Protein 9C4L (pdb70)

Organism: Nostoc sp. (strain PCC 7120 / SAG 25.82 / UTEX 2576) (NCBI:txid103690)

Radius of gyration: 19.8 Å; Cα contacts (8 Å, |Δi|>4): 729; chains: 3; bounding box: 50×50×37 Å

Foldseek 3Di:
DAKEKEAAQVLCVVCVVVLLVQLLVLCCVLQVADSVPRHYHYDHDHPVVDDDDPVEDRNQMEMEAEDEPDDDPVSVVSSVVSSLVSCCVPPVHHSVSYYYYYHHDHQQVDDDPHHGRVPDDGPGDSD/DAKEKEAAQVQCVVCVVVLQVQLLVLCCVLVVDDSVPRHYDYDHDHPVVDDDDPVADRNAMEMEAEEAPDDDPVSVVSSLVSSQVRCCVPPVHHSVRYHYHYHHDHQQPDADPHHGRVPDD/DAKEKEAAQVQCVVCVVVLQVLLLVLCCVLVVADSVDRHYHYHHDHPVGDDDDPPADRNAMEMEAEDEPDADPVSVVSSLVSSQVRCCVPPVHHSVSYHYYYHHDHQQVDDDPHHGRVPDPGPGDRD

Sequence (375 aa):
PQIKVYGLAEKLNPIKAELSNILHTSLIEVLQISPEKRFHRFFPLDKLDFYYPSDRTDNYLIIEIIMFEGRSVETKKQLLRDIFKKVDEKFGISVYDIEITLFEIPKQNWGIRGIPGDELNLSYKVEPQIKVYGLAEKLNPIKAELSNILHTSLIEVLQISPEKRFHRFFPLDKLDFYYPSDRTDNYLIIEIIMFEGRSVETKKQLLRDIFKKVDEKFGISVYDIEITLFEIPKQNWGIRGIPGDELNPQIKVYGLAEKLNPIKAELSNILHTSLIEVLQISPEKRFHRFFPLDKLDFYYPSDRTDNYLIIEIIMFEGRSVETKKQLLRDIFKKVDEKFGISVYDIEITLFEIPKQNWGIRGIPGDELNLSYKVE

B-factor: mean 22.78, std 7.98, range [9.07, 61.66]

Secondary structure (DSSP, 8-state):
-EEEEEEEHHHHHHHHHHHHHHHHHHHHHHH---TT---EEEEEE-GGGEE--TTS-TT-EEEEEEEES---HHHHHHHHHHHHHHHHHHH---GGGEEEEEEEE-GGGEEETTEEGGG---SS---/-EEEEEEEHHHHTTTHHHHHHHHHHHHHHHH---TT---EEEEEE-GGGEE--TTS-TT-EEEEEEEES---HHHHHHHHHHHHHHHHHHH---GGGEEEEEEEE-GGGEEETTEEGGG--/-EEEEEEEHHHHHHHHHHHHHHHHHHHHHHH---TT---EEEEEE-GGGEE--TTS-TT-EEEEEEEES---HHHHHHHHHHHHHHHHHHH---GGGEEEEEEEE-GGGEEETTEEGGG---SS---

Nearest PDB structures (foldseek):
  4lkb-assembly1_B  TM=1.006E+00  e=2.523E-23  Nostoc sp. PCC 7120 = FACHB-418
  7tvk-assembly1_C  TM=9.876E-01  e=1.714E-18  Pseudomonas pavonaceae
  7yxv-assembly1_A  TM=9.740E-01  e=6.222E-16  Acinetobacter baumannii
  1mww-assembly1_B  TM=9.818E-01  e=1.378E-15  Haemophilus influenzae
  5unq-assembly2_B  TM=8.475E-01  e=7.405E-09  Pusillimonas sp. T7-7

Solvent-accessible surface area: 15012 Å² total; per-residue (Å²): 17,6,0,7,0,4,1,15,31,124,77,2,64,106,36,23,60,68,0,0,63,22,0,10,57,0,2,47,91,17,8,129,6,25,78,122,41,56,9,1,2,1,21,41,11,79,147,93,12,10,56,60,6,102,86,30,52,47,51,2,4,3,0,6,0,5,0,12,80,42,14,50,73,115,25,11,22,97,0,0,91,25,0,4,98,40,0,53,118,110,49,63,12,47,43,77,3,1,10,0,4,1,16,53,8,35,78,48,2,6,0,13,92,13,48,0,1,58,77,28,145,51,99,31,156,16,107,29,4,0,8,0,3,1,6,30,130,94,2,63,90,32,17,48,66,0,0,79,38,0,11,59,1,2,48,111,30,17,157,26,47,100,72,49,53,18,2,1,1,20,40,11,79,129,122,15,8,54,37,9,127,74,22,78,63,48,4,4,2,0,5,0,6,0,48,90,72,64,48,62,122,41,10,37,108,0,0,99,24,1,5,110,59,0,54,108,110,44,59,10,49,50,78,6,2,10,0,4,1,18,43,11,37,100,50,1,6,0,25,75,17,64,17,3,64,87,46,203,23,5,0,6,0,3,0,10,30,122,72,1,64,104,36,23,58,85,0,0,73,32,0,10,52,0,3,46,93,26,6,122,5,33,94,109,54,51,21,2,1,1,20,39,12,80,133,113,14,3,54,41,3,116,96,27,66,48,46,3,4,3,0,4,0,6,0,14,83,39,14,48,67,111,18,9,30,79,0,1,158,28,0,6,122,31,0,55,116,99,44,62,10,47,36,124,9,2,12,0,4,0,13,50,9,36,60,50,2,6,0,26,123,15,58,0,0,63,72,37,152,52,116,37,154,8,104

InterPro domains:
  IPR014347 Tautomerase/MIF superfamily [G3DSA:3.30.429.10] (2-129)
  IPR014347 Tautomerase/MIF superfamily [SSF55331] (1-121)
  IPR037479 Tautomerase, MSAD family [PF14552] (38-114)
  IPR037479 Tautomerase, MSAD family [PTHR38460] (4-115)

Structure (mmCIF, N/CA/C/O backbone):
data_9C4L
#
_entry.id   9C4L
#
_cell.length_a   137.894
_cell.length_b   137.894
_cell.length_c   41.076
_cell.angle_alpha   90.000
_cell.angle_beta   90.000
_cell.angle_gamma   120.000
#
_symmetry.space_group_name_H-M   'P 6'
#
loop_
_entity.id
_entity.type
_entity.pdbx_description
1 polymer 'Alr4568 protein'
2 non-polymer '3-bromo-3-oxopropanoic acid'
3 water water
#
loop_
_atom_site.group_PDB
_atom_site.id
_atom_site.type_symbol
_atom_site.label_atom_id
_atom_site.label_alt_id
_atom_site.label_comp_id
_atom_site.label_asym_id
_atom_site.label_entity_id
_atom_site.label_seq_id
_atom_site.pdbx_PDB_ins_code
_atom_site.Cartn_x
_atom_site.Cartn_y
_atom_site.Cartn_z
_atom_site.occupancy
_atom_site.B_iso_or_equiv
_atom_site.auth_seq_id
_atom_site.auth_comp_id
_atom_site.auth_asym_id
_atom_site.auth_atom_id
_atom_site.pdbx_PDB_model_num
ATOM 1 N N . PRO A 1 1 ? 30.36575 -23.14565 8.27716 1.000 25.56675 1 PRO A N 1
ATOM 2 C CA . PRO A 1 1 ? 31.49637 -22.47757 8.93818 1.000 23.83192 1 PRO A CA 1
ATOM 3 C C . PRO A 1 1 ? 31.68816 -22.90803 10.39571 1.000 20.58729 1 PRO A C 1
ATOM 4 O O . PRO A 1 1 ? 30.71315 -23.06670 11.13963 1.000 20.15973 1 PRO A O 1
ATOM 8 N N . GLN A 1 2 ? 32.94864 -23.12341 10.76511 1.000 16.21224 2 GLN A N 1
ATOM 9 C CA . GLN A 1 2 ? 33.35245 -23.43442 12.12893 1.000 18.09457 2 GLN A CA 1
ATOM 10 C C . GLN A 1 2 ? 34.01890 -22.20833 12.72471 1.000 15.35257 2 GLN A C 1
ATOM 11 O O . GLN A 1 2 ? 34.92715 -21.64453 12.11297 1.000 17.67008 2 GLN A O 1
ATOM 17 N N . ILE A 1 3 ? 33.57509 -21.79357 13.90787 1.000 17.10664 3 ILE A N 1
ATOM 18 C CA . ILE A 1 3 ? 34.11275 -20.60700 14.56655 1.000 17.10540 3 ILE A CA 1
ATOM 19 C C . ILE A 1 3 ? 34.91287 -21.02330 15.79618 1.000 17.45235 3 ILE A C 1
ATOM 20 O O . ILE A 1 3 ? 34.43688 -21.82122 16.61820 1.000 17.50683 3 ILE A O 1
ATOM 25 N N . LYS A 1 4 ? 36.12398 -20.47430 15.92326 1.000 13.17705 4 LYS A N 1
ATOM 26 C CA . LYS A 1 4 ? 36.93022 -20.59058 17.13078 1.000 12.08556 4 LYS A CA 1
ATOM 27 C C . LYS A 1 4 ? 37.21954 -19.19330 17.66321 1.000 15.84348 4 LYS A C 1
ATOM 28 O O . LYS A 1 4 ? 37.70842 -18.32926 16.92613 1.000 11.95473 4 LYS A O 1
ATOM 34 N N . VAL A 1 5 ? 36.92333 -18.97164 18.94164 1.000 16.10352 5 VAL A N 1
ATOM 35 C CA . VAL A 1 5 ? 37.03975 -17.65835 19.55884 1.000 13.24681 5 VAL A CA 1
ATOM 36 C C . VAL A 1 5 ? 37.98696 -17.75129 20.74641 1.000 14.92151 5 VAL A C 1
ATOM 37 O O . VAL A 1 5 ? 37.85855 -18.65955 21.57992 1.000 15.79827 5 VAL A O 1
ATOM 41 N N . TYR A 1 6 ? 38.92388 -16.79760 20.82105 1.000 15.84131 6 TYR A N 1
ATOM 42 C CA . TYR A 1 6 ? 39.97714 -16.72787 21.83220 1.000 14.39649 6 TYR A CA 1
ATOM 43 C C . TYR A 1 6 ? 39.91887 -15.37483 22.52275 1.000 15.49507 6 TYR A C 1
ATOM 44 O O . TYR A 1 6 ? 39.82438 -14.33501 21.85793 1.000 15.55060 6 TYR A O 1
ATOM 53 N N . GLY A 1 7 ? 39.99865 -15.38309 23.84682 1.000 16.08657 7 GLY A N 1
ATOM 54 C CA . GLY A 1 7 ? 40.01914 -14.12694 24.57928 1.000 16.54329 7 GLY A CA 1
ATOM 55 C C . GLY A 1 7 ? 40.37727 -14.40881 26.01553 1.000 15.92263 7 GLY A C 1
ATOM 56 O O . GLY A 1 7 ? 40.39131 -15.56140 26.45306 1.000 17.53879 7 GLY A O 1
ATOM 57 N N . LEU A 1 8 ? 40.69857 -13.34312 26.74322 1.000 13.36131 8 LEU A N 1
ATOM 58 C CA . LEU A 1 8 ? 41.05108 -13.51574 28.14514 1.000 17.07185 8 LEU A CA 1
ATOM 59 C C . LEU A 1 8 ? 39.85692 -14.04909 28.93863 1.000 17.26986 8 LEU A C 1
ATOM 60 O O . LEU A 1 8 ? 38.73217 -13.56336 28.79552 1.000 16.93574 8 LEU A O 1
ATOM 65 N N . ALA A 1 9 ? 40.11576 -15.04853 29.79479 1.000 18.23336 9 ALA A N 1
ATOM 66 C CA . ALA A 1 9 ? 39.03359 -15.81541 30.41601 1.000 19.43006 9 ALA A CA 1
ATOM 67 C C . ALA A 1 9 ? 38.07271 -14.92059 31.18567 1.000 17.89149 9 ALA A C 1
ATOM 68 O O . ALA A 1 9 ? 36.85020 -15.05390 31.05809 1.000 20.28232 9 ALA A O 1
ATOM 70 N N . GLU A 1 10 ? 38.60016 -14.01548 32.00979 1.000 20.19437 10 GLU A N 1
ATOM 71 C CA . GLU A 1 10 ? 37.70638 -13.17752 32.79974 1.000 22.90355 10 GLU A CA 1
ATOM 72 C C . GLU A 1 10 ? 36.89982 -12.21079 31.94163 1.000 21.19406 10 GLU A C 1
ATOM 73 O O . GLU A 1 10 ? 35.82644 -11.77103 32.37758 1.000 20.29912 10 GLU A O 1
ATOM 79 N N . LYS A 1 11 ? 37.37695 -11.87919 30.73158 1.000 21.01551 11 LYS A N 1
ATOM 80 C CA . LYS A 1 11 ? 36.59691 -11.05067 29.81727 1.000 18.38602 11 LYS A CA 1
ATOM 81 C C . LYS A 1 11 ? 35.72456 -11.87031 28.86884 1.000 17.79099 11 LYS A C 1
ATOM 82 O O . LYS A 1 11 ? 34.61249 -11.44978 28.53324 1.000 19.77336 11 LYS A O 1
ATOM 88 N N . LEU A 1 12 ? 36.19405 -13.03529 28.42662 1.000 16.29516 12 LEU A N 1
ATOM 89 C CA . LEU A 1 12 ? 35.41976 -13.81814 27.46651 1.000 18.70906 12 LEU A CA 1
ATOM 90 C C . LEU A 1 12 ? 34.28114 -14.57586 28.13692 1.000 15.87072 12 LEU A C 1
ATOM 91 O O . LEU A 1 12 ? 33.19818 -14.70321 27.55761 1.000 18.40907 12 LEU A O 1
ATOM 96 N N . ASN A 1 13 ? 34.48058 -15.04756 29.34979 1.000 13.75557 13 ASN A N 1
ATOM 97 C CA . ASN A 1 13 ? 33.46471 -15.92103 29.92563 1.000 17.55550 13 ASN A CA 1
ATOM 98 C C . ASN A 1 13 ? 32.11008 -15.24010 30.17666 1.000 17.72637 13 ASN A C 1
ATOM 99 O O . ASN A 1 13 ? 31.07678 -15.85316 29.89076 1.000 15.64820 13 ASN A O 1
ATOM 104 N N . PRO A 1 14 ? 32.0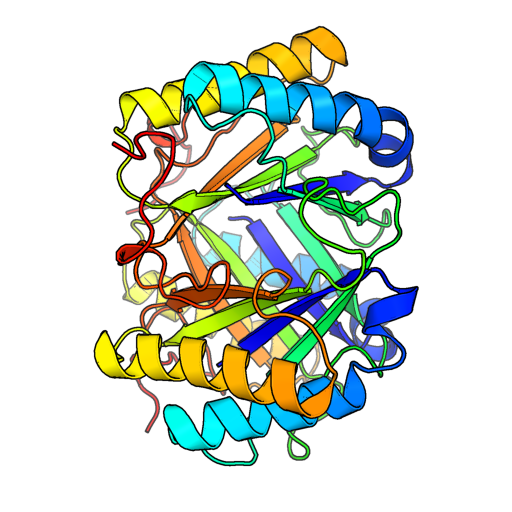4381 -13.98001 30.63917 1.000 21.13495 14 PRO A N 1
ATOM 105 C CA . PRO A 1 14 ? 30.71978 -13.34489 30.81172 1.000 19.74445 14 PRO A CA 1
ATOM 106 C C . PRO A 1 14 ? 29.97639 -13.06201 29.51383 1.000 22.45412 14 PRO A C 1
ATOM 107 O O . PRO A 1 14 ? 28.74930 -12.93228 29.55164 1.000 19.99002 14 PRO A O 1
ATOM 111 N N . ILE A 1 15 ? 30.65260 -12.95083 28.37028 1.000 20.77046 15 ILE A N 1
ATOM 112 C CA . ILE A 1 15 ? 29.98383 -12.55294 27.13378 1.000 19.61332 15 ILE A CA 1
ATOM 113 C C . ILE A 1 15 ? 29.81541 -13.68649 26.13179 1.000 17.19376 15 ILE A C 1
ATOM 114 O O . ILE A 1 15 ? 29.08299 -13.50453 25.14614 1.000 17.81874 15 ILE A O 1
ATOM 119 N N . LYS A 1 16 ? 30.46313 -14.83675 26.33013 1.000 16.70537 16 LYS A N 1
ATOM 120 C CA . LYS A 1 16 ? 30.55862 -15.79831 25.23594 1.000 18.72682 16 LYS A CA 1
ATOM 121 C C . LYS A 1 16 ? 29.19290 -16.32560 24.81574 1.000 16.91885 16 LYS A C 1
ATOM 122 O O . LYS A 1 16 ? 28.96951 -16.57524 23.62238 1.000 16.29658 16 LYS A O 1
ATOM 128 N N . ALA A 1 17 ? 28.25792 -16.47720 25.75855 1.000 17.31340 17 ALA A N 1
ATOM 129 C CA . ALA A 1 17 ? 26.95016 -17.01153 25.38383 1.000 17.33960 17 ALA A CA 1
ATOM 130 C C . ALA A 1 17 ? 26.20903 -16.05018 24.45476 1.000 19.30349 17 ALA A C 1
ATOM 131 O O . ALA A 1 17 ? 25.65055 -16.46353 23.43019 1.000 17.04291 17 ALA A O 1
ATOM 133 N N . GLU A 1 18 ? 26.20381 -14.75548 24.77796 1.000 18.38528 18 GLU A N 1
ATOM 134 C CA . GLU A 1 18 ? 25.55949 -13.81301 23.86977 1.000 17.84689 18 GLU A CA 1
ATOM 135 C C . GLU A 1 18 ? 26.39799 -13.59841 22.61566 1.000 18.57397 18 GLU A C 1
ATOM 136 O O . GLU A 1 18 ? 25.85309 -13.43294 21.51785 1.000 18.16969 18 GLU A O 1
ATOM 142 N N . LEU A 1 19 ? 27.72977 -13.61572 22.75279 1.000 16.62278 19 LEU A N 1
ATOM 143 C CA . LEU A 1 19 ? 28.59701 -13.45717 21.58755 1.000 17.93347 19 LEU A CA 1
ATOM 144 C C . LEU A 1 19 ? 28.32498 -14.54518 20.55340 1.000 16.35587 19 LEU A C 1
ATOM 145 O O . LEU A 1 19 ? 28.19727 -14.26756 19.35406 1.000 15.74572 19 LEU A O 1
ATOM 150 N N . SER A 1 20 ? 28.21539 -15.79575 21.00898 1.000 15.66215 20 SER A N 1
ATOM 151 C CA . SER A 1 20 ? 27.82747 -16.88953 20.12196 1.000 16.94304 20 SER A CA 1
ATOM 152 C C . SER A 1 20 ? 26.55950 -16.55218 19.33788 1.000 16.52127 20 SER A C 1
ATOM 153 O O . SER A 1 20 ? 26.50703 -16.73286 18.11754 1.000 18.76616 20 SER A O 1
ATOM 156 N N . ASN A 1 21 ? 25.52894 -16.03362 20.01847 1.000 20.18858 21 ASN A N 1
ATOM 157 C CA . ASN A 1 21 ? 24.31220 -15.61580 19.31600 1.000 18.40241 21 ASN A CA 1
ATOM 158 C C . ASN A 1 21 ? 24.60713 -14.50708 18.30140 1.000 18.90473 21 ASN A C 1
ATOM 159 O O . ASN A 1 21 ? 24.10396 -14.54333 17.17046 1.000 18.56082 21 ASN A O 1
ATOM 164 N N . ILE A 1 22 ? 25.43505 -13.52262 18.67986 1.000 17.41152 22 ILE A N 1
ATOM 165 C CA . ILE A 1 22 ? 25.76293 -12.42682 17.76244 1.000 18.74736 22 ILE A CA 1
ATOM 166 C C . ILE A 1 22 ? 26.47892 -12.95688 16.52192 1.000 20.34867 22 ILE A C 1
ATOM 167 O O . ILE A 1 22 ? 26.12188 -12.61968 15.38611 1.000 18.91911 22 ILE A O 1
ATOM 172 N N . LEU A 1 23 ? 27.51345 -13.78536 16.71966 1.000 17.67625 23 LEU A N 1
ATOM 173 C CA . LEU A 1 23 ? 28.26008 -14.31990 15.58090 1.000 17.94958 23 LEU A CA 1
ATOM 174 C C . LEU A 1 23 ? 27.37222 -15.15912 14.66521 1.000 19.47973 23 LEU A C 1
ATOM 175 O O . LEU A 1 23 ? 27.45942 -15.05028 13.43410 1.000 16.72352 23 LEU A O 1
ATOM 180 N N . HIS A 1 24 ? 26.52309 -16.02114 15.24017 1.000 17.95643 24 HIS A N 1
ATOM 181 C CA . HIS A 1 24 ? 25.68086 -16.85861 14.39776 1.000 17.49070 24 HIS A CA 1
ATOM 182 C C . HIS A 1 24 ? 24.72967 -16.01667 13.56007 1.000 16.15186 24 HIS A C 1
ATOM 183 O O . HIS A 1 24 ? 24.47062 -16.33123 12.39506 1.000 17.97990 24 HIS A O 1
ATOM 190 N N . THR A 1 25 ? 24.19357 -14.94539 14.13896 1.000 17.51689 25 THR A N 1
ATOM 191 C CA . THR A 1 25 ? 23.30009 -14.07068 13.38506 1.000 23.81498 25 THR A CA 1
ATOM 192 C C . THR A 1 25 ? 24.01626 -13.44807 12.19546 1.000 21.38430 25 THR A C 1
ATOM 193 O O . THR A 1 25 ? 23.45290 -13.36375 11.09592 1.000 21.93027 25 THR A O 1
ATOM 197 N N . SER A 1 26 ? 25.26619 -13.01971 12.39145 1.000 18.11812 26 SER A N 1
ATOM 198 C CA . SER A 1 26 ? 26.02033 -12.40781 11.30337 1.000 19.14095 26 SER A CA 1
ATOM 199 C C . SER A 1 26 ? 26.22057 -13.38779 10.15476 1.000 19.65984 26 SER A C 1
ATOM 200 O O . SER A 1 26 ? 26.02691 -13.03432 8.98622 1.000 23.03598 26 SER A O 1
ATOM 203 N N . LEU A 1 27 ? 26.61842 -14.62824 10.47275 1.000 17.41128 27 LEU A N 1
ATOM 204 C CA . LEU A 1 27 ? 26.85177 -15.63416 9.43689 1.000 22.49587 27 LEU A CA 1
ATOM 205 C C . LEU A 1 27 ? 25.56061 -16.00263 8.71222 1.000 20.65980 27 LEU A C 1
ATOM 206 O O . LEU A 1 27 ? 25.57082 -16.23820 7.49765 1.000 22.21781 27 LEU A O 1
ATOM 211 N N . ILE A 1 28 ? 24.44773 -16.07744 9.44318 1.000 20.35563 28 ILE A N 1
ATOM 212 C CA . ILE A 1 28 ? 23.14769 -16.31090 8.80951 1.000 25.76925 28 ILE A CA 1
ATOM 213 C C . ILE A 1 28 ? 22.82552 -15.19383 7.82777 1.000 22.37864 28 ILE A C 1
ATOM 214 O O . ILE A 1 28 ? 22.47059 -15.44397 6.67183 1.000 23.13401 28 ILE A O 1
ATOM 219 N N . GLU A 1 29 ? 22.98660 -13.94140 8.26031 1.000 23.27131 29 GLU A N 1
ATOM 220 C CA . GLU A 1 29 ? 22.57319 -12.81606 7.42450 1.000 23.27055 29 GLU A CA 1
ATOM 221 C C . GLU A 1 29 ? 23.45649 -12.66295 6.19583 1.000 24.55201 29 GLU A C 1
ATOM 222 O O . GLU A 1 29 ? 22.96789 -12.31954 5.11457 1.000 21.86535 29 GLU A O 1
ATOM 228 N N . VAL A 1 30 ? 24.75939 -12.86655 6.34208 1.000 21.19793 30 VAL A N 1
ATOM 229 C CA . VAL A 1 30 ? 25.67657 -12.53450 5.25795 1.000 22.72780 30 VAL A CA 1
ATOM 230 C C . VAL A 1 30 ? 25.94986 -13.73927 4.37757 1.000 22.37428 30 VAL A C 1
ATOM 231 O O . VAL A 1 30 ? 25.91464 -13.64370 3.14770 1.000 22.01595 30 VAL A O 1
ATOM 235 N N . LEU A 1 31 ? 26.23856 -14.88725 4.99574 1.000 21.71238 31 LEU A N 1
ATOM 236 C CA . LEU A 1 31 ? 26.50005 -16.09727 4.23192 1.000 20.12651 31 LEU A CA 1
ATOM 237 C C . LEU A 1 31 ? 25.23051 -16.82845 3.82119 1.000 23.13151 31 LEU A C 1
ATOM 238 O O . LEU A 1 31 ? 25.29592 -17.70549 2.95229 1.000 24.97841 31 LEU A O 1
ATOM 243 N N . GLN A 1 32 ? 24.08990 -16.50141 4.42665 1.000 25.90795 32 GLN A N 1
ATOM 244 C CA . GLN A 1 32 ? 22.82728 -17.20976 4.17358 1.000 32.71863 32 GLN A CA 1
ATOM 245 C C . GLN A 1 32 ? 22.95901 -18.71022 4.45154 1.000 28.49371 32 GLN A C 1
ATOM 246 O O . GLN A 1 32 ? 22.46621 -19.54685 3.69644 1.000 32.40201 32 GLN A O 1
ATOM 252 N N . ILE A 1 33 ? 23.63637 -19.06024 5.54559 1.000 29.61028 33 ILE A N 1
ATOM 253 C CA . ILE A 1 33 ? 23.69007 -20.45605 5.96637 1.000 27.76846 33 ILE A CA 1
ATOM 254 C C . ILE A 1 33 ? 22.36596 -20.82847 6.62206 1.000 31.32715 33 ILE A C 1
ATOM 255 O O . ILE A 1 33 ? 21.62159 -19.97468 7.11357 1.000 29.69669 33 ILE A O 1
ATOM 260 N N . SER A 1 34 ? 22.07833 -22.12086 6.65297 1.000 32.47660 34 SER A N 1
ATOM 261 C CA . SER A 1 34 ? 20.87212 -22.55721 7.33723 1.000 35.35002 34 SER A CA 1
ATOM 262 C C . SER A 1 34 ? 20.99909 -22.25584 8.82947 1.000 34.58868 34 SER A C 1
ATOM 263 O O . SER A 1 34 ? 22.04717 -22.51562 9.42948 1.000 36.23768 34 SER A O 1
ATOM 266 N N . PRO A 1 35 ? 19.95373 -21.70817 9.45573 1.000 36.23240 35 PRO A N 1
ATOM 267 C CA . PRO A 1 35 ? 20.10411 -21.16113 10.81284 1.000 34.78426 35 PRO A CA 1
ATOM 268 C C . PRO A 1 35 ? 20.29179 -22.20258 11.89527 1.000 38.29333 35 PRO A C 1
ATOM 269 O O . PRO A 1 35 ? 20.47113 -21.82388 13.05917 1.000 37.71703 35 PRO A O 1
ATOM 273 N N . GLU A 1 36 ? 20.25582 -23.49360 11.57274 1.000 36.24325 36 GLU A N 1
ATOM 274 C CA . GLU A 1 36 ? 20.56769 -24.48246 12.59535 1.000 39.07743 36 GLU A CA 1
ATOM 275 C C . GLU A 1 36 ? 22.06808 -24.68980 12.73873 1.000 37.42043 36 GLU A C 1
ATOM 276 O O . GLU A 1 36 ? 22.52719 -25.11148 13.80580 1.000 36.51160 36 GLU A O 1
ATOM 282 N N . LYS A 1 37 ? 22.83561 -24.38990 11.68772 1.000 37.35950 37 LYS A N 1
ATOM 283 C CA . LYS A 1 37 ? 24.25694 -24.71692 11.60592 1.000 32.00572 37 LYS A CA 1
ATOM 284 C C . LYS A 1 37 ? 25.15342 -23.79926 12.42965 1.000 28.43930 37 LYS A C 1
ATOM 285 O O . LYS A 1 37 ? 26.00429 -23.10247 11.86378 1.000 29.20254 37 LYS A O 1
ATOM 291 N N . ARG A 1 38 ? 25.01295 -23.81345 13.75270 1.000 24.10538 38 ARG A N 1
ATOM 292 C CA . ARG A 1 38 ? 25.93225 -23.10243 14.63473 1.000 22.15554 38 ARG A CA 1
ATOM 293 C C . ARG A 1 38 ? 26.98942 -24.08251 15.14971 1.000 22.34856 38 ARG A C 1
ATOM 294 O O . ARG A 1 38 ? 26.65808 -25.03932 15.85916 1.000 20.98269 38 ARG A O 1
ATOM 302 N N . PHE A 1 39 ? 28.25732 -23.84909 14.78395 1.000 20.28778 39 PHE A N 1
ATOM 303 C CA . PHE A 1 39 ? 29.39795 -24.63989 15.26591 1.000 17.17121 39 PHE A CA 1
ATOM 304 C C . PHE A 1 39 ? 30.43064 -23.67673 15.85106 1.000 18.14375 39 PHE A C 1
ATOM 305 O O . PHE A 1 39 ? 31.21624 -23.08191 15.10631 1.000 13.47811 39 PHE A O 1
ATOM 313 N N . HIS A 1 40 ? 30.45317 -23.51870 17.17157 1.000 16.44512 40 HIS A N 1
ATOM 314 C CA . HIS A 1 40 ? 31.35202 -22.56113 17.80328 1.000 16.01370 40 HIS A CA 1
ATOM 315 C C . HIS A 1 40 ? 32.18055 -23.26147 18.87003 1.000 15.52167 40 HIS A C 1
ATOM 316 O O . HIS A 1 40 ? 31.66270 -24.10678 19.60239 1.000 17.87286 40 HIS A O 1
ATOM 323 N N . ARG A 1 41 ? 33.45575 -22.89148 18.97274 1.000 14.32346 41 ARG A N 1
ATOM 324 C CA . ARG A 1 41 ? 34.32291 -23.36441 20.04493 1.000 17.81003 41 ARG A CA 1
ATOM 325 C C . ARG A 1 41 ? 34.97322 -22.16439 20.70366 1.000 14.90863 41 ARG A C 1
ATOM 326 O O . ARG A 1 41 ? 35.53542 -21.31536 20.01449 1.000 16.54944 41 ARG A O 1
ATOM 334 N N . PHE A 1 42 ? 34.92211 -22.10583 22.03000 1.000 15.28267 42 PHE A N 1
ATOM 335 C CA . PHE A 1 42 ? 35.48074 -20.99126 22.78118 1.000 14.04816 42 PHE A CA 1
ATOM 336 C C . PHE A 1 42 ? 36.73931 -21.42364 23.52750 1.000 18.41502 42 PHE A C 1
ATOM 337 O O . PHE A 1 42 ? 36.80116 -22.53600 24.06882 1.000 13.02902 42 PHE A O 1
ATOM 345 N N . PHE A 1 43 ? 37.75353 -20.54004 23.53548 1.000 15.24333 43 PHE A N 1
ATOM 346 C CA . PHE A 1 43 ? 39.03656 -20.79781 24.19098 1.000 14.88366 43 PHE A CA 1
ATOM 347 C C . PHE A 1 43 ? 39.34412 -19.65606 25.14823 1.000 15.19865 43 PHE A C 1
ATOM 348 O O . PHE A 1 43 ? 40.07935 -18.71783 24.81225 1.000 14.54970 43 PHE A O 1
ATOM 356 N N . PRO A 1 44 ? 38.76734 -19.69335 26.34923 1.000 17.30198 44 PRO A N 1
ATOM 357 C CA . PRO A 1 44 ? 39.09102 -18.69130 27.37629 1.000 18.20139 44 PRO A CA 1
ATOM 358 C C . PRO A 1 44 ? 40.50755 -18.91628 27.88601 1.000 20.35807 44 PRO A C 1
ATOM 359 O O . PRO A 1 44 ? 40.83918 -20.00693 28.34902 1.000 19.10633 44 PRO A O 1
ATOM 363 N N . LEU A 1 45 ? 41.34999 -17.89052 27.79228 1.000 16.92243 45 LEU A N 1
ATOM 364 C CA . LEU A 1 45 ? 42.77906 -18.06356 28.02580 1.000 17.07008 45 LEU A CA 1
ATOM 365 C C . LEU A 1 45 ? 43.20147 -17.49566 29.37505 1.000 21.31953 45 LEU A C 1
ATOM 366 O O . LEU A 1 45 ? 42.63699 -16.50577 29.86126 1.000 18.22263 45 LEU A O 1
ATOM 371 N N . ASP A 1 46 ? 44.23101 -18.11627 29.95620 1.000 17.37267 46 ASP A N 1
ATOM 372 C CA . ASP A 1 46 ? 44.85535 -17.55163 31.13814 1.000 19.92718 46 ASP A CA 1
ATOM 373 C C . ASP A 1 46 ? 45.66108 -16.31737 30.76134 1.000 17.90071 46 ASP A C 1
ATOM 374 O O . ASP A 1 46 ? 46.17490 -16.20403 29.64471 1.000 15.67574 46 ASP A O 1
ATOM 379 N N . LYS A 1 47 ? 45.75020 -15.37806 31.71105 1.000 18.66105 47 LYS A N 1
ATOM 380 C CA . LYS A 1 47 ? 46.50019 -14.14511 31.49033 1.000 22.14828 47 LYS A CA 1
ATOM 381 C C . LYS A 1 47 ? 47.91561 -14.42021 30.98712 1.000 23.22215 47 LYS A C 1
ATOM 382 O O . LYS A 1 47 ? 48.41444 -13.71455 30.09952 1.000 22.50200 47 LYS A O 1
ATOM 388 N N . LEU A 1 48 ? 48.57813 -15.45139 31.52717 1.000 22.15022 48 LEU A N 1
ATOM 389 C CA . LEU A 1 48 ? 49.96087 -15.72667 31.13227 1.000 21.10977 48 LEU A CA 1
ATOM 390 C C . LEU A 1 48 ? 50.08021 -16.45291 29.80024 1.000 18.82241 48 LEU A C 1
ATOM 391 O O . LEU A 1 48 ? 51.20753 -16.69768 29.36034 1.000 16.78590 48 LEU A O 1
ATOM 396 N N . ASP A 1 49 ? 48.96483 -16.78751 29.14670 1.000 18.62263 49 ASP A N 1
ATOM 397 C CA . ASP A 1 49 ? 48.97692 -17.48911 27.86781 1.000 16.66517 49 ASP A CA 1
ATOM 398 C C . ASP A 1 49 ? 48.54970 -16.61553 26.69763 1.000 15.87485 49 ASP A C 1
ATOM 399 O O . ASP A 1 49 ? 48.35772 -17.13569 25.58781 1.000 13.85741 49 ASP A O 1
ATOM 404 N N . PHE A 1 50 ? 48.39940 -15.30750 26.90596 1.000 12.93724 50 PHE A N 1
ATOM 405 C CA . PHE A 1 50 ? 47.76090 -14.43470 25.92146 1.000 15.87157 50 PHE A CA 1
ATOM 406 C C . PHE A 1 50 ? 48.54490 -13.12428 25.84774 1.000 17.12382 50 PHE A C 1
ATOM 407 O O . PHE A 1 50 ? 48.52260 -12.33987 26.79708 1.000 19.68442 50 PHE A O 1
ATOM 415 N N . TYR A 1 51 ? 49.27853 -12.90980 24.75295 1.000 17.99676 51 TYR A N 1
ATOM 416 C CA . TYR A 1 51 ? 50.04581 -11.68609 24.52939 1.000 15.77924 51 TYR A CA 1
ATOM 417 C C . TYR A 1 51 ? 49.43329 -10.92625 23.36371 1.000 18.67027 51 TYR A C 1
ATOM 418 O O . TYR A 1 51 ? 49.19014 -11.50593 22.29968 1.000 17.45114 51 TYR A O 1
ATOM 427 N N . TYR A 1 52 ? 49.21207 -9.63051 23.55797 1.000 13.55207 52 TYR A N 1
ATOM 428 C CA . TYR A 1 52 ? 48.73411 -8.75410 22.50446 1.000 17.67101 52 TYR A CA 1
ATOM 429 C C . TYR A 1 52 ? 49.43516 -7.39695 22.65266 1.000 18.46191 52 TYR A C 1
ATOM 430 O O . TYR A 1 52 ? 50.07616 -7.14635 23.68209 1.000 17.29895 52 TYR A O 1
ATOM 439 N N . PRO A 1 53 ? 49.36923 -6.51285 21.65615 1.000 18.91099 53 PRO A N 1
ATOM 440 C CA . PRO A 1 53 ? 50.12305 -5.25552 21.73684 1.000 22.37043 53 PRO A CA 1
ATOM 441 C C . PRO A 1 53 ? 49.58611 -4.33717 22.81991 1.000 19.05456 53 PRO A C 1
ATOM 442 O O . PRO A 1 53 ? 48.42955 -4.42338 23.23846 1.000 18.03407 53 PRO A O 1
ATOM 446 N N . SER A 1 54 ? 50.46297 -3.42915 23.26217 1.000 22.20302 54 SER A N 1
ATOM 447 C CA . SER A 1 54 ? 50.12071 -2.50094 24.33622 1.000 23.00596 54 SER A CA 1
ATOM 448 C C . SER A 1 54 ? 49.06159 -1.48592 23.92518 1.000 22.15855 54 SER A C 1
ATOM 449 O O . SER A 1 54 ? 48.43413 -0.88802 24.80457 1.000 21.58020 54 SER A O 1
ATOM 452 N N . ASP A 1 55 ? 48.82447 -1.28825 22.62864 1.000 18.93502 55 ASP A N 1
ATOM 453 C CA . ASP A 1 55 ? 47.71473 -0.44107 22.22105 1.000 24.34087 55 ASP A CA 1
ATOM 454 C C . ASP A 1 55 ? 46.41734 -1.22629 22.02416 1.000 24.61292 55 ASP A C 1
ATOM 455 O O . ASP A 1 55 ? 45.45909 -0.68671 21.46687 1.000 25.67925 55 ASP A O 1
ATOM 460 N N . ARG A 1 56 ? 46.35852 -2.46906 22.49026 1.000 21.56339 56 ARG A N 1
ATOM 461 C CA . ARG A 1 56 ? 45.10654 -3.20270 22.63905 1.000 20.98162 56 ARG A CA 1
ATOM 462 C C . ARG A 1 56 ? 44.75298 -3.33037 24.11872 1.000 19.21583 56 ARG A C 1
ATOM 463 O O . ARG A 1 56 ? 45.60615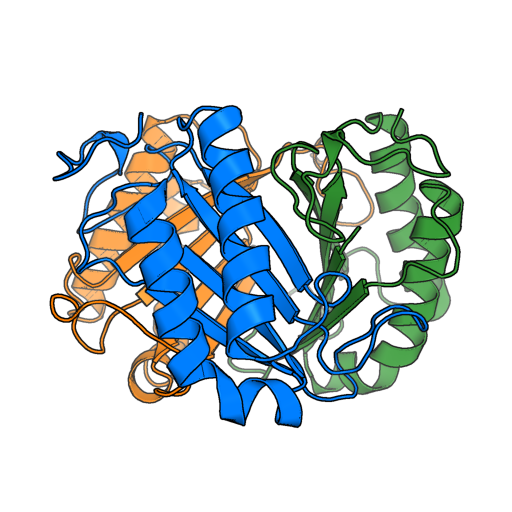 -3.17802 24.99451 1.000 23.32270 56 ARG A O 1
ATOM 471 N N . THR A 1 57 ? 43.48400 -3.61262 24.40518 1.000 16.72532 57 THR A N 1
ATOM 472 C CA . THR A 1 57 ? 43.07272 -3.85238 25.78013 1.000 19.55359 57 THR A CA 1
ATOM 473 C C . THR A 1 57 ? 42.86449 -5.35219 26.00869 1.000 22.67884 57 THR A C 1
ATOM 474 O O . THR A 1 57 ? 42.94536 -6.17215 25.08898 1.000 20.66683 57 THR A O 1
ATOM 478 N N . ASP A 1 58 ? 42.59534 -5.70873 27.26750 1.000 22.32093 58 ASP A N 1
ATOM 479 C CA . ASP A 1 58 ? 42.30994 -7.08824 27.64337 1.000 22.76173 58 ASP A CA 1
ATOM 480 C C . ASP A 1 58 ? 40.92958 -7.55547 27.18517 1.000 22.13777 58 ASP A C 1
ATOM 481 O O . ASP A 1 58 ? 40.54502 -8.68889 27.50105 1.000 24.62867 58 ASP A O 1
ATOM 486 N N . ASN A 1 59 ? 40.18053 -6.71525 26.46269 1.000 19.67263 59 ASN A N 1
ATOM 487 C CA . ASN A 1 59 ? 38.99025 -7.12901 25.72158 1.000 21.40050 59 ASN A CA 1
ATOM 488 C C . ASN A 1 59 ? 39.32755 -7.72241 24.36059 1.000 16.06323 59 ASN A C 1
ATOM 489 O O . ASN A 1 59 ? 38.41410 -8.13237 23.63456 1.000 16.82843 59 ASN A O 1
ATOM 494 N N . TYR A 1 60 ? 40.60865 -7.72208 24.00180 1.000 19.05969 60 TYR A N 1
ATOM 495 C CA . TYR A 1 60 ? 41.08254 -8.24439 22.72928 1.000 19.47989 60 TYR A CA 1
ATOM 496 C C . TYR A 1 60 ? 40.54202 -9.64755 22.47081 1.000 15.13315 60 TYR A C 1
ATOM 497 O O . TYR A 1 60 ? 40.71385 -10.56022 23.28513 1.000 13.65870 60 TYR A O 1
ATOM 506 N N . LEU A 1 61 ? 39.91925 -9.81133 21.30736 1.000 14.26555 61 LEU A N 1
ATOM 507 C CA . LEU A 1 61 ? 39.13738 -10.98881 20.95521 1.000 17.43182 61 LEU A CA 1
ATOM 508 C C . LEU A 1 61 ? 39.55577 -11.46435 19.57328 1.000 16.96506 61 LEU A C 1
ATOM 509 O O . LEU A 1 61 ? 39.55335 -10.67674 18.62221 1.000 15.55610 61 LEU A O 1
ATOM 514 N N . ILE A 1 62 ? 39.92615 -12.73966 19.45458 1.000 17.02627 62 ILE A N 1
ATOM 515 C CA . ILE A 1 62 ? 40.33253 -13.31076 18.17564 1.000 14.18906 62 ILE A CA 1
ATOM 516 C C . ILE A 1 62 ? 39.23329 -14.24882 17.70056 1.000 16.22967 62 ILE A C 1
ATOM 517 O O . ILE A 1 62 ? 38.75555 -15.09712 18.46319 1.000 13.57643 62 ILE A O 1
ATOM 522 N N . ILE A 1 63 ? 38.82902 -14.09348 16.44412 1.000 15.18943 63 ILE A N 1
ATOM 523 C CA . ILE A 1 63 ? 37.77871 -14.90473 15.85336 1.000 13.25398 63 ILE A CA 1
ATOM 524 C C . ILE A 1 63 ? 38.34088 -15.57504 14.61046 1.000 17.29530 63 ILE A C 1
ATOM 525 O O . ILE A 1 63 ? 38.73949 -14.90044 13.65011 1.000 18.99078 63 ILE A O 1
ATOM 530 N N . GLU A 1 64 ? 38.36689 -16.89951 14.63330 1.000 16.07132 64 GLU A N 1
ATOM 531 C CA . GLU A 1 64 ? 38.82359 -17.72265 13.52510 1.000 14.14463 64 GLU A CA 1
ATOM 532 C C . GLU A 1 64 ? 37.60621 -18.40630 12.92808 1.000 15.12132 64 GLU A C 1
ATOM 533 O O . GLU A 1 64 ? 36.82049 -19.02829 13.65583 1.000 13.62982 64 GLU A O 1
ATOM 539 N N . ILE A 1 65 ? 37.42385 -18.26840 11.62174 1.000 12.97778 65 ILE A N 1
ATOM 540 C CA . ILE A 1 65 ? 36.28518 -18.87677 10.94884 1.000 16.26596 65 ILE A CA 1
ATOM 541 C C . ILE A 1 65 ? 36.82530 -19.78629 9.87006 1.000 16.61200 65 ILE A C 1
ATOM 542 O O . ILE A 1 65 ? 37.47097 -19.31051 8.92765 1.000 17.51287 65 ILE A O 1
ATOM 547 N N . ILE A 1 66 ? 36.58388 -21.09350 10.02214 1.000 14.00528 66 ILE A N 1
ATOM 548 C CA . ILE A 1 66 ? 36.94144 -22.08580 9.01822 1.000 15.11141 66 ILE A CA 1
ATOM 549 C C . ILE A 1 66 ? 35.69170 -22.40001 8.20889 1.000 17.74210 66 ILE A C 1
ATOM 550 O O . ILE A 1 66 ? 34.65432 -22.75778 8.78186 1.000 16.80428 66 ILE A O 1
ATOM 555 N N . MET A 1 67 ? 35.78666 -22.26779 6.88357 1.000 16.30573 67 MET A N 1
ATOM 556 C CA . MET A 1 67 ? 34.61766 -22.32200 6.02257 1.000 19.59038 67 MET A CA 1
ATOM 557 C C . MET A 1 67 ? 34.99731 -22.90721 4.66780 1.000 20.05906 67 MET A C 1
ATOM 558 O O . MET A 1 67 ? 36.15661 -22.85572 4.24880 1.000 18.17699 67 MET A O 1
ATOM 563 N N . PHE A 1 68 ? 33.99074 -23.43134 3.96229 1.000 20.41996 68 PHE A N 1
ATOM 564 C CA . PHE A 1 68 ? 34.17816 -23.83432 2.57334 1.000 19.92738 68 PHE A CA 1
ATOM 565 C C . PHE A 1 68 ? 34.68290 -22.67486 1.72927 1.000 19.07071 68 PHE A C 1
ATOM 566 O O . PHE A 1 68 ? 34.17651 -21.54908 1.82238 1.000 20.81347 68 PHE A O 1
ATOM 574 N N . GLU A 1 69 ? 35.64521 -22.95971 0.85608 1.000 19.55234 69 GLU A N 1
ATOM 575 C CA . GLU A 1 69 ? 36.03118 -21.95038 -0.12386 1.000 21.07294 69 GLU A CA 1
ATOM 576 C C . GLU A 1 69 ? 34.89729 -21.76425 -1.13612 1.000 25.50404 69 GLU A C 1
ATOM 577 O O . GLU A 1 69 ? 33.99491 -22.59766 -1.26065 1.000 19.64971 69 GLU A O 1
ATOM 583 N N . GLY A 1 70 ? 34.91327 -20.63223 -1.83035 1.000 23.21727 70 GLY A N 1
ATOM 584 C CA . GLY A 1 70 ? 33.98618 -20.40706 -2.92495 1.000 21.11320 70 GLY A CA 1
ATOM 585 C C . GLY A 1 70 ? 33.11931 -19.17662 -2.79193 1.000 22.66694 70 GLY A C 1
ATOM 586 O O . GLY A 1 70 ? 32.40335 -18.83905 -3.74588 1.000 22.02284 70 GLY A O 1
ATOM 587 N N . ARG A 1 71 ? 33.13919 -18.49191 -1.65967 1.000 20.42013 71 ARG A N 1
ATOM 588 C CA . ARG A 1 71 ? 32.43310 -17.22907 -1.55619 1.000 21.45333 71 ARG A CA 1
ATOM 589 C C . ARG A 1 71 ? 33.21834 -16.11661 -2.23960 1.000 22.36829 71 ARG A C 1
ATOM 590 O O . ARG A 1 71 ? 34.43795 -16.18928 -2.39661 1.000 21.01357 71 ARG A O 1
ATOM 598 N N . SER A 1 72 ? 32.49042 -15.10651 -2.69457 1.000 22.04849 72 SER A N 1
ATOM 599 C CA . SER A 1 72 ? 33.09163 -13.98013 -3.38556 1.000 20.18153 72 SER A CA 1
ATOM 600 C C . SER A 1 72 ? 33.85667 -13.09935 -2.40432 1.000 20.33805 72 SER A C 1
ATOM 601 O O . SER A 1 72 ? 33.56089 -13.06095 -1.20301 1.000 20.34324 72 SER A O 1
ATOM 604 N N . VAL A 1 73 ? 34.83396 -12.35219 -2.94213 1.000 19.67802 73 VAL A N 1
ATOM 605 C CA . VAL A 1 73 ? 35.58766 -11.40662 -2.12165 1.000 16.70095 73 VAL A CA 1
ATOM 606 C C . VAL A 1 73 ? 34.64470 -10.43478 -1.42458 1.000 18.44839 73 VAL A C 1
ATOM 607 O O . VAL A 1 73 ? 34.78883 -10.15022 -0.22637 1.000 20.35541 73 VAL A O 1
ATOM 611 N N . GLU A 1 74 ? 33.64691 -9.92948 -2.14874 1.000 20.71667 74 GLU A N 1
ATOM 612 C CA . GLU A 1 74 ? 32.76189 -8.93340 -1.55300 1.000 21.30125 74 GLU A CA 1
ATOM 613 C C . GLU A 1 74 ? 31.93128 -9.53751 -0.42663 1.000 21.53573 74 GLU A C 1
ATOM 614 O O . GLU A 1 74 ? 31.75869 -8.91151 0.62523 1.000 22.10559 74 GLU A O 1
ATOM 620 N N . THR A 1 75 ? 31.43228 -10.76382 -0.60956 1.000 18.01731 75 THR A N 1
ATOM 621 C CA . THR A 1 75 ? 30.67922 -11.40671 0.46389 1.000 18.27320 75 THR A CA 1
ATOM 622 C C . THR A 1 75 ? 31.55396 -11.63631 1.69641 1.000 16.97155 75 THR A C 1
ATOM 623 O O . THR A 1 75 ? 31.11332 -11.41550 2.83145 1.000 16.33394 75 THR A O 1
ATOM 627 N N . LYS A 1 76 ? 32.80534 -12.06247 1.49792 1.000 16.47775 76 LYS A N 1
ATOM 628 C CA . LYS A 1 76 ? 33.67514 -12.28498 2.64586 1.000 13.75146 76 LYS A CA 1
ATOM 629 C C . LYS A 1 76 ? 33.99159 -10.97566 3.34817 1.000 17.54289 76 LYS A C 1
ATOM 630 O O . LYS A 1 76 ? 33.99241 -10.91426 4.58388 1.000 18.25683 76 LYS A O 1
ATOM 636 N N . LYS A 1 77 ? 34.24978 -9.91209 2.58011 1.000 15.57553 77 LYS A N 1
ATOM 637 C CA . LYS A 1 77 ? 34.48749 -8.60844 3.19285 1.000 19.01229 77 LYS A CA 1
ATOM 638 C C . LYS A 1 77 ? 33.25657 -8.11970 3.94153 1.000 17.07736 77 LYS A C 1
ATOM 639 O O . LYS A 1 77 ? 33.36671 -7.52513 5.01923 1.000 18.25331 77 LYS A O 1
ATOM 645 N N . GLN A 1 78 ? 32.07165 -8.37893 3.39525 1.000 18.81860 78 GLN A N 1
ATOM 646 C CA . GLN A 1 78 ? 30.84545 -7.99706 4.08334 1.000 19.99092 78 GLN A CA 1
ATOM 647 C C . GLN A 1 78 ? 30.67654 -8.77805 5.38335 1.000 18.31814 78 GLN A C 1
ATOM 648 O O . GLN A 1 78 ? 30.17116 -8.24149 6.37838 1.000 16.79421 78 GLN A O 1
ATOM 654 N N . LEU A 1 79 ? 31.12071 -10.03600 5.40724 1.000 18.31133 79 LEU A N 1
ATOM 655 C CA . LEU A 1 79 ? 31.08696 -10.80083 6.64847 1.000 19.46018 79 LEU A CA 1
ATOM 656 C C . LEU A 1 79 ? 31.99726 -10.18359 7.70943 1.000 16.56741 79 LEU A C 1
ATOM 657 O O . LEU A 1 79 ? 31.59716 -10.02064 8.86888 1.000 17.17762 79 LEU A O 1
ATOM 662 N N . LEU A 1 80 ? 33.23159 -9.84501 7.33453 1.000 16.49409 80 LEU A N 1
ATOM 663 C CA . LEU A 1 80 ? 34.13858 -9.19989 8.27868 1.000 18.34004 80 LEU A CA 1
ATOM 664 C C . LEU A 1 80 ? 33.49750 -7.95714 8.88518 1.000 15.45416 80 LEU A C 1
ATOM 665 O O . LEU A 1 80 ? 33.37717 -7.83312 10.10712 1.000 14.16840 80 LEU A O 1
ATOM 670 N N . ARG A 1 81 ? 33.06124 -7.03403 8.02993 1.000 16.18642 81 ARG A N 1
ATOM 671 C CA . ARG A 1 81 ? 32.53545 -5.76268 8.51889 1.000 19.44756 81 ARG A CA 1
ATOM 672 C C . ARG A 1 81 ? 31.31117 -5.96690 9.40204 1.000 18.97936 81 ARG A C 1
ATOM 673 O O . ARG A 1 81 ? 31.15386 -5.28503 10.42237 1.000 18.91991 81 ARG A O 1
ATOM 681 N N . ASP A 1 82 ? 30.45174 -6.92755 9.04791 1.000 18.30118 82 ASP A N 1
ATOM 682 C CA . ASP A 1 82 ? 29.24135 -7.14981 9.83175 1.000 18.15527 82 ASP A CA 1
ATOM 683 C C . ASP A 1 82 ? 29.57074 -7.64467 11.23124 1.000 17.47670 82 ASP A C 1
ATOM 684 O O . ASP A 1 82 ? 28.96388 -7.19694 12.21169 1.000 19.57511 82 ASP A O 1
ATOM 689 N N . ILE A 1 83 ? 30.53417 -8.55910 11.35329 1.000 17.73358 83 ILE A N 1
ATOM 690 C CA . ILE A 1 83 ? 30.89528 -9.05826 12.67682 1.000 14.33519 83 ILE A CA 1
ATOM 691 C C . ILE A 1 83 ? 31.44630 -7.92463 13.53700 1.000 17.03545 83 ILE A C 1
ATOM 692 O O . ILE A 1 83 ? 31.03924 -7.75259 14.69187 1.000 16.62035 83 ILE A O 1
ATOM 697 N N . PHE A 1 84 ? 32.39594 -7.14690 12.99223 1.000 15.92069 84 PHE A N 1
ATOM 698 C CA . PHE A 1 84 ? 32.89987 -5.96472 13.69479 1.000 18.75040 84 PHE A CA 1
ATOM 699 C C . PHE A 1 84 ? 31.77012 -5.07794 14.19726 1.000 16.89404 84 PHE A C 1
ATOM 700 O O . PHE A 1 84 ? 31.75404 -4.67804 15.36593 1.000 18.21017 84 PHE A O 1
ATOM 708 N N . LYS A 1 85 ? 30.82490 -4.74453 13.31616 1.000 16.87524 85 LYS A N 1
ATOM 709 C CA . LYS A 1 85 ? 29.77926 -3.79343 13.68194 1.000 19.63543 85 LYS A CA 1
ATOM 710 C C . LYS A 1 85 ? 28.91785 -4.33787 14.81589 1.000 21.83250 85 LYS A C 1
ATOM 711 O O . LYS A 1 85 ? 28.68562 -3.65497 15.82572 1.000 18.69940 85 LYS A O 1
ATOM 717 N N . LYS A 1 86 ? 28.45512 -5.58359 14.67831 1.000 18.19574 86 LYS A N 1
ATOM 718 C CA . LYS A 1 86 ? 27.50953 -6.11159 15.65187 1.000 20.16403 86 LYS A CA 1
ATOM 719 C C . LYS A 1 86 ? 28.18600 -6.41210 16.98425 1.000 22.22760 86 LYS A C 1
ATOM 720 O O . LYS A 1 86 ? 27.55794 -6.24972 18.03700 1.000 18.17469 86 LYS A O 1
ATOM 726 N N . VAL A 1 87 ? 29.46315 -6.82808 16.97225 1.000 18.18820 87 VAL A N 1
ATOM 727 C CA . VAL A 1 87 ? 30.16762 -7.05203 18.23462 1.000 16.49654 87 VAL A CA 1
ATOM 728 C C . VAL A 1 87 ? 30.42259 -5.72563 18.95141 1.000 20.85388 87 VAL A C 1
ATOM 729 O O . VAL A 1 87 ? 30.17182 -5.59296 20.15741 1.000 19.69219 87 VAL A O 1
ATOM 733 N N . ASP A 1 88 ? 30.94633 -4.73424 18.22407 1.000 17.56058 88 ASP A N 1
ATOM 734 C CA . ASP A 1 88 ? 31.07824 -3.38143 18.76353 1.000 19.81129 88 ASP A CA 1
ATOM 735 C C . ASP A 1 88 ? 29.76452 -2.89701 19.37701 1.000 21.00748 88 ASP A C 1
ATOM 736 O O . ASP A 1 88 ? 29.72458 -2.47285 20.53872 1.000 20.15115 88 ASP A O 1
ATOM 741 N N . GLU A 1 89 ? 28.67034 -2.98034 18.61116 1.000 19.97924 89 GLU A N 1
ATOM 742 C CA . GLU A 1 89 ? 27.39106 -2.43981 19.06858 1.000 24.49322 89 GLU A CA 1
ATOM 743 C C . GLU A 1 89 ? 26.87901 -3.16185 20.31191 1.000 27.13851 89 GLU A C 1
ATOM 744 O O . GLU A 1 89 ? 26.37384 -2.52148 21.24189 1.000 22.54155 89 GLU A O 1
ATOM 750 N N . LYS A 1 90 ? 26.99557 -4.49455 20.35615 1.000 18.69784 90 LYS A N 1
ATOM 751 C CA . LYS A 1 90 ? 26.37200 -5.20864 21.46375 1.000 18.46264 90 LYS A CA 1
ATOM 752 C C . LYS A 1 90 ? 27.20281 -5.12536 22.74046 1.000 22.79725 90 LYS A C 1
ATOM 753 O O . LYS A 1 90 ? 26.64091 -5.03152 23.83371 1.000 23.19104 90 LYS A O 1
ATOM 759 N N . PHE A 1 91 ? 28.53616 -5.16046 22.64482 1.000 22.16757 91 PHE A N 1
ATOM 760 C CA . PHE A 1 91 ? 29.36018 -5.25424 23.84546 1.000 21.51276 91 PHE A CA 1
ATOM 761 C C . PHE A 1 91 ? 30.21641 -4.02765 24.11858 1.000 19.98674 91 PHE A C 1
ATOM 762 O O . PHE A 1 91 ? 30.82051 -3.95461 25.19290 1.000 22.93383 91 PHE A O 1
ATOM 770 N N . GLY A 1 92 ? 30.29552 -3.07188 23.19401 1.000 22.49965 92 GLY A N 1
ATOM 771 C CA . GLY A 1 92 ? 31.14581 -1.92193 23.43003 1.000 21.12769 92 GLY A CA 1
ATOM 772 C C . GLY A 1 92 ? 32.61829 -2.23846 23.40108 1.000 23.02772 92 GLY A C 1
ATOM 773 O O . GLY A 1 92 ? 33.41418 -1.51984 24.00818 1.000 24.21914 92 GLY A O 1
ATOM 774 N N . ILE A 1 93 ? 32.99485 -3.32121 22.73067 1.000 26.25599 93 ILE A N 1
ATOM 775 C CA . ILE A 1 93 ? 34.39237 -3.63614 22.45543 1.000 20.68941 93 ILE A CA 1
ATOM 776 C C . ILE A 1 93 ? 34.79595 -2.85973 21.20961 1.000 21.44057 93 ILE A C 1
ATOM 777 O O . ILE A 1 93 ? 34.16555 -2.99568 20.15503 1.000 20.70560 93 ILE A O 1
ATOM 782 N N . SER A 1 94 ? 35.80845 -2.00130 21.33894 1.000 19.92785 94 SER A N 1
ATOM 783 C CA . SER A 1 94 ? 36.24108 -1.21602 20.19191 1.000 17.85557 94 SER A CA 1
ATOM 784 C C . SER A 1 94 ? 36.71821 -2.13819 19.07930 1.000 17.57990 94 SER A C 1
ATOM 785 O O . SER A 1 94 ? 37.21295 -3.24126 19.33510 1.000 17.14751 94 SER A O 1
ATOM 788 N N . VAL A 1 95 ? 36.54713 -1.70666 17.82355 1.000 15.11023 95 VAL A N 1
ATOM 789 C CA . VAL A 1 95 ? 36.84766 -2.65561 16.75314 1.000 18.03784 95 VAL A CA 1
ATOM 790 C C . VAL A 1 95 ? 38.34433 -2.88565 16.62560 1.000 18.90071 95 VAL A C 1
ATOM 791 O O . VAL A 1 95 ? 38.76257 -3.86541 15.99890 1.000 18.52217 95 VAL A O 1
ATOM 795 N N . TYR A 1 96 ? 39.18099 -2.01936 17.20788 1.000 20.04524 96 TYR A N 1
ATOM 796 C CA . TYR A 1 96 ? 40.59969 -2.34027 17.20412 1.000 18.03430 96 TYR A CA 1
ATOM 797 C C . TYR A 1 96 ? 40.90144 -3.54345 18.08724 1.000 16.67023 96 TYR A C 1
ATOM 798 O O . TYR A 1 96 ? 41.93302 -4.18887 17.89252 1.000 15.36225 96 TYR A O 1
ATOM 807 N N . ASP A 1 97 ? 40.01230 -3.87051 19.02741 1.000 15.32807 97 ASP A N 1
ATOM 808 C CA . ASP A 1 97 ? 40.17030 -5.00006 19.94036 1.000 19.64319 97 ASP A CA 1
ATOM 809 C C . ASP A 1 97 ? 39.59900 -6.30117 19.38175 1.000 16.55452 97 ASP A C 1
ATOM 810 O O . ASP A 1 97 ? 39.47877 -7.28094 20.11784 1.000 15.26820 97 ASP A O 1
ATOM 815 N N . ILE A 1 98 ? 39.23945 -6.32418 18.10677 1.000 16.37222 98 ILE A N 1
ATOM 816 C CA . ILE A 1 98 ? 38.66443 -7.48701 17.45676 1.000 16.21313 98 ILE A CA 1
ATOM 817 C C . ILE A 1 98 ? 39.52800 -7.82484 16.25243 1.000 16.19309 98 ILE A C 1
ATOM 818 O O . ILE A 1 98 ? 39.94378 -6.93461 15.50387 1.000 15.67028 98 ILE A O 1
ATOM 823 N N . GLU A 1 99 ? 39.81366 -9.10846 16.07426 1.000 17.22755 99 GLU A N 1
ATOM 824 C CA . GLU A 1 99 ? 40.57326 -9.55672 14.91753 1.000 19.62621 99 GLU A CA 1
ATOM 825 C C . GLU A 1 99 ? 39.89295 -10.79616 14.35988 1.000 15.01073 99 GLU A C 1
ATOM 826 O O . GLU A 1 99 ? 39.53503 -11.69328 15.12245 1.000 16.44009 99 GLU A O 1
ATOM 832 N N . ILE A 1 100 ? 39.73249 -10.85647 13.03922 1.000 14.76043 100 ILE A N 1
ATOM 833 C CA . ILE A 1 100 ? 39.01355 -11.94443 12.38919 1.000 17.78843 100 ILE A CA 1
ATOM 834 C C . ILE A 1 100 ? 39.88129 -12.53426 11.29231 1.000 17.74816 100 ILE A C 1
ATOM 835 O O . ILE A 1 100 ? 40.49189 -11.79692 10.51194 1.000 18.64428 100 ILE A O 1
ATOM 840 N N . THR A 1 101 ? 39.89035 -13.86436 11.19621 1.000 14.73644 101 THR A N 1
ATOM 841 C CA . THR A 1 101 ? 40.65500 -14.54698 10.16050 1.000 17.94407 101 THR A CA 1
ATOM 842 C C . THR A 1 101 ? 39.82223 -15.67515 9.56829 1.000 18.71094 101 THR A C 1
ATOM 843 O O . THR A 1 101 ? 39.34380 -16.55852 10.29512 1.000 17.90297 101 THR A O 1
ATOM 847 N N . LEU A 1 102 ? 39.64470 -15.63915 8.25123 1.000 17.01965 102 LEU A N 1
ATOM 848 C CA . LEU A 1 102 ? 38.92065 -16.68068 7.53759 1.000 16.83842 102 LEU A CA 1
ATOM 849 C C . LEU A 1 102 ? 39.90863 -17.71571 6.99739 1.000 18.55010 102 LEU A C 1
ATOM 850 O O . LEU A 1 102 ? 40.82163 -17.37948 6.23257 1.000 19.03399 102 LEU A O 1
ATOM 855 N N . PHE A 1 103 ? 39.72028 -18.96778 7.39759 1.000 16.43916 103 PHE A N 1
ATOM 856 C CA . PHE A 1 103 ? 40.45206 -20.11331 6.85067 1.000 15.47284 103 PHE A CA 1
ATOM 857 C C . PHE A 1 103 ? 39.55402 -20.81662 5.83408 1.000 19.34795 103 PHE A C 1
ATOM 858 O O . PHE A 1 103 ? 38.57717 -21.47617 6.21370 1.000 17.85781 103 PHE A O 1
ATOM 866 N N . GLU A 1 104 ? 39.86620 -20.66488 4.54870 1.000 17.46791 104 GLU A N 1
ATOM 867 C CA . GLU A 1 104 ? 39.08232 -21.28221 3.48251 1.000 19.97391 104 GLU A CA 1
ATOM 868 C C . GLU A 1 104 ? 39.61909 -22.67476 3.15841 1.000 21.88467 104 GLU A C 1
ATOM 869 O O . GLU A 1 104 ? 40.82774 -22.85819 2.98535 1.000 20.58913 104 GLU A O 1
ATOM 875 N N . ILE A 1 105 ? 38.70529 -23.64368 3.06670 1.000 18.12341 105 ILE A N 1
ATOM 876 C CA . ILE A 1 105 ? 39.03862 -25.05071 2.88330 1.000 17.38490 105 ILE A CA 1
ATOM 877 C C . ILE A 1 105 ? 38.23127 -25.59442 1.71464 1.000 17.42352 105 ILE A C 1
ATOM 878 O O . ILE A 1 105 ? 36.99916 -25.51637 1.72191 1.000 19.61220 105 ILE A O 1
ATOM 883 N N . PRO A 1 106 ? 38.86364 -26.19265 0.69724 1.000 21.75809 106 PRO A N 1
ATOM 884 C CA . PRO A 1 106 ? 38.09846 -26.81445 -0.38912 1.000 22.25089 106 P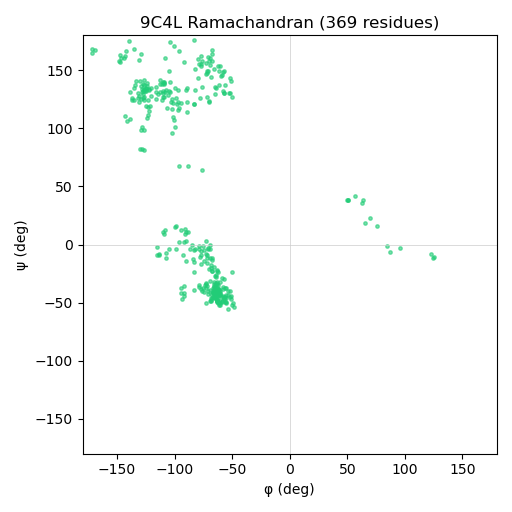RO A CA 1
ATOM 885 C C . PRO A 1 106 ? 37.14426 -27.86860 0.14510 1.000 20.64387 106 PRO A C 1
ATOM 886 O O . PRO A 1 106 ? 37.41058 -28.52352 1.15415 1.000 17.69322 106 PRO A O 1
ATOM 890 N N . LYS A 1 107 ? 36.02382 -28.03096 -0.55930 1.000 19.13593 107 LYS A N 1
ATOM 891 C CA . LYS A 1 107 ? 34.93792 -28.85320 -0.04144 1.000 24.54838 107 LYS A CA 1
ATOM 892 C C . LYS A 1 107 ? 35.36218 -30.31433 0.08206 1.000 23.54185 107 LYS A C 1
ATOM 893 O O . LYS A 1 107 ? 34.98393 -30.99855 1.04072 1.000 19.60017 107 LYS A O 1
ATOM 899 N N . GLN A 1 108 ? 36.15558 -30.80526 -0.87100 1.000 23.06891 108 GLN A N 1
ATOM 900 C CA . GLN A 1 108 ? 36.61728 -32.18797 -0.81958 1.000 23.51545 108 GLN A CA 1
ATOM 901 C C . GLN A 1 108 ? 37.58093 -32.44495 0.32785 1.000 20.76683 108 GLN A C 1
ATOM 902 O O . GLN A 1 108 ? 37.87195 -33.60835 0.61386 1.000 24.22297 108 GLN A O 1
ATOM 908 N N . ASN A 1 109 ? 38.07368 -31.40454 0.99149 1.000 18.99104 109 ASN A N 1
ATOM 909 C CA . ASN A 1 109 ? 38.99287 -31.56597 2.10702 1.000 19.66996 109 ASN A CA 1
ATOM 910 C C . ASN A 1 109 ? 38.26408 -31.67321 3.43873 1.000 20.24069 109 ASN A C 1
ATOM 911 O O . ASN A 1 109 ? 38.89571 -31.61181 4.49514 1.000 16.51684 109 ASN A O 1
ATOM 916 N N . TRP A 1 110 ? 36.94590 -31.83235 3.40805 1.000 17.58429 110 TRP A N 1
ATOM 917 C CA . TRP A 1 110 ? 36.12466 -31.80422 4.60461 1.000 19.93730 110 TRP A CA 1
ATOM 918 C C . TRP A 1 110 ? 35.28449 -33.08275 4.66382 1.000 22.49651 110 TRP A C 1
ATOM 919 O O . TRP A 1 110 ? 34.69656 -33.48370 3.65624 1.000 26.04741 110 TRP A O 1
ATOM 930 N N . GLY A 1 111 ? 35.26209 -33.75401 5.81429 1.000 16.49408 111 GLY A N 1
ATOM 931 C CA . GLY A 1 111 ? 34.33714 -34.84765 6.04705 1.000 19.62217 111 GLY A CA 1
ATOM 932 C C . GLY A 1 111 ? 33.18004 -34.43075 6.93080 1.000 19.24635 111 GLY A C 1
ATOM 933 O O . GLY A 1 111 ? 33.37900 -33.99409 8.06398 1.000 16.01133 111 GLY A O 1
ATOM 934 N N . ILE A 1 112 ? 31.95733 -34.59562 6.42019 1.000 19.13179 112 ILE A N 1
ATOM 935 C CA . ILE A 1 112 ? 30.75097 -34.16482 7.12622 1.000 16.41866 112 ILE A CA 1
ATOM 936 C C . ILE A 1 112 ? 29.67836 -35.24892 7.00718 1.000 19.39313 112 ILE A C 1
ATOM 937 O O . ILE A 1 112 ? 29.34155 -35.68454 5.90076 1.000 21.48234 112 ILE A O 1
ATOM 942 N N . ARG A 1 113 ? 29.14986 -35.69092 8.14380 1.000 19.31777 113 ARG A N 1
ATOM 943 C CA . ARG A 1 113 ? 28.08153 -36.69867 8.17844 1.000 25.16918 113 ARG A CA 1
ATOM 944 C C . ARG A 1 113 ? 28.43822 -37.90751 7.32140 1.000 24.74492 113 ARG A C 1
ATOM 945 O O . ARG A 1 113 ? 27.60078 -38.45608 6.60669 1.000 26.18616 113 ARG A O 1
ATOM 953 N N . GLY A 1 114 ? 29.71845 -38.28784 7.34753 1.000 23.43887 114 GLY A N 1
ATOM 954 C CA . GLY A 1 114 ? 30.16151 -39.52917 6.75156 1.000 19.73335 114 GLY A CA 1
ATOM 955 C C . GLY A 1 114 ? 30.70677 -39.45424 5.33876 1.000 22.45234 114 GLY A C 1
ATOM 956 O O . GLY A 1 114 ? 31.14321 -40.48560 4.81893 1.000 24.51779 114 GLY A O 1
ATOM 957 N N . ILE A 1 115 ? 30.70909 -38.29083 4.69318 1.000 22.78316 115 ILE A N 1
ATOM 958 C CA . ILE A 1 115 ? 31.10858 -38.23702 3.28443 1.000 27.83756 115 ILE A CA 1
ATOM 959 C C . ILE A 1 115 ? 31.87133 -36.94890 2.99480 1.000 26.57889 115 ILE A C 1
ATOM 960 O O . ILE A 1 115 ? 31.76302 -35.95218 3.72503 1.000 21.74736 115 ILE A O 1
ATOM 965 N N . PRO A 1 116 ? 32.63486 -36.93511 1.90230 1.000 25.42252 116 PRO A N 1
ATOM 966 C CA . PRO A 1 116 ? 33.41141 -35.73380 1.57651 1.000 25.23169 116 PRO A CA 1
ATOM 967 C C . PRO A 1 116 ? 32.49955 -34.58398 1.18401 1.000 27.55079 116 PRO A C 1
ATOM 968 O O . PRO A 1 116 ? 31.46090 -34.77840 0.54478 1.000 25.32321 116 PRO A O 1
ATOM 972 N N . GLY A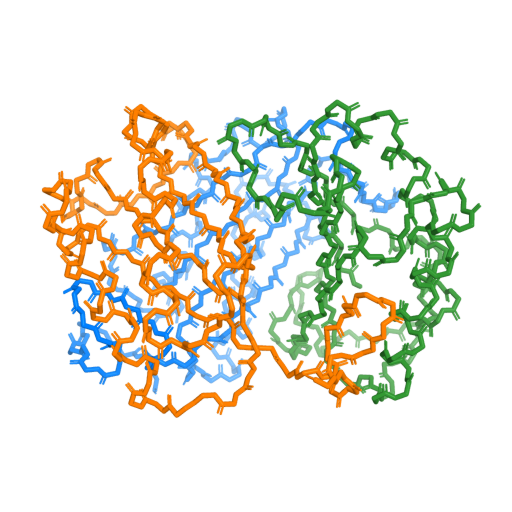 1 117 ? 32.90647 -33.37141 1.57559 1.000 22.47246 117 GLY A N 1
ATOM 973 C CA . GLY A 1 117 ? 32.02644 -32.21629 1.49708 1.000 25.05498 117 GLY A CA 1
ATOM 974 C C . GLY A 1 117 ? 31.65287 -31.80565 0.08632 1.000 27.20181 117 GLY A C 1
ATOM 975 O O . GLY A 1 117 ? 30.66018 -31.09414 -0.10347 1.000 26.24066 117 GLY A O 1
ATOM 976 N N . ASP A 1 118 ? 32.42440 -32.22885 -0.91054 1.000 28.35439 118 ASP A N 1
ATOM 977 C CA . ASP A 1 118 ? 32.05610 -31.94142 -2.28999 1.000 31.80185 118 ASP A CA 1
ATOM 978 C C . ASP A 1 118 ? 30.95266 -32.85819 -2.79616 1.000 31.27086 118 ASP A C 1
ATOM 979 O O . ASP A 1 118 ? 30.40320 -32.60422 -3.87311 1.000 29.69596 118 ASP A O 1
ATOM 984 N N . GLU A 1 119 ? 30.62373 -33.90810 -2.04697 1.000 27.32502 119 GLU A N 1
ATOM 985 C CA . GLU A 1 119 ? 29.52429 -34.80555 -2.37018 1.000 30.22366 119 GLU A CA 1
ATOM 986 C C . GLU A 1 119 ? 28.25640 -34.47819 -1.59519 1.000 29.03412 119 GLU A C 1
ATOM 987 O O . GLU A 1 119 ? 27.22703 -35.11244 -1.82857 1.000 32.91022 119 GLU A O 1
ATOM 993 N N . LEU A 1 120 ? 28.30317 -33.50334 -0.69100 1.000 27.82905 120 LEU A N 1
ATOM 994 C CA . LEU A 1 120 ? 27.11986 -33.09752 0.05277 1.000 33.77891 120 LEU A CA 1
ATOM 995 C C . LEU A 1 120 ? 26.19454 -32.26067 -0.81547 1.000 34.92191 120 LEU A C 1
ATOM 996 O O . LEU A 1 120 ? 26.63727 -31.36398 -1.53679 1.000 34.00150 120 LEU A O 1
ATOM 1001 N N . ASN A 1 121 ? 24.90190 -32.55038 -0.74154 1.000 37.37121 121 ASN A N 1
ATOM 1002 C CA . ASN A 1 121 ? 23.88942 -31.63024 -1.24748 1.000 34.83970 121 ASN A CA 1
ATOM 1003 C C . ASN A 1 121 ? 23.53697 -30.69817 -0.09913 1.000 35.47349 121 ASN A C 1
ATOM 1004 O O . ASN A 1 121 ? 23.00454 -31.13931 0.92195 1.000 39.77472 121 ASN A O 1
ATOM 1009 N N . LEU A 1 122 ? 23.85697 -29.41973 -0.24222 1.000 34.52385 122 LEU A N 1
ATOM 1010 C CA . LEU A 1 122 ? 23.59707 -28.50795 0.85559 1.000 31.81667 122 LEU A CA 1
ATOM 1011 C C . LEU A 1 122 ? 22.22243 -27.88025 0.69855 1.000 36.96990 122 LEU A C 1
ATOM 1012 O O . LEU A 1 122 ? 21.66438 -27.81432 -0.39910 1.000 35.41205 122 LEU A O 1
ATOM 1017 N N . SER A 1 123 ? 21.67850 -27.42353 1.82606 1.000 32.17666 123 SER A N 1
ATOM 1018 C CA . SER A 1 123 ? 20.42025 -26.69584 1.85385 1.000 37.03350 123 SER A CA 1
ATOM 1019 C C . SER A 1 123 ? 20.59708 -25.21043 1.57961 1.000 39.46067 123 SER A C 1
ATOM 1020 O O . SER A 1 123 ? 19.60540 -24.47689 1.59228 1.000 43.43151 123 SER A O 1
ATOM 1023 N N . TYR A 1 124 ? 21.82742 -24.74897 1.35677 1.000 39.26631 124 TYR A N 1
ATOM 1024 C CA . TYR A 1 124 ? 22.10540 -23.35718 1.02737 1.000 31.14673 124 TYR A CA 1
ATOM 1025 C C . TYR A 1 124 ? 23.18071 -23.33594 -0.04877 1.000 31.73495 124 TYR A C 1
ATOM 1026 O O . TYR A 1 124 ? 23.73382 -24.37606 -0.41666 1.000 32.41458 124 TYR A O 1
ATOM 1035 N N . LYS A 1 125 ? 23.49146 -22.14409 -0.55772 1.000 28.82362 125 LYS A N 1
ATOM 1036 C CA . LYS A 1 125 ? 24.48996 -21.99921 -1.61083 1.000 29.22936 125 LYS A CA 1
ATOM 1037 C C . LYS A 1 125 ? 25.79984 -21.48559 -1.02178 1.000 29.26872 125 LYS A C 1
ATOM 1038 O O . LYS A 1 125 ? 25.81784 -20.45135 -0.34904 1.000 30.50123 125 LYS A O 1
ATOM 1044 N N . VAL A 1 126 ? 26.89389 -22.21174 -1.27222 1.000 27.81098 126 VAL A N 1
ATOM 1045 C CA . VAL A 1 126 ? 28.19946 -21.77844 -0.77392 1.000 26.36349 126 VAL A CA 1
ATOM 1046 C C . VAL A 1 126 ? 28.67896 -20.57141 -1.56847 1.000 29.46774 126 VAL A C 1
ATOM 1047 O O . VAL A 1 126 ? 29.14368 -19.58390 -0.99449 1.000 25.00143 126 VAL A O 1
ATOM 1051 N N . GLU A 1 127 ? 28.64397 -20.68824 -2.89857 1.000 27.93769 127 GLU A N 1
ATOM 1052 C CA . GLU A 1 127 ? 28.58327 -19.62174 -3.92136 1.000 36.11067 127 GLU A CA 1
ATOM 1053 C C . GLU A 1 127 ? 29.01040 -20.26017 -5.24566 1.000 35.89553 127 GLU A C 1
ATOM 1054 O O . GLU A 1 127 ? 29.90409 -21.11863 -5.27886 1.000 34.38091 127 GLU A O 1
ATOM 1060 N N . PRO B 1 1 ? 51.56441 -35.99148 9.45065 1.000 32.89560 1 PRO B N 1
ATOM 1061 C CA . PRO B 1 1 ? 50.46645 -35.05951 9.73622 1.000 24.00587 1 PRO B CA 1
ATOM 1062 C C . PRO B 1 1 ? 50.29274 -34.76252 11.22613 1.000 23.54063 1 PRO B C 1
ATOM 1063 O O . PRO B 1 1 ? 50.62553 -35.58734 12.07836 1.000 21.97603 1 PRO B O 1
ATOM 1067 N N . GLN B 1 2 ? 49.78198 -33.57279 11.52989 1.000 20.82634 2 GLN B N 1
ATOM 1068 C CA . GLN B 1 2 ? 49.40732 -33.20657 12.88743 1.000 19.14071 2 GLN B CA 1
ATOM 1069 C C . GLN B 1 2 ? 47.89021 -33.24743 13.02360 1.000 18.48891 2 GLN B C 1
ATOM 1070 O O . GLN B 1 2 ? 47.17902 -32.65577 12.20138 1.000 19.91934 2 GLN B O 1
ATOM 1076 N N . ILE B 1 3 ? 47.39447 -33.88376 14.08719 1.000 15.98929 3 ILE B N 1
ATOM 1077 C CA . ILE B 1 3 ? 45.95462 -33.97313 14.33279 1.000 18.09060 3 ILE B CA 1
ATOM 1078 C C . ILE B 1 3 ? 45.57591 -33.16938 15.57070 1.000 14.67674 3 ILE B C 1
ATOM 1079 O O . ILE B 1 3 ? 46.26134 -33.23657 16.59857 1.000 15.74575 3 ILE B O 1
ATOM 1084 N N . LYS B 1 4 ? 44.46199 -32.44031 15.47904 1.000 13.57994 4 LYS B N 1
ATOM 1085 C CA . LYS B 1 4 ? 43.85628 -31.73714 16.60873 1.000 15.10039 4 LYS B CA 1
ATOM 1086 C C . LYS B 1 4 ? 42.41061 -32.20792 16.76609 1.000 15.58389 4 LYS B C 1
ATOM 1087 O O . LYS B 1 4 ? 41.62131 -32.12105 15.81887 1.000 17.87393 4 LYS B O 1
ATOM 1093 N N . VAL B 1 5 ? 42.05984 -32.70082 17.95505 1.000 12.79409 5 VAL B N 1
ATOM 1094 C CA . VAL B 1 5 ? 40.76119 -33.32494 18.18659 1.000 13.96374 5 VAL B CA 1
ATOM 1095 C C . VAL B 1 5 ? 40.03131 -32.56147 19.27959 1.000 13.53113 5 VAL B C 1
ATOM 1096 O O . VAL B 1 5 ? 40.61690 -32.23569 20.31815 1.000 13.83324 5 VAL B O 1
ATOM 1100 N N . TYR B 1 6 ? 38.74402 -32.29308 19.04028 1.000 12.65980 6 TYR B N 1
ATOM 1101 C CA . TYR B 1 6 ? 37.89697 -31.48610 19.91007 1.000 12.74758 6 TYR B CA 1
ATOM 1102 C C . TYR B 1 6 ? 36.61154 -32.24419 20.20484 1.000 14.04529 6 TYR B C 1
ATOM 1103 O O . TYR B 1 6 ? 36.00536 -32.82521 19.30026 1.000 13.39055 6 TYR B O 1
ATOM 1112 N N . GLY B 1 7 ? 36.19309 -32.22071 21.46395 1.000 12.84855 7 GLY B N 1
ATOM 1113 C CA . GLY B 1 7 ? 34.94587 -32.85279 21.84730 1.000 14.65886 7 GLY B CA 1
ATOM 1114 C C . GLY B 1 7 ? 34.63090 -32.49859 23.27657 1.000 15.16447 7 GLY B C 1
ATOM 1115 O O . GLY B 1 7 ? 35.48703 -31.97898 24.00254 1.000 15.14020 7 GLY B O 1
ATOM 1116 N N . LEU B 1 8 ? 33.37579 -32.74512 23.65916 1.000 15.07238 8 LEU B N 1
ATOM 1117 C CA . LEU B 1 8 ? 32.95122 -32.51309 25.03740 1.000 16.01078 8 LEU B CA 1
ATOM 1118 C C . LEU B 1 8 ? 33.82037 -33.32307 25.99166 1.000 17.31572 8 LEU B C 1
ATOM 1119 O O . LEU B 1 8 ? 33.99895 -34.53146 25.80131 1.000 16.16981 8 LEU B O 1
ATOM 1124 N N . ALA B 1 9 ? 34.35022 -32.66190 27.03168 1.000 17.57834 9 ALA B N 1
ATOM 1125 C CA . ALA B 1 9 ? 35.33221 -33.30574 27.90794 1.000 15.11825 9 ALA B CA 1
ATOM 1126 C C . ALA B 1 9 ? 34.84266 -34.65527 28.42974 1.000 19.76091 9 ALA B C 1
ATOM 1127 O O . ALA B 1 9 ? 35.59774 -35.63256 28.45504 1.000 19.84417 9 ALA B O 1
ATOM 1129 N N . GLU B 1 10 ? 33.58814 -34.72998 28.87548 1.000 19.27576 10 GLU B N 1
ATOM 1130 C CA . GLU B 1 10 ? 33.16387 -35.96636 29.52962 1.000 21.44435 10 GLU B CA 1
ATOM 1131 C C . GLU B 1 10 ? 32.94075 -37.10017 28.54549 1.000 19.51564 10 GLU B C 1
ATOM 1132 O O . GLU B 1 10 ? 32.82766 -38.25110 28.97285 1.000 20.98934 10 GLU B O 1
ATOM 1138 N N . LYS B 1 11 ? 32.85491 -36.80280 27.25411 1.000 15.02194 11 LYS B N 1
ATOM 1139 C CA . LYS B 1 11 ? 32.79541 -37.83752 26.23959 1.000 19.10172 11 LYS B CA 1
ATOM 1140 C C . LYS B 1 11 ? 34.17666 -38.15964 25.67520 1.000 19.39578 11 LYS B C 1
ATOM 1141 O O . LYS B 1 11 ? 34.50865 -39.33115 25.47670 1.000 16.25861 11 LYS B O 1
ATOM 1147 N N . LEU B 1 12 ? 34.99492 -37.13370 25.43297 1.000 19.11163 12 LEU B N 1
ATOM 1148 C CA . LEU B 1 12 ? 36.28517 -37.34094 24.79132 1.000 16.69804 12 LEU B CA 1
ATOM 1149 C C . LEU B 1 12 ? 37.29526 -37.96350 25.75335 1.000 17.89399 12 LEU B C 1
ATOM 1150 O O . LEU B 1 12 ? 38.05875 -38.85361 25.36283 1.000 17.72403 12 LEU B O 1
ATOM 1155 N N . ASN B 1 13 ? 37.31513 -37.51969 27.01289 1.000 15.89471 13 ASN B N 1
ATOM 1156 C CA . ASN B 1 13 ? 38.35944 -37.98591 27.92702 1.000 19.48215 13 ASN B CA 1
ATOM 1157 C C . ASN B 1 13 ? 38.35196 -39.49597 28.15785 1.000 16.75213 13 ASN B C 1
ATOM 1158 O O . ASN B 1 13 ? 39.44590 -40.08282 28.20988 1.000 17.47696 13 ASN B O 1
ATOM 1163 N N . PRO B 1 14 ? 37.21382 -40.18122 28.30014 1.000 21.09802 14 PRO B N 1
ATOM 1164 C CA . PRO B 1 14 ? 37.27812 -41.64474 28.43360 1.000 20.65780 14 PRO B CA 1
ATOM 1165 C C . PRO B 1 14 ? 37.84200 -42.35904 27.21249 1.000 19.45366 14 PRO B C 1
ATOM 1166 O O . PRO B 1 14 ? 38.30540 -43.49180 27.35651 1.000 20.77586 14 PRO B O 1
ATOM 1170 N N . ILE B 1 15 ? 37.80106 -41.76552 26.01978 1.000 15.61769 15 ILE B N 1
ATOM 1171 C CA . ILE B 1 15 ? 38.14749 -42.48565 24.79844 1.000 17.38167 15 ILE B CA 1
ATOM 1172 C C . ILE B 1 15 ? 39.38998 -41.95316 24.10219 1.000 18.38163 15 ILE B C 1
ATOM 1173 O O . ILE B 1 15 ? 39.84755 -42.58776 23.14214 1.000 15.83952 15 ILE B O 1
ATOM 1178 N N . LYS B 1 16 ? 39.94544 -40.80467 24.51302 1.000 17.58000 16 LYS B N 1
ATOM 1179 C CA . LYS B 1 16 ? 40.94828 -40.15670 23.66666 1.000 17.70528 16 LYS B CA 1
ATOM 1180 C C . LYS B 1 16 ? 42.20219 -41.01560 23.47680 1.000 16.95044 16 LYS B C 1
ATOM 1181 O O . LYS B 1 16 ? 42.83020 -40.95089 22.41306 1.000 15.84501 16 LYS B O 1
ATOM 1187 N N . ALA B 1 17 ? 42.58756 -41.82408 24.47672 1.000 16.06665 17 ALA B N 1
ATOM 1188 C CA . ALA B 1 17 ? 43.79918 -42.63259 24.32116 1.000 18.25183 17 ALA B CA 1
ATOM 1189 C C . ALA B 1 17 ? 43.59843 -43.70664 23.26191 1.000 16.87223 17 ALA B C 1
ATOM 1190 O O . ALA B 1 17 ? 44.44096 -43.88726 22.37680 1.000 15.17712 17 ALA B O 1
ATOM 1192 N N . GLU B 1 18 ? 42.47676 -44.42948 23.33328 1.000 16.71643 18 GLU B N 1
ATOM 1193 C CA . GLU B 1 18 ? 42.14970 -45.39748 22.29448 1.000 17.22578 18 GLU B CA 1
ATOM 1194 C C . GLU B 1 18 ? 41.90236 -44.71372 20.96054 1.000 14.39755 18 GLU B C 1
ATOM 1195 O O . GLU B 1 18 ? 42.31313 -45.22615 19.91127 1.000 12.35504 18 GLU B O 1
ATOM 1201 N N . LEU B 1 19 ? 41.23847 -43.54762 20.98051 1.000 13.78235 19 LEU B N 1
ATOM 1202 C CA . LEU B 1 19 ? 41.00280 -42.80365 19.74814 1.000 13.76184 19 LEU B CA 1
ATOM 1203 C C . LEU B 1 19 ? 42.31993 -42.39090 19.09465 1.000 14.95841 19 LEU B C 1
ATOM 1204 O O . LEU B 1 19 ? 42.45178 -42.43483 17.86551 1.000 17.49131 19 LEU B O 1
ATOM 1209 N N . SER B 1 20 ? 43.30858 -41.99084 19.89483 1.000 12.61740 20 SER B N 1
ATOM 1210 C CA . SER B 1 20 ? 44.62728 -41.70731 19.33335 1.000 15.72296 20 SER B CA 1
ATOM 1211 C C . SER B 1 20 ? 45.17443 -42.93220 18.60343 1.000 14.82636 20 SER B C 1
ATOM 1212 O O . SER B 1 20 ? 45.65378 -42.83835 17.46575 1.000 13.31840 20 SER B O 1
ATOM 1215 N N . ASN B 1 21 ? 45.07133 -44.10315 19.22963 1.000 14.87516 21 ASN B N 1
ATOM 1216 C CA . ASN B 1 21 ? 45.56954 -45.31862 18.58953 1.000 17.18694 21 ASN B CA 1
ATOM 1217 C C . ASN B 1 21 ? 44.85358 -45.58312 17.26367 1.000 18.39739 21 ASN B C 1
ATOM 1218 O O . ASN B 1 21 ? 45.49590 -45.91379 16.25890 1.000 17.57970 21 ASN B O 1
ATOM 1223 N N . ILE B 1 22 ? 43.52530 -45.41505 17.23797 1.000 15.91646 22 ILE B N 1
ATOM 1224 C CA . ILE B 1 22 ? 42.74792 -45.67604 16.02771 1.000 15.87996 22 ILE B CA 1
ATOM 1225 C C . ILE B 1 22 ? 43.10080 -44.67838 14.92676 1.000 16.79995 22 ILE B C 1
ATOM 1226 O O . ILE B 1 22 ? 43.24685 -45.04388 13.75495 1.000 14.72094 22 ILE B O 1
ATOM 1231 N N . LEU B 1 23 ? 43.18593 -43.39200 15.27092 1.000 15.70453 23 LEU B N 1
ATOM 1232 C CA . LEU B 1 23 ? 43.48132 -42.38798 14.24901 1.000 15.13293 23 LEU B CA 1
ATOM 1233 C C . LEU B 1 23 ? 44.87465 -42.58981 13.66846 1.000 13.74281 23 LEU B C 1
ATOM 1234 O O . LEU B 1 23 ? 45.08847 -42.40338 12.46471 1.000 13.87340 23 LEU B O 1
ATOM 1239 N N . HIS B 1 24 ? 45.83491 -42.98412 14.50707 1.000 13.31520 24 HIS B N 1
ATOM 1240 C CA . HIS B 1 24 ? 47.18737 -43.22112 14.00503 1.000 16.37638 24 HIS B CA 1
ATOM 1241 C C . HIS B 1 24 ? 47.21941 -44.40212 13.03573 1.000 20.43212 24 HIS B C 1
ATOM 1242 O O . HIS B 1 24 ? 47.90781 -44.34852 12.00512 1.000 17.64659 24 HIS B O 1
ATOM 1249 N N . THR B 1 25 ? 46.47926 -45.47578 13.35171 1.000 16.23245 25 THR B N 1
ATOM 1250 C CA . THR B 1 25 ? 46.35542 -46.60107 12.42640 1.000 19.03472 25 THR B CA 1
ATOM 1251 C C . THR B 1 25 ? 45.82473 -46.14042 11.07435 1.000 21.53995 25 THR B C 1
ATOM 1252 O O . THR B 1 25 ? 46.33246 -46.53747 10.01605 1.000 17.23800 25 THR B O 1
ATOM 1256 N N . SER B 1 26 ? 44.78989 -45.29925 11.10017 1.000 18.38462 26 SER B N 1
ATOM 1257 C CA . SER B 1 26 ? 44.15400 -44.83886 9.86973 1.000 19.17232 26 SER B CA 1
ATOM 1258 C C . SER B 1 26 ? 45.10811 -44.01001 9.01480 1.000 20.55673 26 SER B C 1
ATOM 1259 O O . SER B 1 26 ? 45.18866 -44.20521 7.79509 1.000 19.79502 26 SER B O 1
ATOM 1262 N N . LEU B 1 27 ? 45.83500 -43.06843 9.63476 1.000 16.82052 27 LEU B N 1
ATOM 1263 C CA . LEU B 1 27 ? 46.80367 -42.26734 8.88664 1.000 17.78524 27 LEU B CA 1
ATOM 1264 C C . LEU B 1 27 ? 47.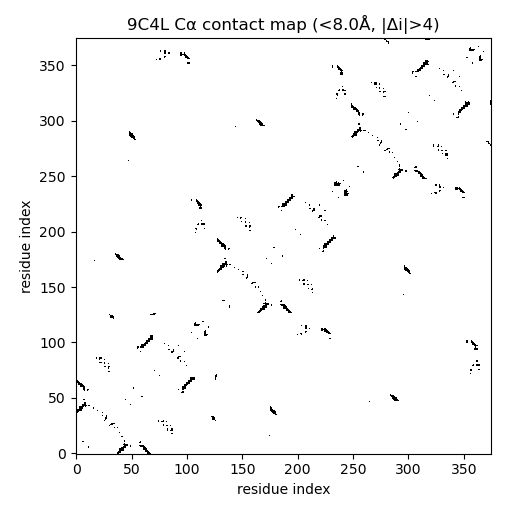92683 -43.13616 8.31855 1.000 18.72179 27 LEU B C 1
ATOM 1265 O O . LEU B 1 27 ? 48.35519 -42.93878 7.17780 1.000 18.51292 27 LEU B O 1
ATOM 1270 N N . ILE B 1 28 ? 48.40863 -44.10484 9.09901 1.000 18.56692 28 ILE B N 1
ATOM 1271 C CA . ILE B 1 28 ? 49.44843 -45.01556 8.61174 1.000 22.87021 28 ILE B CA 1
ATOM 1272 C C . ILE B 1 28 ? 48.94724 -45.78850 7.39947 1.000 24.68911 28 ILE B C 1
ATOM 1273 O O . ILE B 1 28 ? 49.60888 -45.83535 6.35534 1.000 24.40534 28 ILE B O 1
ATOM 1278 N N . GLU B 1 29 ? 47.75896 -46.39531 7.51809 1.000 21.90210 29 GLU B N 1
ATOM 1279 C CA . GLU B 1 29 ? 47.24855 -47.25883 6.45490 1.000 23.30163 29 GLU B CA 1
ATOM 1280 C C . GLU B 1 29 ? 46.92267 -46.47716 5.18696 1.000 25.07287 29 GLU B C 1
ATOM 1281 O O . GLU B 1 29 ? 47.15835 -46.96626 4.07605 1.000 27.00962 29 GLU B O 1
ATOM 1287 N N . VAL B 1 30 ? 46.38925 -45.26689 5.31661 1.000 22.07540 30 VAL B N 1
ATOM 1288 C CA . VAL B 1 30 ? 45.92256 -44.55986 4.12698 1.000 21.73084 30 VAL B CA 1
ATOM 1289 C C . VAL B 1 30 ? 47.00969 -43.67217 3.53579 1.000 24.13672 30 VAL B C 1
ATOM 1290 O O . VAL B 1 30 ? 47.19610 -43.65008 2.31876 1.000 25.82378 30 VAL B O 1
ATOM 1294 N N . LEU B 1 31 ? 47.73640 -42.92147 4.36584 1.000 26.04994 31 LEU B N 1
ATOM 1295 C CA . LEU B 1 31 ? 48.77368 -42.01766 3.87256 1.000 21.86796 31 LEU B CA 1
ATOM 1296 C C . LEU B 1 31 ? 50.14602 -42.67009 3.78040 1.000 27.34245 31 LEU B C 1
ATOM 1297 O O . LEU B 1 31 ? 51.04255 -42.09189 3.15809 1.000 24.24562 31 LEU B O 1
ATOM 1302 N N . GLN B 1 32 ? 50.32815 -43.84073 4.39872 1.000 22.53597 32 GLN B N 1
ATOM 1303 C CA . GLN B 1 32 ? 51.59454 -44.58343 4.37157 1.000 30.03134 32 GLN B CA 1
ATOM 1304 C C . GLN B 1 32 ? 52.73212 -43.81088 5.04170 1.000 28.18706 32 GLN B C 1
ATOM 1305 O O . GLN B 1 32 ? 53.88156 -43.84925 4.59713 1.000 28.80911 32 GLN B O 1
ATOM 1311 N N . ILE B 1 33 ? 52.42222 -43.11623 6.13803 1.000 24.38698 33 ILE B N 1
ATOM 1312 C CA . ILE B 1 33 ? 53.47846 -42.50801 6.94003 1.000 25.93200 33 ILE B CA 1
ATOM 1313 C C . ILE B 1 33 ? 54.15139 -43.58241 7.78879 1.000 26.72562 33 ILE B C 1
ATOM 1314 O O . ILE B 1 33 ? 53.62153 -44.68027 7.98912 1.000 24.59523 33 ILE B O 1
ATOM 1319 N N . SER B 1 34 ? 55.34289 -43.27358 8.28973 1.000 25.04495 34 SER B N 1
ATOM 1320 C CA . SER B 1 34 ? 56.03714 -44.26014 9.10030 1.000 24.71553 34 SER B CA 1
ATOM 1321 C C . SER B 1 34 ? 55.35431 -44.38647 10.46331 1.000 25.42719 34 SER B C 1
ATOM 1322 O O . SER B 1 34 ? 54.80772 -43.40871 10.99166 1.000 23.52610 34 SER B O 1
ATOM 1325 N N . PRO B 1 35 ? 55.35540 -45.58851 11.04993 1.000 23.37113 35 PRO B N 1
ATOM 1326 C CA . PRO B 1 35 ? 54.48999 -45.83547 12.21401 1.000 21.32772 35 PRO B CA 1
ATOM 1327 C C . PRO B 1 35 ? 54.90495 -45.09383 13.47488 1.000 19.71540 35 PRO B C 1
ATOM 1328 O O . PRO B 1 35 ? 54.11569 -45.06102 14.42466 1.000 21.51909 35 PRO B O 1
ATOM 1332 N N . GLU B 1 36 ? 56.09075 -44.49547 13.53357 1.000 19.24408 36 GLU B N 1
ATOM 1333 C CA . GLU B 1 36 ? 56.45638 -43.73369 14.72213 1.000 20.43467 36 GLU B CA 1
ATOM 1334 C C . GLU B 1 36 ? 55.93172 -42.29687 14.71541 1.000 22.62817 36 GLU B C 1
ATOM 1335 O O . GLU B 1 36 ? 55.96325 -41.64608 15.76529 1.000 21.23962 36 GLU B O 1
ATOM 1341 N N . LYS B 1 37 ? 55.44366 -41.79177 13.58230 1.000 18.93313 37 LYS B N 1
ATOM 1342 C CA . LYS B 1 37 ? 55.14297 -40.36456 13.44107 1.000 20.37790 37 LYS B CA 1
ATOM 1343 C C . LYS B 1 37 ? 53.71282 -40.05596 13.89446 1.000 18.14351 37 LYS B C 1
ATOM 1344 O O . LYS B 1 37 ? 52.83865 -39.68644 13.10274 1.000 15.35817 37 LYS B O 1
ATOM 1350 N N . ARG B 1 38 ? 53.48888 -40.20384 15.20585 1.000 13.71588 38 ARG B N 1
ATOM 1351 C CA . ARG B 1 38 ? 52.23731 -39.80144 15.84456 1.000 19.45096 38 ARG B CA 1
ATOM 1352 C C . ARG B 1 38 ? 52.38984 -38.40873 16.45386 1.000 16.12954 38 ARG B C 1
ATOM 1353 O O . ARG B 1 38 ? 53.18690 -38.22160 17.37546 1.000 13.65684 38 ARG B O 1
ATOM 1361 N N . PHE B 1 39 ? 51.61026 -37.44543 15.95670 1.000 15.47944 39 PHE B N 1
ATOM 1362 C CA . PHE B 1 39 ? 51.53931 -36.09646 16.52864 1.000 14.07299 39 PHE B CA 1
ATOM 1363 C C . PHE B 1 39 ? 50.06234 -35.74876 16.73542 1.000 15.25281 39 PHE B C 1
ATOM 1364 O O . PHE B 1 39 ? 49.38140 -35.34231 15.78760 1.000 14.10944 39 PHE B O 1
ATOM 1372 N N . HIS B 1 40 ? 49.56477 -35.90960 17.96295 1.000 13.60206 40 HIS B N 1
ATOM 1373 C CA . HIS B 1 40 ? 48.16372 -35.66382 18.29590 1.000 10.66570 40 HIS B CA 1
ATOM 1374 C C . HIS B 1 40 ? 48.06880 -34.69932 19.46805 1.000 14.96186 40 HIS B C 1
ATOM 1375 O O . HIS B 1 40 ? 48.82505 -34.81091 20.43778 1.000 15.84885 40 HIS B O 1
ATOM 1382 N N . ARG B 1 41 ? 47.13708 -33.75057 19.36543 1.000 15.13276 41 ARG B N 1
ATOM 1383 C CA . ARG B 1 41 ? 46.76541 -32.83940 20.44428 1.000 16.71080 41 ARG B CA 1
ATOM 1384 C C . ARG B 1 41 ? 45.25903 -32.93669 20.67056 1.000 16.13821 41 ARG B C 1
ATOM 1385 O O . ARG B 1 41 ? 44.47412 -32.87880 19.71358 1.000 12.96799 41 ARG B O 1
ATOM 1393 N N . PHE B 1 42 ? 44.85656 -33.07057 21.93170 1.000 16.73740 42 PHE B N 1
ATOM 1394 C CA . PHE B 1 42 ? 43.45065 -33.22587 22.28343 1.000 16.70122 42 PHE B CA 1
ATOM 1395 C C . PHE B 1 42 ? 42.95785 -32.00134 23.05044 1.000 18.30773 42 PHE B C 1
ATOM 1396 O O . PHE B 1 42 ? 43.68607 -31.41787 23.86357 1.000 16.15225 42 PHE B O 1
ATOM 1404 N N . PHE B 1 43 ? 41.72457 -31.59820 22.77315 1.000 17.14424 43 PHE B N 1
ATOM 1405 C CA . PHE B 1 43 ? 41.14530 -30.39577 23.36566 1.000 13.89705 43 PHE B CA 1
ATOM 1406 C C . PHE B 1 43 ? 39.78117 -30.76849 23.93309 1.000 14.29866 43 PHE B C 1
ATOM 1407 O O . PHE B 1 43 ? 38.74572 -30.58597 23.27869 1.000 14.34753 43 PHE B O 1
ATOM 1415 N N . PRO B 1 44 ? 39.74826 -31.33423 25.14092 1.000 15.10539 44 PRO B N 1
ATOM 1416 C CA . PRO B 1 44 ? 38.45907 -31.59837 25.79800 1.000 14.31009 44 PRO B CA 1
ATOM 1417 C C . PRO B 1 44 ? 37.83221 -30.28820 26.24743 1.000 17.46329 44 PRO B C 1
ATOM 1418 O O . PRO B 1 44 ? 38.45960 -29.49228 26.94885 1.000 16.30803 44 PRO B O 1
ATOM 1422 N N . LEU B 1 45 ? 36.58951 -30.07026 25.84403 1.000 14.16081 45 LEU B N 1
ATOM 1423 C CA . LEU B 1 45 ? 35.93968 -28.77655 25.99619 1.000 16.44652 45 LEU B CA 1
ATOM 1424 C C . LEU B 1 45 ? 34.84351 -28.82592 27.05347 1.000 17.92779 45 LEU B C 1
ATOM 1425 O O . LEU B 1 45 ? 34.07730 -29.79096 27.12364 1.000 15.36055 45 LEU B O 1
ATOM 1430 N N . ASP B 1 46 ? 34.76181 -27.77303 27.86747 1.000 18.92573 46 ASP B N 1
ATOM 1431 C CA . ASP B 1 46 ? 33.59720 -27.60363 28.73178 1.000 21.02197 46 ASP B CA 1
ATOM 1432 C C . ASP B 1 46 ? 32.34410 -27.43457 27.89041 1.000 18.87524 46 ASP B C 1
ATOM 1433 O O . ASP B 1 46 ? 32.39352 -26.96953 26.74898 1.000 17.62770 46 ASP B O 1
ATOM 1438 N N . LYS B 1 47 ? 31.20623 -27.81069 28.47355 1.000 18.11337 47 LYS B N 1
ATOM 1439 C CA . LYS B 1 47 ? 29.93739 -27.65921 27.77851 1.000 20.71659 47 LYS B CA 1
ATOM 1440 C C . LYS B 1 47 ? 29.64768 -26.19754 27.43959 1.000 20.63548 47 LYS B C 1
ATOM 1441 O O . LYS B 1 47 ? 29.04126 -25.91305 26.40309 1.000 17.73983 47 LYS B O 1
ATOM 1447 N N . LEU B 1 48 ? 30.09818 -25.25506 28.26844 1.000 19.38120 48 LEU B N 1
ATOM 1448 C CA . LEU B 1 48 ? 29.87087 -23.83797 27.96434 1.000 23.40597 48 LEU B CA 1
ATOM 1449 C C . LEU B 1 48 ? 30.80417 -23.28059 26.88712 1.000 20.14453 48 LEU B C 1
ATOM 1450 O O . LEU B 1 48 ? 30.62849 -22.12583 26.48123 1.000 18.30334 48 LEU B O 1
ATOM 1455 N N . ASP B 1 49 ? 31.78560 -24.05485 26.40894 1.000 16.84665 49 ASP B N 1
ATOM 1456 C CA . ASP B 1 49 ? 32.69344 -23.60263 25.35807 1.000 16.55680 49 ASP B CA 1
ATOM 1457 C C . ASP B 1 49 ? 32.48136 -24.30193 24.02005 1.000 14.44172 49 ASP B C 1
ATOM 1458 O O . ASP B 1 49 ? 33.31463 -24.15389 23.11556 1.000 15.53707 49 ASP B O 1
ATOM 1463 N N . PHE B 1 50 ? 31.39664 -25.05245 23.86276 1.000 16.97272 50 PHE B N 1
ATOM 1464 C CA . PHE B 1 50 ? 31.23469 -25.92296 22.70473 1.000 16.95941 50 PHE B CA 1
ATOM 1465 C C . PHE B 1 50 ? 29.77244 -25.88586 22.26504 1.000 18.20808 50 PHE B C 1
ATOM 1466 O O . PHE B 1 50 ? 28.90915 -26.48201 22.91728 1.000 22.99014 50 PHE B O 1
ATOM 1474 N N . TYR B 1 51 ? 29.49582 -25.20210 21.15774 1.000 17.84942 51 TYR B N 1
ATOM 1475 C CA . TYR B 1 51 ? 28.15628 -25.11565 20.57851 1.000 18.71586 51 TYR B CA 1
ATOM 1476 C C . TYR B 1 51 ? 28.11608 -25.90515 19.27708 1.000 22.91017 51 TYR B C 1
ATOM 1477 O O . TYR B 1 51 ? 28.98241 -25.72291 18.41745 1.000 20.19936 51 TYR B O 1
ATOM 1486 N N . TYR B 1 52 ? 27.11223 -26.76599 19.13131 1.000 18.59819 52 TYR B N 1
ATOM 1487 C CA . TYR B 1 52 ? 26.88709 -27.53423 17.91314 1.000 19.09853 52 TYR B CA 1
ATOM 1488 C C . TYR B 1 52 ? 25.38337 -27.70646 17.76819 1.000 17.55764 52 TYR B C 1
ATOM 1489 O O . TYR B 1 52 ? 24.64560 -27.52026 18.74083 1.000 18.64443 52 TYR B O 1
ATOM 1498 N N . PRO B 1 53 ? 24.89300 -28.02295 16.56931 1.000 17.98927 53 PRO B N 1
ATOM 1499 C CA . PRO B 1 53 ? 23.44065 -28.04475 16.35201 1.000 16.70248 53 PRO B CA 1
ATOM 1500 C C . PRO B 1 53 ? 22.75969 -29.21780 17.04575 1.000 21.15411 53 PRO B C 1
ATOM 1501 O O . PRO B 1 53 ? 23.36971 -30.23471 17.38451 1.000 16.12973 53 PRO B O 1
ATOM 1505 N N . SER B 1 54 ? 21.44780 -29.07917 17.21649 1.000 21.64194 54 SER B N 1
ATOM 1506 C CA . SER B 1 54 ? 20.65799 -30.09133 17.91992 1.000 22.02310 54 SER B CA 1
ATOM 1507 C C . SER B 1 54 ? 20.48825 -31.39324 17.13831 1.000 18.26534 54 SER B C 1
ATOM 1508 O O . SER B 1 54 ? 19.89851 -32.33747 17.68395 1.000 20.02517 54 SER B O 1
ATOM 1511 N N . ASP B 1 55 ? 20.97405 -31.48916 15.89945 1.000 16.89725 55 ASP B N 1
ATOM 1512 C CA . ASP B 1 55 ? 20.98892 -32.77189 15.20372 1.000 21.23227 55 ASP B CA 1
ATOM 1513 C C . ASP B 1 55 ? 22.26995 -33.56465 15.44369 1.000 20.58009 55 ASP B C 1
ATOM 1514 O O . ASP B 1 55 ? 22.43245 -34.63898 14.85664 1.000 23.00513 55 ASP B O 1
ATOM 1519 N N . ARG B 1 56 ? 23.17302 -33.05604 16.28012 1.000 19.07326 56 ARG B N 1
ATOM 1520 C CA . ARG B 1 56 ? 24.37779 -33.75360 16.70787 1.000 17.09249 56 ARG B CA 1
ATOM 1521 C C . ARG B 1 56 ? 24.23516 -34.09723 18.17828 1.000 16.44779 56 ARG B C 1
ATOM 1522 O O . ARG B 1 56 ? 23.77328 -33.26691 18.96929 1.000 15.39953 56 ARG B O 1
ATOM 1530 N N . THR B 1 57 ? 24.64638 -35.31138 18.54475 1.000 16.00398 57 THR B N 1
ATOM 1531 C CA . THR B 1 57 ? 24.60793 -35.72648 19.93942 1.000 17.62406 57 THR B CA 1
ATOM 1532 C C . THR B 1 57 ? 25.84529 -35.21190 20.66662 1.000 18.93806 57 THR B C 1
ATOM 1533 O O . THR B 1 57 ? 26.74257 -34.61242 20.07049 1.000 16.60010 57 THR B O 1
ATOM 1537 N N . ASP B 1 58 ? 25.89927 -35.44524 21.97799 1.000 19.18580 58 ASP B N 1
ATOM 1538 C CA . ASP B 1 58 ? 27.06737 -35.03034 22.74215 1.000 20.76258 58 ASP B CA 1
ATOM 1539 C C . ASP B 1 58 ? 28.31102 -35.84216 22.40455 1.000 20.77458 58 ASP B C 1
ATOM 1540 O O . ASP B 1 58 ? 29.37129 -35.57132 22.98774 1.000 19.56165 58 ASP B O 1
ATOM 1545 N N . ASN B 1 59 ? 28.21123 -36.81734 21.49087 1.000 16.38317 59 ASN B N 1
ATOM 1546 C CA . ASN B 1 59 ? 29.36771 -37.51739 20.94249 1.000 16.39543 59 ASN B CA 1
ATOM 1547 C C . ASN B 1 59 ? 30.08978 -36.71579 19.86191 1.000 15.89174 59 ASN B C 1
ATOM 1548 O O . ASN B 1 59 ? 31.11429 -37.18942 19.36086 1.000 16.70887 59 ASN B O 1
ATOM 1553 N N . TYR B 1 60 ? 29.57681 -35.54017 19.48670 1.000 15.75130 60 TYR B N 1
ATOM 1554 C CA . TYR B 1 60 ? 30.12683 -34.76823 18.37590 1.000 16.64594 60 TYR B CA 1
ATOM 1555 C C . TYR B 1 60 ? 31.63387 -34.57276 18.54403 1.000 17.73636 60 TYR B C 1
ATOM 1556 O O . TYR B 1 60 ? 32.11271 -34.17158 19.60985 1.000 17.44035 60 TYR B O 1
ATOM 1565 N N . LEU B 1 61 ? 32.37407 -34.87755 17.48225 1.000 16.44494 61 LEU B N 1
ATOM 1566 C CA . LEU B 1 61 ? 33.82953 -34.93805 17.48913 1.000 15.05368 61 LEU B CA 1
ATOM 1567 C C . LEU B 1 61 ? 34.33247 -34.14867 16.30493 1.000 13.28628 61 LEU B C 1
ATOM 1568 O O . LEU B 1 61 ? 33.90076 -34.40674 15.17851 1.000 16.97066 61 LEU B O 1
ATOM 1573 N N . ILE B 1 62 ? 35.25223 -33.21637 16.53592 1.000 13.54271 62 ILE B N 1
ATOM 1574 C CA . ILE B 1 62 ? 35.88786 -32.46541 15.45601 1.000 13.54901 62 ILE B CA 1
ATOM 1575 C C . ILE B 1 62 ? 37.33913 -32.91101 15.35805 1.000 15.35402 62 ILE B C 1
ATOM 1576 O O . ILE B 1 62 ? 38.06181 -32.91285 16.35925 1.000 14.90312 62 ILE B O 1
ATOM 1581 N N . ILE B 1 63 ? 37.75753 -33.30330 14.15850 1.000 16.09082 63 ILE B N 1
ATOM 1582 C CA . ILE B 1 63 ? 39.08540 -33.83325 13.91883 1.000 17.79523 63 ILE B CA 1
ATOM 1583 C C . ILE B 1 63 ? 39.72206 -32.97213 12.84077 1.000 16.86290 63 ILE B C 1
ATOM 1584 O O . ILE B 1 63 ? 39.33187 -33.04034 11.66974 1.000 15.25388 63 ILE B O 1
ATOM 1589 N N . GLU B 1 64 ? 40.70159 -32.16599 13.22482 1.000 15.99469 64 GLU B N 1
ATOM 1590 C CA . GLU B 1 64 ? 41.43372 -31.34573 12.26996 1.000 14.55801 64 GLU B CA 1
ATOM 1591 C C . GLU B 1 64 ? 42.74965 -32.04138 11.95828 1.000 15.65362 64 GLU B C 1
ATOM 1592 O O . GLU B 1 64 ? 43.44203 -32.49683 12.87460 1.000 15.46782 64 GLU B O 1
ATOM 1598 N N . ILE B 1 65 ? 43.10873 -32.11364 10.68032 1.000 15.86026 65 ILE B N 1
ATOM 1599 C CA . ILE B 1 65 ? 44.36755 -32.74416 10.27973 1.000 16.94541 65 ILE B CA 1
ATOM 1600 C C . ILE B 1 65 ? 45.16992 -31.75740 9.44884 1.000 17.19951 65 ILE B C 1
ATOM 1601 O O . ILE B 1 65 ? 44.71306 -31.32572 8.38432 1.000 15.73149 65 ILE B O 1
ATOM 1606 N N . ILE B 1 66 ? 46.36391 -31.40037 9.93560 1.000 15.72441 66 ILE B N 1
ATOM 1607 C CA . ILE B 1 66 ? 47.26960 -30.48978 9.24296 1.000 15.42514 66 ILE B CA 1
ATOM 1608 C C . ILE B 1 66 ? 48.35225 -31.33809 8.58126 1.000 16.89878 66 ILE B C 1
ATOM 1609 O O . ILE B 1 66 ? 49.05428 -32.10002 9.25816 1.000 18.57424 66 ILE B O 1
ATOM 1614 N N . MET B 1 67 ? 48.48976 -31.22324 7.26299 1.000 15.03275 67 MET B N 1
ATOM 1615 C CA . MET B 1 67 ? 49.31049 -32.17444 6.52581 1.000 20.20064 67 MET B CA 1
ATOM 1616 C C . MET B 1 67 ? 49.94457 -31.46139 5.34473 1.000 19.39785 67 MET B C 1
ATOM 1617 O O . MET B 1 67 ? 49.49350 -30.38983 4.92560 1.000 18.98717 67 MET B O 1
ATOM 1622 N N . PHE B 1 68 ? 50.97726 -32.09576 4.79065 1.000 19.31812 68 PHE B N 1
ATOM 1623 C CA . PHE B 1 68 ? 51.59671 -31.61203 3.56765 1.000 19.57755 68 PHE B CA 1
ATOM 1624 C C . PHE B 1 68 ? 50.58704 -31.60944 2.42890 1.000 21.57570 68 PHE B C 1
ATOM 1625 O O . PHE B 1 68 ? 49.82276 -32.55942 2.24703 1.000 22.10823 68 PHE B O 1
ATOM 1633 N N . GLU B 1 69 ? 50.61454 -30.54229 1.64449 1.000 17.53404 69 GLU B N 1
ATOM 1634 C CA . GLU B 1 69 ? 49.93917 -30.53532 0.36255 1.000 25.59192 69 GLU B CA 1
ATOM 1635 C C . GLU B 1 69 ? 50.53702 -31.62728 -0.52142 1.000 23.71801 69 GLU B C 1
ATOM 1636 O O . GLU B 1 69 ? 51.67801 -32.04979 -0.33190 1.000 22.47973 69 GLU B O 1
ATOM 1642 N N . GLY B 1 70 ? 49.74685 -32.12487 -1.46576 1.000 24.36975 70 GLY B N 1
ATOM 1643 C CA . GLY B 1 70 ? 50.30623 -33.06768 -2.41493 1.000 26.03013 70 GLY B CA 1
ATOM 1644 C C . GLY B 1 70 ? 49.61694 -34.41171 -2.55564 1.000 29.05511 70 GLY B C 1
ATOM 1645 O O . GLY B 1 70 ? 49.95127 -35.16205 -3.47252 1.000 32.35314 70 GLY B O 1
ATOM 1646 N N . ARG B 1 71 ? 48.67914 -34.75544 -1.67703 1.000 24.36441 71 ARG B N 1
ATOM 1647 C CA . ARG B 1 71 ? 47.97729 -36.02101 -1.84357 1.000 24.25979 71 ARG B CA 1
ATOM 1648 C C . ARG B 1 71 ? 46.84588 -35.85552 -2.85075 1.000 23.53215 71 ARG B C 1
ATOM 1649 O O . ARG B 1 71 ? 46.27905 -34.77361 -3.00114 1.000 24.42321 71 ARG B O 1
ATOM 1657 N N . SER B 1 72 ? 46.52166 -36.94155 -3.55090 1.000 25.76654 72 SER B N 1
ATOM 1658 C CA . SER B 1 72 ? 45.43388 -36.88264 -4.51774 1.000 25.08040 72 SER B CA 1
ATOM 1659 C C . SER B 1 72 ? 44.10919 -36.67999 -3.79909 1.000 19.90932 72 SER B C 1
ATOM 1660 O O . SER B 1 72 ? 43.99089 -36.89280 -2.59458 1.000 24.51113 72 SER B O 1
ATOM 1663 N N . VAL B 1 73 ? 43.09797 -36.28128 -4.56454 1.000 24.64895 73 VAL B N 1
ATOM 1664 C CA . VAL B 1 73 ? 41.74335 -36.19599 -4.02244 1.000 26.25301 73 VAL B CA 1
ATOM 1665 C C . VAL B 1 73 ? 41.24336 -37.56885 -3.58228 1.000 23.99585 73 VAL B C 1
ATOM 1666 O O . VAL B 1 73 ? 40.50929 -37.69234 -2.59100 1.000 22.60578 73 VAL B O 1
ATOM 1670 N N . GLU B 1 74 ? 41.63409 -38.62188 -4.29314 1.000 22.11936 74 GLU B N 1
ATOM 1671 C CA . GLU B 1 74 ? 41.13353 -39.94156 -3.93535 1.000 24.84434 74 GLU B CA 1
ATOM 1672 C C . GLU B 1 74 ? 41.74918 -40.41434 -2.63054 1.000 22.59795 74 GLU B C 1
ATOM 1673 O O . GLU B 1 74 ? 41.05161 -40.96524 -1.77424 1.000 24.16374 74 GLU B O 1
ATOM 1679 N N . THR B 1 75 ? 43.05612 -40.20295 -2.46283 1.000 22.43709 75 THR B N 1
ATOM 1680 C CA . THR B 1 75 ? 43.71480 -40.53064 -1.20485 1.000 19.88920 75 THR B CA 1
ATOM 1681 C C . THR B 1 75 ? 43.07356 -39.79666 -0.03546 1.000 22.65068 75 THR B C 1
ATOM 1682 O O . THR B 1 75 ? 42.84591 -40.38871 1.02405 1.000 22.73387 75 THR B O 1
ATOM 1686 N N . LYS B 1 76 ? 42.78658 -38.50036 -0.20128 1.000 19.92712 76 LYS B N 1
ATOM 1687 C CA . LYS B 1 76 ? 42.23415 -37.73023 0.90871 1.000 20.98884 76 LYS B CA 1
ATOM 1688 C C . LYS B 1 76 ? 40.81950 -38.18711 1.25049 1.000 23.46948 76 LYS B C 1
ATOM 1689 O O . LYS B 1 76 ? 40.47089 -38.31537 2.43178 1.000 22.51285 76 LYS B O 1
ATOM 1695 N N . LYS B 1 77 ? 39.98630 -38.43095 0.23326 1.000 20.84390 77 LYS B N 1
ATOM 1696 C CA . LYS B 1 77 ? 38.64218 -38.93360 0.50521 1.000 19.78163 77 LYS B CA 1
ATOM 1697 C C . LYS B 1 77 ? 38.68026 -40.31641 1.14498 1.000 20.81005 77 LYS B C 1
ATOM 1698 O O . LYS B 1 77 ? 37.82616 -40.63054 1.98317 1.000 19.75824 77 LYS B O 1
ATOM 1704 N N . GLN B 1 78 ? 39.66572 -41.14922 0.78547 1.000 19.87253 78 GLN B N 1
ATOM 1705 C CA . GLN B 1 78 ? 39.80561 -42.44254 1.45118 1.000 22.60876 78 GLN B CA 1
ATOM 1706 C C . GLN B 1 78 ? 40.18257 -42.27799 2.91914 1.000 19.14865 78 GLN B C 1
ATOM 1707 O O . GLN B 1 78 ? 39.74861 -43.06222 3.77086 1.000 19.55846 78 GLN B O 1
ATOM 1713 N N . LEU B 1 79 ? 40.99430 -41.27383 3.23407 1.000 18.01974 79 LEU B N 1
ATOM 1714 C CA . LEU B 1 79 ? 41.34080 -41.00272 4.62710 1.000 18.99916 79 LEU B CA 1
ATOM 1715 C C . LEU B 1 79 ? 40.10956 -40.61496 5.43703 1.000 16.28603 79 LEU B C 1
ATOM 1716 O O . LEU B 1 79 ? 39.87980 -41.14346 6.53082 1.000 17.94878 79 LEU B O 1
ATOM 1721 N N . LEU B 1 80 ? 39.31262 -39.67693 4.92096 1.000 13.92172 80 LEU B N 1
ATOM 1722 C CA . LEU B 1 80 ? 38.06711 -39.31022 5.59868 1.000 20.07694 80 LEU B CA 1
ATOM 1723 C C . LEU B 1 80 ? 37.18583 -40.53420 5.82651 1.000 19.11582 80 LEU B C 1
ATOM 1724 O O . LEU B 1 80 ? 36.73101 -40.79158 6.94957 1.000 21.74574 80 LEU B O 1
ATOM 1729 N N . ARG B 1 81 ? 36.95823 -41.31988 4.76873 1.000 21.10574 81 ARG B N 1
ATOM 1730 C CA . ARG B 1 81 ? 36.08641 -42.48512 4.87732 1.000 20.40765 81 ARG B CA 1
ATOM 1731 C C . ARG B 1 81 ? 36.64972 -43.49743 5.86391 1.000 21.77728 81 ARG B C 1
ATOM 1732 O O . ARG B 1 81 ? 35.90405 -44.09219 6.65185 1.000 18.77655 81 ARG B O 1
ATOM 1740 N N . ASP B 1 82 ? 37.97045 -43.68745 5.86233 1.000 21.99966 82 ASP B N 1
ATOM 1741 C CA . ASP B 1 82 ? 38.55613 -44.65705 6.78530 1.000 19.36356 82 ASP B CA 1
ATOM 1742 C C . ASP B 1 82 ? 38.40680 -44.19312 8.22958 1.000 17.80184 82 ASP B C 1
ATOM 1743 O O . ASP B 1 82 ? 38.10842 -45.00038 9.11974 1.000 15.67988 82 ASP B O 1
ATOM 1748 N N . ILE B 1 83 ? 38.58547 -42.88949 8.47945 1.000 19.12981 83 ILE B N 1
ATOM 1749 C CA . ILE B 1 83 ? 38.40412 -42.37209 9.82970 1.000 15.89029 83 ILE B CA 1
ATOM 1750 C C . ILE B 1 83 ? 36.94547 -42.52218 10.24672 1.000 15.42129 83 ILE B C 1
ATOM 1751 O O . ILE B 1 83 ? 36.64012 -43.00889 11.34453 1.000 13.97631 83 ILE B O 1
ATOM 1756 N N . PHE B 1 84 ? 36.02204 -42.14095 9.35905 1.000 15.11512 84 PHE B N 1
ATOM 1757 C CA . PHE B 1 84 ? 34.59957 -42.30676 9.65348 1.000 17.86074 84 PHE B CA 1
ATOM 1758 C C . PHE B 1 84 ? 34.29498 -43.75870 10.00436 1.000 19.86624 84 PHE B C 1
ATOM 1759 O O . PHE B 1 84 ? 33.65696 -44.05594 11.02745 1.000 16.28960 84 PHE B O 1
ATOM 1767 N N . LYS B 1 85 ? 34.76545 -44.68236 9.16284 1.000 21.47868 85 LYS B N 1
ATOM 1768 C CA . LYS B 1 85 ? 34.48285 -46.09807 9.37233 1.000 19.73232 85 LYS B CA 1
ATOM 1769 C C . LYS B 1 85 ? 35.04974 -46.58492 10.69785 1.000 19.28010 85 LYS B C 1
ATOM 1770 O O . LYS B 1 85 ? 34.32938 -47.17416 11.51542 1.000 18.44734 85 LYS B O 1
ATOM 1776 N N . LYS B 1 86 ? 36.34024 -46.32862 10.93863 1.000 18.17686 86 LYS B N 1
ATOM 1777 C CA . LYS B 1 86 ? 37.01706 -46.94959 12.07525 1.000 18.49964 86 LYS B CA 1
ATOM 1778 C C . LYS B 1 86 ? 36.54694 -46.36433 13.40131 1.000 19.57505 86 LYS B C 1
ATOM 1779 O O . LYS B 1 86 ? 36.48152 -47.08296 14.40651 1.000 16.69595 86 LYS B O 1
ATOM 1785 N N . VAL B 1 87 ? 36.25119 -45.05627 13.44069 1.000 15.46630 87 VAL B N 1
ATOM 1786 C CA . VAL B 1 87 ? 35.78100 -44.44542 14.68536 1.000 16.23040 87 VAL B CA 1
ATOM 1787 C C . VAL B 1 87 ? 34.36505 -44.91911 14.99579 1.000 19.56887 87 VAL B C 1
ATOM 1788 O O . VAL B 1 87 ? 34.01609 -45.18328 16.15484 1.000 20.40291 87 VAL B O 1
ATOM 1792 N N . ASP B 1 88 ? 33.52483 -45.01773 13.96693 1.000 19.10445 88 ASP B N 1
ATOM 1793 C CA . ASP B 1 88 ? 32.19169 -45.58599 14.14481 1.000 21.53920 88 ASP B CA 1
ATOM 1794 C C . ASP B 1 88 ? 32.28283 -47.01437 14.67088 1.000 22.28495 88 ASP B C 1
ATOM 1795 O O . ASP B 1 88 ? 31.64614 -47.37377 15.66993 1.000 22.51931 88 ASP B O 1
ATOM 1800 N N . GLU B 1 89 ? 33.11490 -47.83318 14.03898 1.000 24.63273 89 GLU B N 1
ATOM 1801 C CA . GLU B 1 89 ? 33.19466 -49.22990 14.43897 1.000 22.71542 89 GLU B CA 1
ATOM 1802 C C . GLU B 1 89 ? 33.73094 -49.37812 15.85697 1.000 20.91187 89 GLU B C 1
ATOM 1803 O O . GLU B 1 89 ? 33.17935 -50.14115 16.65908 1.000 22.50944 89 GLU B O 1
ATOM 1809 N N . LYS B 1 90 ? 34.76297 -48.62206 16.20937 1.000 21.13889 90 LYS B N 1
ATOM 1810 C CA . LYS B 1 90 ? 35.40998 -48.85182 17.49677 1.000 21.50513 90 LYS B CA 1
ATOM 1811 C C . LYS B 1 90 ? 34.61434 -48.27677 18.66653 1.000 20.44824 90 LYS B C 1
ATOM 1812 O O . LYS B 1 90 ? 34.57238 -48.88006 19.74445 1.000 21.03715 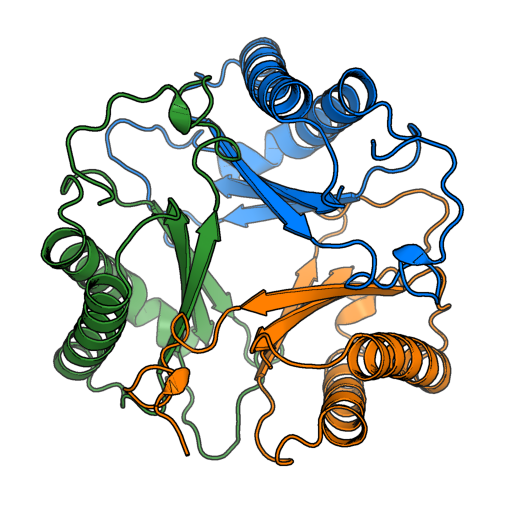90 LYS B O 1
ATOM 1818 N N . PHE B 1 91 ? 34.00082 -47.10186 18.50101 1.000 18.02675 91 PHE B N 1
ATOM 1819 C CA . PHE B 1 91 ? 33.39423 -46.42835 19.63695 1.000 15.47417 91 PHE B CA 1
ATOM 1820 C C . PHE B 1 91 ? 31.87839 -46.33839 19.56103 1.000 18.88546 91 PHE B C 1
ATOM 1821 O O . PHE B 1 91 ? 31.25422 -45.91310 20.54151 1.000 15.56606 91 PHE B O 1
ATOM 1829 N N . GLY B 1 92 ? 31.27164 -46.70797 18.43864 1.000 18.41113 92 GLY B N 1
ATOM 1830 C CA . GLY B 1 92 ? 29.82964 -46.57201 18.32928 1.000 21.73472 92 GLY B CA 1
ATOM 1831 C C . GLY B 1 92 ? 29.37210 -45.15089 18.10405 1.000 22.08149 92 GLY B C 1
ATOM 1832 O O . GLY B 1 92 ? 28.20032 -44.84417 18.30197 1.000 20.18507 92 GLY B O 1
ATOM 1833 N N . ILE B 1 93 ? 30.28679 -44.26754 17.72007 1.000 20.77229 93 ILE B N 1
ATOM 1834 C CA . ILE B 1 93 ? 29.95788 -42.88261 17.41907 1.000 17.05812 93 ILE B CA 1
ATOM 1835 C C . ILE B 1 93 ? 29.44523 -42.82173 15.98713 1.000 18.48625 93 ILE B C 1
ATOM 1836 O O . ILE B 1 93 ? 30.15880 -43.19424 15.05020 1.000 19.74796 93 ILE B O 1
ATOM 1841 N N . SER B 1 94 ? 28.21235 -42.34681 15.81182 1.000 16.57193 94 SER B N 1
ATOM 1842 C CA . SER B 1 94 ? 27.64895 -42.23219 14.47178 1.000 19.35356 94 SER B CA 1
ATOM 1843 C C . SER B 1 94 ? 28.50827 -41.31551 13.61319 1.000 17.81906 94 SER B C 1
ATOM 1844 O O . SER B 1 94 ? 29.03822 -40.31538 14.10292 1.000 15.52864 94 SER B O 1
ATOM 1847 N N . VAL B 1 95 ? 28.60227 -41.63003 12.31315 1.000 16.87230 95 VAL B N 1
ATOM 1848 C CA . VAL B 1 95 ? 29.32245 -40.74607 11.38913 1.000 18.55938 95 VAL B CA 1
ATOM 1849 C C . VAL B 1 95 ? 28.66094 -39.38434 11.31199 1.000 19.68397 95 VAL B C 1
ATOM 1850 O O . VAL B 1 95 ? 29.31827 -38.39724 10.96632 1.000 19.40551 95 VAL B O 1
ATOM 1854 N N . TYR B 1 96 ? 27.36166 -39.30451 11.63110 1.000 19.41161 96 TYR B N 1
ATOM 1855 C CA . TYR B 1 96 ? 26.68899 -38.01401 11.71064 1.000 18.96639 96 TYR B CA 1
ATOM 1856 C C . TYR B 1 96 ? 27.35399 -37.11425 12.73825 1.000 18.04619 96 TYR B C 1
ATOM 1857 O O . TYR B 1 96 ? 27.32589 -35.88692 12.60125 1.000 16.39531 96 TYR B O 1
ATOM 1866 N N . ASP B 1 97 ? 27.96288 -37.71222 13.76397 1.000 17.89610 97 ASP B N 1
ATOM 1867 C CA . ASP B 1 97 ? 28.55690 -36.99291 14.87742 1.000 17.57937 97 ASP B CA 1
ATOM 1868 C C . ASP B 1 97 ? 30.07102 -36.83183 14.74143 1.000 16.74292 97 ASP B C 1
ATOM 1869 O O . ASP B 1 97 ? 30.73380 -36.51640 15.72896 1.000 18.35106 97 ASP B O 1
ATOM 1874 N N . ILE B 1 98 ? 30.63577 -37.04560 13.55427 1.000 17.34906 98 ILE B N 1
ATOM 1875 C CA . ILE B 1 98 ? 32.07442 -36.88743 13.33274 1.000 15.81893 98 ILE B CA 1
ATOM 1876 C C . ILE B 1 98 ? 32.28107 -35.85878 12.23369 1.000 18.06591 98 ILE B C 1
ATOM 1877 O O . ILE B 1 98 ? 31.61799 -35.91734 11.19162 1.000 17.51283 98 ILE B O 1
ATOM 1882 N N . GLU B 1 99 ? 33.20811 -34.92769 12.46023 1.000 14.04506 99 GLU B N 1
ATOM 1883 C CA . GLU B 1 99 ? 33.58187 -33.93635 11.46489 1.000 17.07768 99 GLU B CA 1
ATOM 1884 C C . GLU B 1 99 ? 35.10365 -33.93517 11.30377 1.000 18.37130 99 GLU B C 1
ATOM 1885 O O . GLU B 1 99 ? 35.84003 -33.94854 12.29745 1.000 15.62177 99 GLU B O 1
ATOM 1891 N N . ILE B 1 100 ? 35.56914 -33.93857 10.05431 1.000 17.09444 100 ILE B N 1
ATOM 1892 C CA . ILE B 1 100 ? 36.99224 -34.00216 9.72669 1.000 16.58653 100 ILE B CA 1
ATOM 1893 C C . ILE B 1 100 ? 37.31442 -32.85477 8.77616 1.000 19.14372 100 ILE B C 1
ATOM 1894 O O . ILE B 1 100 ? 36.59614 -32.63773 7.79425 1.000 19.38830 100 ILE B O 1
ATOM 1899 N N . THR B 1 101 ? 38.38943 -32.12372 9.06402 1.000 19.39924 101 THR B N 1
ATOM 1900 C CA . THR B 1 101 ? 38.83198 -31.01746 8.22571 1.000 17.07328 101 THR B CA 1
ATOM 1901 C C . THR B 1 101 ? 40.32195 -31.16532 7.95436 1.000 16.32402 101 THR B C 1
ATOM 1902 O O . THR B 1 101 ? 41.12483 -31.20821 8.89591 1.000 17.12348 101 THR B O 1
ATOM 1906 N N . LEU B 1 102 ? 40.69473 -31.21761 6.67628 1.000 15.21464 102 LEU B N 1
ATOM 1907 C CA . LEU B 1 102 ? 42.09799 -31.33103 6.28516 1.000 17.90124 102 LEU B CA 1
ATOM 1908 C C . LEU B 1 102 ? 42.64029 -29.94539 5.93971 1.000 18.97443 102 LEU B C 1
ATOM 1909 O O . LEU B 1 102 ? 42.10573 -29.26938 5.04601 1.000 18.74407 102 LEU B O 1
ATOM 1914 N N . PHE B 1 103 ? 43.68769 -29.52326 6.66449 1.000 15.54159 103 PHE B N 1
ATOM 1915 C CA . PHE B 1 103 ? 44.45198 -28.29995 6.37654 1.000 18.68829 103 PHE B CA 1
ATOM 1916 C C . PHE B 1 103 ? 45.72662 -28.69681 5.62585 1.000 20.25198 103 PHE B C 1
ATOM 1917 O O . PHE B 1 103 ? 46.70161 -29.14818 6.23572 1.000 18.45834 103 PHE B O 1
ATOM 1925 N N . GLU B 1 104 ? 45.72550 -28.52781 4.30172 1.000 20.73838 104 GLU B N 1
ATOM 1926 C CA . GLU B 1 104 ? 46.92135 -28.78951 3.50315 1.000 22.30424 104 GLU B CA 1
ATOM 1927 C C . GLU B 1 104 ? 47.86677 -27.59137 3.55063 1.000 22.24143 104 GLU B C 1
ATOM 1928 O O . GLU B 1 104 ? 47.44820 -26.44704 3.36706 1.000 23.01775 104 GLU B O 1
ATOM 1934 N N . ILE B 1 105 ? 49.14344 -27.85836 3.78104 1.000 20.95309 105 ILE B N 1
ATOM 1935 C CA . ILE B 1 105 ? 50.13802 -26.79505 3.89799 1.000 20.66997 105 ILE B CA 1
ATOM 1936 C C . ILE B 1 105 ? 51.25283 -27.12368 2.90899 1.000 20.12838 105 ILE B C 1
ATOM 1937 O O . ILE B 1 105 ? 51.77123 -28.24896 2.93712 1.000 17.68394 105 ILE B O 1
ATOM 1942 N N . PRO B 1 106 ? 51.64153 -26.20116 2.02227 1.000 23.61144 106 PRO B N 1
ATOM 1943 C CA . PRO B 1 106 ? 52.79743 -26.45117 1.14719 1.000 24.82555 106 PRO B CA 1
ATOM 1944 C C . PRO B 1 106 ? 54.00783 -26.87957 1.96168 1.000 18.18109 106 PRO B C 1
ATOM 1945 O O . PRO B 1 106 ? 54.21294 -26.41167 3.08198 1.000 20.14175 106 PRO B O 1
ATOM 1949 N N . LYS B 1 107 ? 54.79624 -27.79933 1.39530 1.000 21.74933 107 LYS B N 1
ATOM 1950 C CA . LYS B 1 107 ? 55.95790 -28.35378 2.09574 1.000 22.73623 107 LYS B CA 1
ATOM 1951 C C . LYS B 1 107 ? 56.91388 -27.26902 2.57569 1.000 20.10464 107 LYS B C 1
ATOM 1952 O O . LYS B 1 107 ? 57.51052 -27.38790 3.65541 1.000 17.39745 107 LYS B O 1
ATOM 1958 N N . GLN B 1 108 ? 57.09367 -26.21503 1.77615 1.000 20.92016 108 GLN B N 1
ATOM 1959 C CA . GLN B 1 108 ? 58.06494 -25.18185 2.11662 1.000 23.21496 108 GLN B CA 1
ATOM 1960 C C . GLN B 1 108 ? 57.61258 -24.31670 3.28500 1.000 23.99880 108 GLN B C 1
ATOM 1961 O O . GLN B 1 108 ? 58.43627 -23.57075 3.82684 1.000 20.95464 108 GLN B O 1
ATOM 1967 N N . ASN B 1 109 ? 56.34294 -24.41265 3.69489 1.000 17.60294 109 ASN B N 1
ATOM 1968 C CA . ASN B 1 109 ? 55.81175 -23.67849 4.83353 1.000 17.15208 109 ASN B CA 1
ATOM 1969 C C . ASN B 1 109 ? 55.92556 -24.44119 6.15490 1.000 19.62825 109 ASN B C 1
ATOM 1970 O O . ASN B 1 109 ? 55.34345 -24.00513 7.15536 1.000 19.27010 109 ASN B O 1
ATOM 1975 N N . TRP B 1 110 ? 56.63858 -25.56609 6.18462 1.000 13.91140 110 TRP B N 1
ATOM 1976 C CA . TRP B 1 110 ? 56.81415 -26.37688 7.38262 1.000 17.00586 110 TRP B CA 1
ATOM 1977 C C . TRP B 1 110 ? 58.28722 -26.38829 7.76691 1.000 17.76208 110 TRP B C 1
ATOM 1978 O O . TRP B 1 110 ? 59.14567 -26.60725 6.91136 1.000 19.61994 110 TRP B O 1
ATOM 1989 N N . GLY B 1 111 ? 58.57771 -26.22462 9.05283 1.000 15.65176 111 GLY B N 1
ATOM 1990 C CA . GLY B 1 111 ? 59.91835 -26.45698 9.54829 1.000 15.72394 111 GLY B CA 1
ATOM 1991 C C . GLY B 1 111 ? 59.97160 -27.74199 10.34718 1.000 19.55212 111 GLY B C 1
ATOM 1992 O O . GLY B 1 111 ? 59.28236 -27.87144 11.36902 1.000 17.06111 111 GLY B O 1
ATOM 1993 N N . ILE B 1 112 ? 60.76367 -28.71144 9.88425 1.000 15.90860 112 ILE B N 1
ATOM 1994 C CA . ILE B 1 112 ? 60.86160 -30.01833 10.52722 1.000 18.79444 112 ILE B CA 1
ATOM 1995 C C . ILE B 1 112 ? 62.33504 -30.38643 10.69119 1.000 19.93309 112 ILE B C 1
ATOM 1996 O O . ILE B 1 112 ? 63.10799 -30.31231 9.73029 1.000 18.40065 112 ILE B O 1
ATOM 2001 N N . ARG B 1 113 ? 62.71552 -30.78901 11.90530 1.000 18.69593 113 ARG B N 1
ATOM 2002 C CA . ARG B 1 113 ? 64.08572 -31.20484 12.21040 1.000 24.82684 113 ARG B CA 1
ATOM 2003 C C . ARG B 1 113 ? 65.08988 -30.17343 11.70400 1.000 26.05081 113 ARG B C 1
ATOM 2004 O O . ARG B 1 113 ? 66.15081 -30.50820 11.17383 1.000 20.97349 113 ARG B O 1
ATOM 2012 N N . GLY B 1 114 ? 64.73323 -28.90046 11.84065 1.000 20.18360 114 GLY B N 1
ATOM 2013 C CA . GLY B 1 114 ? 65.63918 -27.82615 11.52020 1.000 20.45971 114 GLY B CA 1
ATOM 2014 C C . GLY B 1 114 ? 65.64073 -27.36203 10.07640 1.000 20.98123 114 GLY B C 1
ATOM 2015 O O . GLY B 1 114 ? 66.29890 -26.36206 9.77936 1.000 19.73483 114 GLY B O 1
ATOM 2016 N N . ILE B 1 115 ? 64.93179 -28.03077 9.16578 1.000 21.95527 115 ILE B N 1
ATOM 2017 C CA . ILE B 1 115 ? 64.98065 -27.60766 7.76467 1.000 22.85435 115 ILE B CA 1
ATOM 2018 C C . ILE B 1 115 ? 63.56710 -27.45819 7.21259 1.000 21.25991 115 ILE B C 1
ATOM 2019 O O . ILE B 1 115 ? 62.58415 -27.92724 7.80899 1.000 19.35508 115 ILE B O 1
ATOM 2024 N N . PRO B 1 116 ? 63.42950 -26.77078 6.08218 1.000 23.85883 116 PRO B N 1
ATOM 2025 C CA . PRO B 1 116 ? 62.10659 -26.61976 5.47603 1.000 19.78865 116 PRO B CA 1
ATOM 2026 C C . PRO B 1 116 ? 61.63155 -27.92087 4.85753 1.000 27.01995 116 PRO B C 1
ATOM 2027 O O . PRO B 1 116 ? 62.42010 -28.71339 4.33437 1.000 21.07856 116 PRO B O 1
ATOM 2031 N N . GLY B 1 117 ? 60.30905 -28.11622 4.90031 1.000 19.23375 117 GLY B N 1
ATOM 2032 C CA . GLY B 1 117 ? 59.75001 -29.42051 4.58412 1.000 23.78289 117 GLY B CA 1
ATOM 2033 C C . GLY B 1 117 ? 59.98761 -29.85382 3.15453 1.000 24.14608 117 GLY B C 1
ATOM 2034 O O . GLY B 1 117 ? 60.06349 -31.04962 2.87532 1.000 25.66894 117 GLY B O 1
ATOM 2035 N N . ASP B 1 118 ? 60.12143 -28.89883 2.23176 1.000 26.23094 118 ASP B N 1
ATOM 2036 C CA . ASP B 1 118 ? 60.39482 -29.26210 0.84839 1.000 22.37261 118 ASP B CA 1
ATOM 2037 C C . ASP B 1 118 ? 61.81777 -29.76225 0.64169 1.000 29.60982 118 ASP B C 1
ATOM 2038 O O . ASP B 1 118 ? 62.12817 -30.24646 -0.44988 1.000 28.97801 118 ASP B O 1
ATOM 2043 N N . GLU B 1 119 ? 62.68385 -29.66573 1.64926 1.000 27.75337 119 GLU B N 1
ATOM 2044 C CA . GLU B 1 119 ? 64.06088 -30.11650 1.52606 1.000 28.25057 119 GLU B CA 1
ATOM 2045 C C . GLU B 1 119 ? 64.33449 -31.43316 2.24680 1.000 31.25029 119 GLU B C 1
ATOM 2046 O O . GLU B 1 119 ? 65.45196 -31.94763 2.15143 1.000 28.78675 119 GLU B O 1
ATOM 2052 N N . LEU B 1 120 ? 63.35880 -31.98740 2.96860 1.000 27.43980 120 LEU B N 1
ATOM 2053 C CA . LEU B 1 120 ? 63.56754 -33.24928 3.66545 1.000 36.58121 120 LEU B CA 1
ATOM 2054 C C . LEU B 1 120 ? 63.73356 -34.38803 2.66362 1.000 39.69417 120 LEU B C 1
ATOM 2055 O O . LEU B 1 120 ? 63.45510 -34.24909 1.46996 1.000 43.40634 120 LEU B O 1
ATOM 2060 N N . ASN B 1 121 ? 64.19235 -35.52993 3.16935 1.000 42.19706 121 ASN B N 1
ATOM 2061 C CA . ASN B 1 121 ? 64.32242 -36.74219 2.35883 1.000 46.13053 121 ASN B CA 1
ATOM 2062 C C . ASN B 1 121 ? 63.43168 -37.86503 2.88102 1.000 45.74478 121 ASN B C 1
ATOM 2063 O O . ASN B 1 121 ? 62.22726 -37.68691 3.04057 1.000 40.90335 121 ASN B O 1
ATOM 2068 N N . PRO C 1 1 ? 51.50039 -11.19165 11.96228 1.000 29.33210 1 PRO C N 1
ATOM 2069 C CA . PRO C 1 1 ? 51.44109 -12.62875 12.24835 1.000 23.67700 1 PRO C CA 1
ATOM 2070 C C . PRO C 1 1 ? 50.89946 -12.95289 13.62971 1.000 21.08727 1 PRO C C 1
ATOM 2071 O O . PRO C 1 1 ? 51.22170 -12.26273 14.59149 1.000 21.28500 1 PRO C O 1
ATOM 2075 N N . GLN C 1 2 ? 50.09459 -14.01051 13.70328 1.000 18.53596 2 GLN C N 1
ATOM 2076 C CA . GLN C 1 2 ? 49.63341 -14.59589 14.95591 1.000 20.42165 2 GLN C CA 1
ATOM 2077 C C . GLN C 1 2 ? 50.41299 -15.87848 15.21956 1.000 16.33283 2 GLN C C 1
ATOM 2078 O O . GLN C 1 2 ? 50.49908 -16.73610 14.33649 1.000 20.50619 2 GLN C O 1
ATOM 2084 N N . ILE C 1 3 ? 50.94841 -16.03454 16.43036 1.000 14.43520 3 ILE C N 1
ATOM 2085 C CA . ILE C 1 3 ? 51.63867 -17.26826 16.80859 1.000 16.61154 3 ILE C CA 1
ATOM 2086 C C . ILE C 1 3 ? 50.79772 -18.04836 17.81647 1.000 16.47903 3 ILE C C 1
ATOM 2087 O O . ILE C 1 3 ? 50.23002 -17.47217 18.75035 1.000 17.12122 3 ILE C O 1
ATOM 2092 N N . LYS C 1 4 ? 50.74184 -19.37095 17.64033 1.000 15.16571 4 LYS C N 1
ATOM 2093 C CA . LYS C 1 4 ? 50.14062 -20.26749 18.62021 1.000 14.14225 4 LYS C CA 1
ATOM 2094 C C . LYS C 1 4 ? 51.15059 -21.35286 18.97027 1.000 14.00842 4 LYS C C 1
ATOM 2095 O O . LYS C 1 4 ? 51.63415 -22.05884 18.08368 1.000 12.24698 4 LYS C O 1
ATOM 2101 N N . VAL C 1 5 ? 51.45931 -21.49415 20.25457 1.000 12.32395 5 VAL C N 1
ATOM 2102 C CA . VAL C 1 5 ? 52.51278 -22.38474 20.71505 1.000 13.15601 5 VAL C CA 1
ATOM 2103 C C . VAL C 1 5 ? 51.88300 -23.47030 21.58013 1.000 17.75445 5 VAL C C 1
ATOM 2104 O O . VAL C 1 5 ? 51.09030 -23.16658 22.48108 1.000 15.66203 5 VAL C O 1
ATOM 2108 N N . TYR C 1 6 ? 52.23134 -24.72833 21.30035 1.000 13.43753 6 TYR C N 1
ATOM 2109 C CA . TYR C 1 6 ? 51.70113 -25.88069 22.01972 1.000 15.51761 6 TYR C CA 1
ATOM 2110 C C . TYR C 1 6 ? 52.85597 -26.67896 22.58544 1.000 13.83431 6 TYR C C 1
ATOM 2111 O O . TYR C 1 6 ? 53.86577 -26.88492 21.90967 1.000 17.29383 6 TYR C O 1
ATOM 2120 N N . GLY C 1 7 ? 52.69455 -27.14977 23.81247 1.000 17.65838 7 GLY C N 1
ATOM 2121 C CA . GLY C 1 7 ? 53.73680 -27.94422 24.43517 1.000 16.12020 7 GLY C CA 1
ATOM 2122 C C . GLY C 1 7 ? 53.23210 -28.51381 25.73683 1.000 16.39147 7 GLY C C 1
ATOM 2123 O O . GLY C 1 7 ? 52.16446 -28.14364 26.23233 1.000 16.52007 7 GLY C O 1
ATOM 2124 N N . LEU C 1 8 ? 54.00881 -29.44229 26.27330 1.000 15.25675 8 LEU C N 1
ATOM 2125 C CA . LEU C 1 8 ? 53.66977 -30.03962 27.55383 1.000 18.29142 8 LEU C CA 1
ATOM 2126 C C . LEU C 1 8 ? 53.72811 -28.97555 28.64231 1.000 19.66158 8 LEU C C 1
ATOM 2127 O O . LEU C 1 8 ? 54.71631 -28.24026 28.75458 1.000 18.40650 8 LEU C O 1
ATOM 2132 N N . ALA C 1 9 ? 52.65798 -28.88799 29.43681 1.000 14.31990 9 ALA C N 1
ATOM 2133 C CA . ALA C 1 9 ? 52.51598 -27.80084 30.40201 1.000 16.47409 9 ALA C CA 1
ATOM 2134 C C . ALA C 1 9 ? 53.73225 -27.68672 31.32493 1.000 20.74644 9 ALA C C 1
ATOM 2135 O O . ALA C 1 9 ? 54.21903 -26.57694 31.57940 1.000 18.14217 9 ALA C O 1
ATOM 2137 N N . GLU C 1 10 ? 54.24790 -28.82449 31.82403 1.000 17.32991 10 GLU C N 1
ATOM 2138 C CA . GLU C 1 10 ? 55.35381 -28.79679 32.78393 1.000 21.50397 10 GLU C CA 1
ATOM 2139 C C . GLU C 1 10 ? 56.63103 -28.23690 32.16471 1.000 20.11344 10 GLU C C 1
ATOM 2140 O O . GLU C 1 10 ? 57.46052 -27.66579 32.87770 1.000 21.56198 10 GLU C O 1
ATOM 2146 N N . LYS C 1 11 ? 56.79621 -28.37146 30.84880 1.000 20.30099 11 LYS C N 1
ATOM 2147 C CA . LYS C 1 11 ? 57.94767 -27.85432 30.11873 1.000 21.06481 11 LYS C CA 1
ATOM 2148 C C . LYS C 1 11 ? 57.69697 -26.47645 29.50974 1.000 20.38180 11 LYS C C 1
ATOM 2149 O O . LYS C 1 11 ? 58.59683 -25.63148 29.49304 1.000 18.01956 11 LYS C O 1
ATOM 2155 N N . LEU C 1 12 ? 56.49164 -26.22356 29.00843 1.000 19.80570 12 LEU C N 1
ATOM 2156 C CA . LEU C 1 12 ? 56.22595 -24.95171 28.35147 1.000 19.39225 12 LEU C CA 1
ATOM 2157 C C . LEU C 1 12 ? 56.04817 -23.81742 29.35422 1.000 19.27425 12 LEU C C 1
ATOM 2158 O O . LEU C 1 12 ? 56.53125 -22.70497 29.12228 1.000 19.00446 12 LEU C O 1
ATOM 2163 N N . ASN C 1 13 ? 55.36912 -24.07756 30.46999 1.000 20.08973 13 ASN C N 1
ATOM 2164 C CA . ASN C 1 13 ? 55.05405 -23.00090 31.40555 1.000 16.16700 13 ASN C CA 1
ATOM 2165 C C . ASN C 1 13 ? 56.30261 -22.32323 31.96466 1.000 19.36474 13 ASN C C 1
ATOM 2166 O O . ASN C 1 13 ? 56.30495 -21.08109 32.05946 1.000 20.14868 13 ASN C O 1
ATOM 2171 N N . PRO C 1 14 ? 57.37209 -23.03259 32.34331 1.000 19.63145 14 PRO C N 1
ATOM 2172 C CA . PRO C 1 14 ? 58.56863 -22.31206 32.80743 1.000 19.23883 14 PRO C CA 1
ATOM 2173 C C . PRO C 1 14 ? 59.24154 -21.44037 31.75332 1.000 19.75135 14 PRO C C 1
ATOM 2174 O O . PRO C 1 14 ? 59.90817 -20.46536 32.12943 1.000 18.83861 14 PRO C O 1
ATOM 2178 N N . ILE C 1 15 ? 59.11297 -21.73900 30.45949 1.000 15.36992 15 ILE C N 1
ATOM 2179 C CA . ILE C 1 15 ? 59.86829 -21.00227 29.44540 1.000 19.26547 15 ILE C CA 1
ATOM 2180 C C . ILE C 1 15 ? 59.02083 -20.05605 28.60668 1.000 16.86819 15 ILE C C 1
ATOM 2181 O O . ILE C 1 15 ? 59.59485 -19.30073 27.80307 1.000 17.46127 15 ILE C O 1
ATOM 2186 N N . LYS C 1 16 ? 57.68761 -20.07049 28.74224 1.000 17.20073 16 LYS C N 1
ATOM 2187 C CA . LYS C 1 16 ? 56.85495 -19.42396 27.72615 1.000 18.55439 16 LYS C CA 1
ATOM 2188 C C . LYS C 1 16 ? 57.05088 -17.91338 27.68861 1.000 15.19760 16 LYS C C 1
ATOM 2189 O O . LYS C 1 16 ? 56.96889 -17.31169 26.60889 1.000 16.08053 16 LYS C O 1
ATOM 2195 N N . ALA C 1 17 ? 57.33306 -17.28125 28.82864 1.000 15.12363 17 ALA C N 1
ATOM 2196 C CA . ALA C 1 17 ? 57.55408 -15.83584 28.81821 1.000 17.03709 17 ALA C CA 1
ATOM 2197 C C . ALA C 1 17 ? 58.77502 -15.47291 27.97756 1.000 19.75581 17 ALA C C 1
ATOM 2198 O O . ALA C 1 17 ? 58.71743 -14.56847 27.13333 1.000 15.72191 17 ALA C O 1
ATOM 2200 N N . GLU C 1 18 ? 59.89063 -16.18845 28.18296 1.000 18.67324 18 GLU C N 1
ATOM 2201 C CA . GLU C 1 18 ? 61.09249 -15.91740 27.40625 1.000 17.40603 18 GLU C CA 1
ATOM 2202 C C . GLU C 1 18 ? 60.94673 -16.40801 25.97146 1.000 15.11564 18 GLU C C 1
ATOM 2203 O O . GLU C 1 18 ? 61.44045 -15.77166 25.03488 1.000 15.05317 18 GLU C O 1
ATOM 2209 N N . LEU C 1 19 ? 60.28489 -17.54153 25.77625 1.000 14.85235 19 LEU C N 1
ATOM 2210 C CA . LEU C 1 19 ? 60.03007 -18.01143 24.41920 1.000 15.57827 19 LEU C CA 1
ATOM 2211 C C . LEU C 1 19 ? 59.24653 -16.97739 23.62043 1.000 14.69839 19 LEU C C 1
ATOM 2212 O O . LEU C 1 19 ? 59.50890 -16.76753 22.43009 1.000 14.87026 19 LEU C O 1
ATOM 2217 N N . SER C 1 20 ? 58.29088 -16.30594 24.26910 1.000 14.28903 20 SER C N 1
ATOM 2218 C CA . SER C 1 20 ? 57.54090 -15.24011 23.60439 1.000 14.48699 20 SER C CA 1
ATOM 2219 C C . SER C 1 20 ? 58.47315 -14.14509 23.10600 1.000 16.05062 20 SER C C 1
ATOM 2220 O O . SER C 1 20 ? 58.38944 -13.72529 21.94354 1.000 17.19574 20 SER C O 1
ATOM 2223 N N . ASN C 1 21 ? 59.36578 -13.66439 23.98056 1.000 16.03519 21 ASN C N 1
ATOM 2224 C CA . ASN C 1 21 ? 60.35579 -12.67125 23.56787 1.000 18.54521 21 ASN C CA 1
ATOM 2225 C C . ASN C 1 21 ? 61.19393 -13.18877 22.41455 1.000 19.23250 21 ASN C C 1
ATOM 2226 O O . ASN C 1 21 ? 61.43510 -12.47083 21.43833 1.000 21.77509 21 ASN C O 1
ATOM 2231 N N . ILE C 1 22 ? 61.65003 -14.44469 22.51205 1.000 17.48076 22 ILE C N 1
ATOM 2232 C CA . ILE C 1 22 ? 62.55286 -14.98869 21.49921 1.000 18.05957 22 ILE C CA 1
ATOM 2233 C C . ILE C 1 22 ? 61.85408 -15.04599 20.14699 1.000 19.66315 22 ILE C C 1
ATOM 2234 O O . ILE C 1 22 ? 62.39052 -14.59615 19.12336 1.000 16.62163 22 ILE C O 1
ATOM 2239 N N . LEU C 1 23 ? 60.64068 -15.61139 20.12687 1.000 14.69016 23 LEU C N 1
ATOM 2240 C CA . LEU C 1 23 ? 59.89353 -15.74156 18.87807 1.000 16.95935 23 LEU C CA 1
ATOM 2241 C C . LEU C 1 23 ? 59.56997 -14.37405 18.28627 1.000 17.08417 23 LEU C C 1
ATOM 2242 O O . LEU C 1 23 ? 59.62200 -14.18558 17.06946 1.000 16.81432 23 LEU C O 1
ATOM 2247 N N . HIS C 1 24 ? 59.21654 -13.41218 19.13207 1.000 15.41166 24 HIS C N 1
ATOM 2248 C CA . HIS C 1 24 ? 58.88864 -12.08797 18.61864 1.000 21.81945 24 HIS C CA 1
ATOM 2249 C C . HIS C 1 24 ? 60.10827 -11.44689 17.97105 1.000 20.88807 24 HIS C C 1
ATOM 2250 O O . HIS C 1 24 ? 60.00746 -10.84675 16.89004 1.000 18.91430 24 HIS C O 1
ATOM 2257 N N . THR C 1 25 ? 61.27248 -11.59448 18.60849 1.000 16.38493 25 THR C N 1
ATOM 2258 C CA . THR C 1 25 ? 62.50972 -11.09332 18.02861 1.000 20.13476 25 THR C CA 1
ATOM 2259 C C . THR C 1 25 ? 62.74447 -11.67225 16.63796 1.000 23.43800 25 THR C C 1
ATOM 2260 O O . THR C 1 25 ? 63.22240 -10.97545 15.73238 1.000 21.96574 25 THR C O 1
ATOM 2264 N N . SER C 1 26 ? 62.39374 -12.94180 16.44331 1.000 18.31782 26 SER C N 1
ATOM 2265 C CA . SER C 1 26 ? 62.60796 -13.56740 15.14758 1.000 19.29281 26 SER C CA 1
ATOM 2266 C C . SER C 1 26 ? 61.72153 -12.93927 14.07553 1.000 20.37038 26 SER C C 1
ATOM 2267 O O . SER C 1 26 ? 62.17315 -12.70154 12.95260 1.000 21.03212 26 SER C O 1
ATOM 2270 N N . LEU C 1 27 ? 60.45515 -12.66484 14.39601 1.000 17.45625 27 LEU C N 1
ATOM 2271 C CA . LEU C 1 27 ? 59.55846 -12.09664 13.39239 1.000 19.34337 27 LEU C CA 1
ATOM 2272 C C . LEU C 1 27 ? 59.90625 -10.63298 13.10013 1.000 22.76086 27 LEU C C 1
ATOM 2273 O O . LEU C 1 27 ? 59.76424 -10.17022 11.95785 1.000 19.10411 27 LEU C O 1
ATOM 2278 N N . ILE C 1 28 ? 60.36413 -9.89957 14.11592 1.000 18.09647 28 ILE C N 1
ATOM 2279 C CA . ILE C 1 28 ? 60.87145 -8.54475 13.89687 1.000 24.03657 28 ILE C CA 1
ATOM 2280 C C . ILE C 1 28 ? 62.06922 -8.57404 12.94552 1.000 22.98719 28 ILE C C 1
ATOM 2281 O O . ILE C 1 28 ? 62.08474 -7.88937 11.91506 1.000 18.82020 28 ILE C O 1
ATOM 2286 N N . GLU C 1 29 ? 63.06473 -9.41540 13.25012 1.000 21.95676 29 GLU C N 1
ATOM 2287 C CA . GLU C 1 29 ? 64.28496 -9.45189 12.44166 1.000 28.38926 29 GLU C CA 1
ATOM 2288 C C . GLU C 1 29 ? 64.01458 -9.93185 11.01442 1.000 26.19680 29 GLU C C 1
ATOM 2289 O O . GLU C 1 29 ? 64.54447 -9.35939 10.05430 1.000 26.60623 29 GLU C O 1
ATOM 2295 N N . VAL C 1 30 ? 63.19113 -10.96474 10.84460 1.000 21.81748 30 VAL C N 1
ATOM 2296 C CA . VAL C 1 30 ? 63.04087 -11.56546 9.51603 1.000 19.68779 30 VAL C CA 1
ATOM 2297 C C . VAL C 1 30 ? 61.89123 -10.93843 8.72857 1.000 22.12304 30 VAL C C 1
ATOM 2298 O O . VAL C 1 30 ? 62.01496 -10.69593 7.52482 1.000 21.83716 30 VAL C O 1
ATOM 2302 N N . LEU C 1 31 ? 60.74980 -10.67907 9.35809 1.000 21.13424 31 LEU C N 1
ATOM 2303 C CA . LEU C 1 31 ? 59.62778 -10.12523 8.61438 1.000 25.12706 31 LEU C CA 1
ATOM 2304 C C . LEU C 1 31 ? 59.57136 -8.60423 8.65301 1.000 24.73022 31 LEU C C 1
ATOM 2305 O O . LEU C 1 31 ? 58.75592 -8.01914 7.93259 1.000 25.38874 31 LEU C O 1
ATOM 2310 N N . GLN C 1 32 ? 60.39818 -7.96353 9.47816 1.000 22.78544 32 GLN C N 1
ATOM 2311 C CA . GLN C 1 32 ? 60.43481 -6.49977 9.59527 1.000 30.70267 32 GLN C CA 1
ATOM 2312 C C . GLN C 1 32 ? 59.10950 -5.92580 10.09738 1.000 29.77140 32 GLN C C 1
ATOM 2313 O O . GLN C 1 32 ? 58.68931 -4.84059 9.68508 1.000 29.87310 32 GLN C O 1
ATOM 2319 N N . ILE C 1 33 ? 58.43538 -6.65119 10.99530 1.000 28.41071 33 ILE C N 1
ATOM 2320 C CA . ILE C 1 33 ? 57.22403 -6.11307 11.61022 1.000 27.90839 33 ILE C CA 1
ATOM 2321 C C . ILE C 1 33 ? 57.59706 -5.14162 12.72486 1.000 27.29549 33 ILE C C 1
ATOM 2322 O O . ILE C 1 33 ? 58.69358 -5.19110 13.29260 1.000 22.70480 33 ILE C O 1
ATOM 2327 N N . SER C 1 34 ? 56.64101 -4.28002 13.06340 1.000 27.45647 34 SER C N 1
ATOM 2328 C CA . SER C 1 34 ? 56.79097 -3.36968 14.18688 1.000 27.75055 34 SER C CA 1
ATOM 2329 C C . SER C 1 34 ? 57.05780 -4.13423 15.47140 1.000 26.07958 34 SER C C 1
ATOM 2330 O O . SER C 1 34 ? 56.30568 -5.05689 15.80156 1.000 25.45954 34 SER C O 1
ATOM 2333 N N . PRO C 1 35 ? 58.05318 -3.73354 16.24694 1.000 28.49874 35 PRO C N 1
ATOM 2334 C CA . PRO C 1 35 ? 58.28445 -4.32323 17.57322 1.000 24.49587 35 PRO C CA 1
ATOM 2335 C C . PRO C 1 35 ? 57.05537 -4.37984 18.46708 1.000 26.74259 35 PRO C C 1
ATOM 2336 O O . PRO C 1 35 ? 57.03145 -5.16944 19.41628 1.000 22.30970 35 PRO C O 1
ATOM 2340 N N . GLU C 1 36 ? 56.05846 -3.51631 18.22272 1.000 25.53556 36 GLU C N 1
ATOM 2341 C CA . GLU C 1 36 ? 54.85991 -3.50828 19.05667 1.000 25.18919 36 GLU C CA 1
ATOM 2342 C C . GLU C 1 36 ? 53.89641 -4.65097 18.74402 1.000 28.39880 36 GLU C C 1
ATOM 2343 O O . GLU C 1 36 ? 53.00184 -4.91966 19.55342 1.000 25.47012 36 GLU C O 1
ATOM 2349 N N . LYS C 1 37 ? 54.02708 -5.30559 17.59081 1.000 22.19595 37 LYS C N 1
ATOM 2350 C CA . LYS C 1 37 ? 52.95612 -6.16636 17.07647 1.000 24.86850 37 LYS C CA 1
ATOM 2351 C C . LYS C 1 37 ? 53.19303 -7.62322 17.45856 1.000 19.60696 37 LYS C C 1
ATOM 2352 O O . LYS C 1 37 ? 53.41322 -8.48988 16.61271 1.000 23.11002 37 LYS C O 1
ATOM 2358 N N . ARG C 1 38 ? 53.08685 -7.88361 18.76159 1.000 21.45191 38 ARG C N 1
ATOM 2359 C CA . ARG C 1 38 ? 53.21433 -9.22878 19.31603 1.000 19.42506 38 ARG C CA 1
ATOM 2360 C C . ARG C 1 38 ? 51.82242 -9.76856 19.62873 1.000 17.22504 38 ARG C C 1
ATOM 2361 O O . ARG C 1 38 ? 51.13213 -9.21541 20.48469 1.000 14.78338 38 ARG C O 1
ATOM 2369 N N . PHE C 1 39 ? 51.42667 -10.84955 18.94095 1.000 14.20427 39 PHE C N 1
ATOM 2370 C CA . PHE C 1 39 ? 50.14705 -11.54138 19.14805 1.000 15.77822 39 PHE C CA 1
ATOM 2371 C C . PHE C 1 39 ? 50.47713 -13.02315 19.33928 1.000 16.10790 39 PHE C C 1
ATOM 2372 O O . PHE C 1 39 ? 50.73389 -13.73081 18.35968 1.000 15.63837 39 PHE C O 1
ATOM 2380 N N . HIS C 1 40 ? 50.48536 -13.49531 20.58346 1.000 11.62983 40 HIS C N 1
ATOM 2381 C CA . HIS C 1 40 ? 50.88376 -14.86174 20.89453 1.000 13.95370 40 HIS C CA 1
ATOM 2382 C C . HIS C 1 40 ? 49.83080 -15.50797 21.77719 1.000 13.70919 40 HIS C C 1
ATOM 2383 O O . HIS C 1 40 ? 49.30108 -14.86213 22.68830 1.000 15.51296 40 HIS C O 1
ATOM 2390 N N . ARG C 1 41 ? 49.55377 -16.78726 21.51821 1.000 13.05758 41 ARG C N 1
ATOM 2391 C CA . ARG C 1 41 ? 48.68776 -17.61534 22.34801 1.000 13.97442 41 ARG C CA 1
ATOM 2392 C C . ARG C 1 41 ? 49.41543 -18.89932 22.72035 1.000 16.17652 41 ARG C C 1
ATOM 2393 O O . ARG C 1 41 ? 49.93771 -19.60471 21.84534 1.000 11.77685 41 ARG C O 1
ATOM 2401 N N . PHE C 1 42 ? 49.42986 -19.21563 24.00811 1.000 12.48055 42 PHE C N 1
ATOM 2402 C CA . PHE C 1 42 ? 50.11568 -20.40066 24.49065 1.000 15.51601 42 PHE C CA 1
ATOM 2403 C C . PHE C 1 42 ? 49.09731 -21.43467 24.95934 1.000 15.97670 42 PHE C C 1
ATOM 2404 O O . PHE C 1 42 ? 48.08166 -21.09376 25.57813 1.000 13.09852 42 PHE C O 1
ATOM 2412 N N . PHE C 1 43 ? 49.37527 -22.69658 24.63915 1.000 13.93475 43 PHE C N 1
ATOM 2413 C CA . PHE C 1 43 ? 48.50952 -23.82514 24.97699 1.000 15.62637 43 PHE C CA 1
ATOM 2414 C C . PHE C 1 43 ? 49.37514 -24.86599 25.67854 1.000 15.68837 43 PHE C C 1
ATOM 2415 O O . PHE C 1 43 ? 49.88054 -25.80018 25.04637 1.000 12.88880 43 PHE C O 1
ATOM 2423 N N . PRO C 1 44 ? 49.60777 -24.70306 26.98131 1.000 14.19047 44 PRO C N 1
ATOM 2424 C CA . PRO C 1 44 ? 50.27002 -25.75953 27.75862 1.000 16.37107 44 PRO C CA 1
ATOM 2425 C C . PRO C 1 44 ? 49.33009 -26.94619 27.91443 1.000 16.19402 44 PRO C C 1
ATOM 2426 O O . PRO C 1 44 ? 48.21024 -26.80743 28.40843 1.000 19.87835 44 PRO C O 1
ATOM 2430 N N . LEU C 1 45 ? 49.78252 -28.11197 27.47082 1.000 16.63228 45 LEU C N 1
ATOM 2431 C CA . LEU C 1 45 ? 48.91273 -29.27316 27.33375 1.000 18.83101 45 LEU C CA 1
ATOM 2432 C C . LEU C 1 45 ? 49.15742 -30.27094 28.45687 1.000 21.03851 45 LEU C C 1
ATOM 2433 O O . LEU C 1 45 ? 50.30101 -30.50372 28.86861 1.000 17.07657 45 LEU C O 1
ATOM 2438 N N . ASP C 1 46 ? 48.06392 -30.84321 28.95578 1.000 18.22764 46 ASP C N 1
ATOM 2439 C CA . ASP C 1 46 ? 48.14552 -31.99747 29.83785 1.000 20.49781 46 ASP C CA 1
ATOM 2440 C C . ASP C 1 46 ? 48.87727 -33.14077 29.14771 1.000 20.68485 46 ASP C C 1
ATOM 2441 O O . ASP C 1 46 ? 48.79719 -33.30972 27.92867 1.000 20.08392 46 ASP C O 1
ATOM 2446 N N . LYS C 1 47 ? 49.57973 -33.94115 29.95148 1.000 17.74633 47 LYS C N 1
ATOM 2447 C CA . LYS C 1 47 ? 50.26947 -35.12328 29.43777 1.000 21.94544 47 LYS C CA 1
ATOM 2448 C C . LYS C 1 47 ? 49.35248 -36.00451 28.59324 1.000 23.46221 47 LYS C C 1
ATOM 2449 O O . LYS C 1 47 ? 49.75076 -36.48003 27.52305 1.000 19.23626 47 LYS C O 1
ATOM 2455 N N . LEU C 1 48 ? 48.12519 -36.24721 29.05954 1.000 17.86725 48 LEU C N 1
ATOM 2456 C CA . LEU C 1 48 ? 47.21933 -37.12078 28.33438 1.000 18.84751 48 LEU C CA 1
ATOM 2457 C C . LEU C 1 48 ? 46.63679 -36.46757 27.09201 1.000 23.24645 48 LEU C C 1
ATOM 2458 O O . LEU C 1 48 ? 45.90059 -37.13656 26.35508 1.000 17.95800 48 LEU C O 1
ATOM 2463 N N . ASP C 1 49 ? 46.90976 -35.18403 26.84880 1.000 15.87805 49 ASP C N 1
ATOM 2464 C CA . ASP C 1 49 ? 46.33305 -34.49673 25.70027 1.000 13.60391 49 ASP C CA 1
ATOM 2465 C C . ASP C 1 49 ? 47.36169 -34.22639 24.61679 1.000 14.68592 49 ASP C C 1
ATOM 2466 O O . ASP C 1 49 ? 47.07589 -33.48214 23.67924 1.000 13.30904 49 ASP C O 1
ATOM 2471 N N . PHE C 1 50 ? 48.54665 -34.83325 24.70579 1.000 16.44091 50 PHE C N 1
ATOM 2472 C CA . PHE C 1 50 ? 49.65851 -34.48089 23.83188 1.000 15.47830 50 PHE C CA 1
ATOM 2473 C C . PHE C 1 50 ? 50.43818 -35.75131 23.49145 1.000 20.86623 50 PHE C C 1
ATOM 2474 O O . PHE C 1 50 ? 51.09810 -36.32690 24.35912 1.000 18.18540 50 PHE C O 1
ATOM 2482 N N . TYR C 1 51 ? 50.36335 -36.19256 22.24149 1.000 16.85260 51 TYR C N 1
ATOM 2483 C CA . TYR C 1 51 ? 51.08557 -37.36764 21.77872 1.000 16.84991 51 TYR C CA 1
ATOM 2484 C C . TYR C 1 51 ? 52.10912 -36.94093 20.74628 1.000 19.05424 51 TYR C C 1
ATOM 2485 O O . TYR C 1 51 ? 51.77205 -36.23062 19.78817 1.000 16.04563 51 TYR C O 1
ATOM 2494 N N . TYR C 1 52 ? 53.34638 -37.37704 20.94672 1.000 15.14685 52 TYR C N 1
ATOM 2495 C CA . TYR C 1 52 ? 54.45277 -37.12514 20.04062 1.000 16.64802 52 TYR C CA 1
ATOM 2496 C C . TYR C 1 52 ? 55.32133 -38.37207 20.02731 1.000 15.57075 52 TYR C C 1
ATOM 2497 O O . TYR C 1 52 ? 55.20155 -39.22446 20.91449 1.000 18.32872 52 TYR C O 1
ATOM 2506 N N . PRO C 1 53 ? 56.18199 -38.53248 19.01933 1.000 15.50239 53 PRO C N 1
ATOM 2507 C CA . PRO C 1 53 ? 56.94059 -39.78496 18.87498 1.000 21.66744 53 PRO C CA 1
ATOM 2508 C C . PRO C 1 53 ? 57.81287 -40.10638 20.07945 1.000 21.60576 53 PRO C C 1
ATOM 2509 O O . PRO C 1 53 ? 58.39569 -39.22316 20.71662 1.000 17.20646 53 PRO C O 1
ATOM 2513 N N . SER C 1 54 ? 57.93531 -41.40865 20.35508 1.000 19.82426 54 SER C N 1
ATOM 2514 C CA . SER C 1 54 ? 58.68587 -41.85758 21.52361 1.000 20.37167 54 SER C CA 1
ATOM 2515 C C . SER C 1 54 ? 60.17951 -41.58298 21.41262 1.000 20.56340 54 SER C C 1
ATOM 2516 O O . SER C 1 54 ? 60.87967 -41.66561 22.42407 1.000 22.29606 54 SER C O 1
ATOM 2519 N N . ASP C 1 55 ? 60.68641 -41.24942 20.22885 1.000 23.29824 55 ASP C N 1
ATOM 2520 C CA . ASP C 1 55 ? 62.08529 -40.85512 20.09886 1.000 24.50609 55 ASP C CA 1
ATOM 2521 C C . ASP C 1 55 ? 62.29710 -39.34794 20.21627 1.000 28.64619 55 ASP C C 1
ATOM 2522 O O . ASP C 1 55 ? 63.43593 -38.89589 20.07477 1.000 24.39526 55 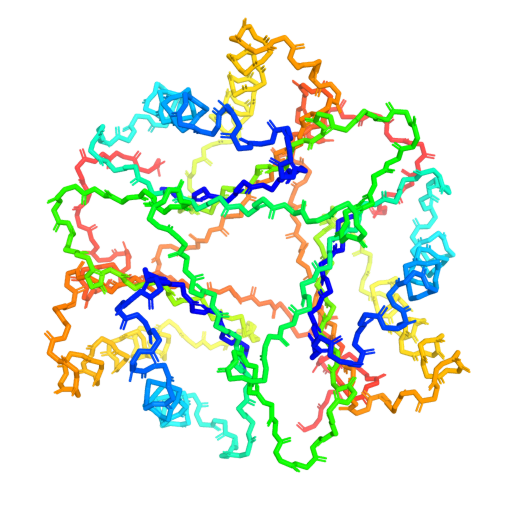ASP C O 1
ATOM 2527 N N . ARG C 1 56 ? 61.24155 -38.56542 20.46316 1.000 24.47880 56 ARG C N 1
ATOM 2528 C CA . ARG C 1 56 ? 61.35456 -37.16719 20.85699 1.000 22.45099 56 ARG C CA 1
ATOM 2529 C C . ARG C 1 56 ? 61.27758 -37.06775 22.37348 1.000 24.04940 56 ARG C C 1
ATOM 2530 O O . ARG C 1 56 ? 60.88520 -38.01376 23.05759 1.000 23.38900 56 ARG C O 1
ATOM 2538 N N . THR C 1 57 ? 61.64020 -35.89799 22.89798 1.000 20.38835 57 THR C N 1
ATOM 2539 C CA . THR C 1 57 ? 61.58775 -35.64171 24.33101 1.000 18.69534 57 THR C CA 1
ATOM 2540 C C . THR C 1 57 ? 60.34263 -34.83151 24.68741 1.000 21.51087 57 THR C C 1
ATOM 2541 O O . THR C 1 57 ? 59.62555 -34.31623 23.82251 1.000 18.83435 57 THR C O 1
ATOM 2545 N N . ASP C 1 58 ? 60.09560 -34.70918 25.99379 1.000 20.13908 58 ASP C N 1
ATOM 2546 C CA . ASP C 1 58 ? 58.96756 -33.89844 26.42183 1.000 24.44846 58 ASP C CA 1
ATOM 2547 C C . ASP C 1 58 ? 59.17506 -32.41312 26.16686 1.000 24.26211 58 ASP C C 1
ATOM 254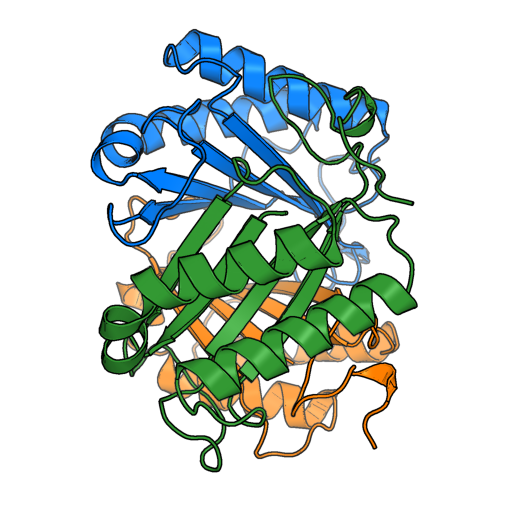8 O O . ASP C 1 58 ? 58.25332 -31.64140 26.45672 1.000 23.46899 58 ASP C O 1
ATOM 2553 N N . ASN C 1 59 ? 60.34830 -31.99414 25.67033 1.000 17.99788 59 ASN C N 1
ATOM 2554 C CA . ASN C 1 59 ? 60.54148 -30.60777 25.25346 1.000 25.19680 59 ASN C CA 1
ATOM 2555 C C . ASN C 1 59 ? 59.86053 -30.29147 23.92708 1.000 23.44165 59 ASN C C 1
ATOM 2556 O O . ASN C 1 59 ? 59.95755 -29.14368 23.45935 1.000 19.42518 59 ASN C O 1
ATOM 2561 N N . TYR C 1 60 ? 59.21223 -31.27583 23.30777 1.000 19.02085 60 TYR C N 1
ATOM 2562 C CA . TYR C 1 60 ? 58.71344 -31.10250 21.95130 1.000 20.70978 60 TYR C CA 1
ATOM 2563 C C . TYR C 1 60 ? 57.76443 -29.90979 21.88128 1.000 18.67521 60 TYR C C 1
ATOM 2564 O O . TYR C 1 60 ? 56.86021 -29.77053 22.71393 1.000 17.13363 60 TYR C O 1
ATOM 2573 N N . LEU C 1 61 ? 58.00331 -29.02927 20.90294 1.000 19.25406 61 LEU C N 1
ATOM 2574 C CA . LEU C 1 61 ? 57.29650 -27.76067 20.76199 1.000 18.75987 61 LEU C CA 1
ATOM 2575 C C . LEU C 1 61 ? 56.68206 -27.68196 19.37550 1.000 18.28214 61 LEU C C 1
ATOM 2576 O O . LEU C 1 61 ? 57.34978 -27.98143 18.38019 1.000 19.67891 61 LEU C O 1
ATOM 2581 N N . ILE C 1 62 ? 55.43002 -27.25348 19.30554 1.000 16.25825 62 ILE C N 1
ATOM 2582 C CA . ILE C 1 62 ? 54.74102 -27.01951 18.04013 1.000 15.52636 62 ILE C CA 1
ATOM 2583 C C . ILE C 1 62 ? 54.43125 -25.53661 17.96285 1.000 16.07550 62 ILE C C 1
ATOM 2584 O O . ILE C 1 62 ? 53.81880 -24.97445 18.88158 1.000 16.73682 62 ILE C O 1
ATOM 2589 N N . ILE C 1 63 ? 54.87140 -24.90023 16.88399 1.000 15.61058 63 ILE C N 1
ATOM 2590 C CA . ILE C 1 63 ? 54.69570 -23.46864 16.68267 1.000 19.12383 63 ILE C CA 1
ATOM 2591 C C . ILE C 1 63 ? 53.92505 -23.28102 15.38344 1.000 16.13728 63 ILE C C 1
ATOM 2592 O O . ILE C 1 63 ? 54.36783 -23.73653 14.32336 1.000 17.92245 63 ILE C O 1
ATOM 2597 N N . GLU C 1 64 ? 52.74663 -22.67357 15.47891 1.000 13.29287 64 GLU C N 1
ATOM 2598 C CA . GLU C 1 64 ? 51.93039 -22.31061 14.32930 1.000 16.92691 64 GLU C CA 1
ATOM 2599 C C . GLU C 1 64 ? 51.98986 -20.79626 14.16502 1.000 14.38289 64 GLU C C 1
ATOM 2600 O O . GLU C 1 64 ? 51.83054 -20.05844 15.13913 1.000 14.48054 64 GLU C O 1
ATOM 2606 N N . ILE C 1 65 ? 52.21529 -20.33781 12.94187 1.000 15.11420 65 ILE C N 1
ATOM 2607 C CA . ILE C 1 65 ? 52.26151 -18.91409 12.63450 1.000 15.19612 65 ILE C CA 1
ATOM 2608 C C . ILE C 1 65 ? 51.22098 -18.64236 11.55001 1.000 15.63453 65 ILE C C 1
ATOM 2609 O O . ILE C 1 65 ? 51.36118 -19.12169 10.41763 1.000 15.92624 65 ILE C O 1
ATOM 2614 N N . ILE C 1 66 ? 50.15834 -17.91610 11.90933 1.000 14.42786 66 ILE C N 1
ATOM 2615 C CA . ILE C 1 66 ? 49.15979 -17.43980 10.95591 1.000 15.17296 66 ILE C CA 1
ATOM 2616 C C . ILE C 1 66 ? 49.64329 -16.08592 10.46391 1.000 14.40035 66 ILE C C 1
ATOM 2617 O O . ILE C 1 66 ? 49.84466 -15.17351 11.26924 1.000 14.60039 66 ILE C O 1
ATOM 2622 N N . MET C 1 67 ? 49.82179 -15.93937 9.15329 1.000 14.83341 67 MET C N 1
ATOM 2623 C CA . MET C 1 67 ? 50.41069 -14.70727 8.64293 1.000 19.66745 67 MET C CA 1
ATOM 2624 C C . MET C 1 67 ? 49.85369 -14.35695 7.27057 1.000 18.39055 67 MET C C 1
ATOM 2625 O O . MET C 1 67 ? 49.34995 -15.21751 6.53827 1.000 17.93485 67 MET C O 1
ATOM 2630 N N . PHE C 1 68 ? 49.95307 -13.06171 6.94090 1.000 21.79194 68 PHE C N 1
ATOM 2631 C CA . PHE C 1 68 ? 49.62401 -12.57168 5.60739 1.000 18.42706 68 PHE C CA 1
ATOM 2632 C C . PHE C 1 68 ? 50.37640 -13.36749 4.55773 1.000 18.65786 68 PHE C C 1
ATOM 2633 O O . PHE C 1 68 ? 51.59251 -13.55887 4.65303 1.000 21.96740 68 PHE C O 1
ATOM 2641 N N . GLU C 1 69 ? 49.64203 -13.82561 3.55696 1.000 19.64440 69 GLU C N 1
ATOM 2642 C CA . GLU C 1 69 ? 50.24243 -14.46402 2.40326 1.000 24.46676 69 GLU C CA 1
ATOM 2643 C C . GLU C 1 69 ? 51.01679 -13.42748 1.58368 1.000 28.10539 69 GLU C C 1
ATOM 2644 O O . GLU C 1 69 ? 50.75773 -12.22352 1.66417 1.000 24.25000 69 GLU C O 1
ATOM 2650 N N . GLY C 1 70 ? 52.01637 -13.89025 0.83347 1.000 26.59958 70 GLY C N 1
ATOM 2651 C CA . GLY C 1 70 ? 52.72839 -12.97513 -0.03946 1.000 26.34908 70 GLY C CA 1
ATOM 2652 C C . GLY C 1 70 ? 54.23382 -12.90218 0.13934 1.000 29.84573 70 GLY C C 1
ATOM 2653 O O . GLY C 1 70 ? 54.92233 -12.29839 -0.69241 1.000 27.09603 70 GLY C O 1
ATOM 2654 N N . ARG C 1 71 ? 54.76625 -13.48985 1.20899 1.000 24.43479 71 ARG C N 1
ATOM 2655 C CA . ARG C 1 71 ? 56.20401 -13.41145 1.41521 1.000 24.38734 71 ARG C CA 1
ATOM 2656 C C . ARG C 1 71 ? 56.91909 -14.41298 0.51694 1.000 24.02890 71 ARG C C 1
ATOM 2657 O O . ARG C 1 71 ? 56.34757 -15.40951 0.07347 1.000 20.53833 71 ARG C O 1
ATOM 2665 N N . SER C 1 72 ? 58.17756 -14.11649 0.21888 1.000 22.65787 72 SER C N 1
ATOM 2666 C CA . SER C 1 72 ? 58.93253 -14.97763 -0.67548 1.000 24.03320 72 SER C CA 1
ATOM 2667 C C . SER C 1 72 ? 59.24584 -16.30402 0.01193 1.000 22.28596 72 SER C C 1
ATOM 2668 O O . SER C 1 72 ? 59.24794 -16.41175 1.24128 1.000 22.23080 72 SER C O 1
ATOM 2671 N N . VAL C 1 73 ? 59.51229 -17.32294 -0.80711 1.000 22.41620 73 VAL C N 1
ATOM 2672 C CA . VAL C 1 73 ? 59.93420 -18.61499 -0.27482 1.000 22.32348 73 VAL C CA 1
ATOM 2673 C C . VAL C 1 73 ? 61.18932 -18.46166 0.56799 1.000 23.51599 73 VAL C C 1
ATOM 2674 O O . VAL C 1 73 ? 61.33678 -19.12193 1.60331 1.000 22.57902 73 VAL C O 1
ATOM 2678 N N . GLU C 1 74 ? 62.10178 -17.56822 0.15366 1.000 24.80535 74 GLU C N 1
ATOM 2679 C CA . GLU C 1 74 ? 63.36402 -17.37845 0.86682 1.000 26.61531 74 GLU C CA 1
ATOM 2680 C C . GLU C 1 74 ? 63.14355 -16.74942 2.23673 1.000 25.80857 74 GLU C C 1
ATOM 2681 O O . GLU C 1 74 ? 63.72565 -17.19160 3.23551 1.000 23.42724 74 GLU C O 1
ATOM 2687 N N . THR C 1 75 ? 62.32584 -15.69730 2.29529 1.000 21.35511 75 THR C N 1
ATOM 2688 C CA . THR C 1 75 ? 62.00724 -15.06529 3.57030 1.000 22.86743 75 THR C CA 1
ATOM 2689 C C . THR C 1 75 ? 61.32629 -16.04817 4.51954 1.000 18.85806 75 THR C C 1
ATOM 2690 O O . THR C 1 75 ? 61.64237 -16.09092 5.71464 1.000 21.44616 75 THR C O 1
ATOM 2694 N N . LYS C 1 76 ? 60.39797 -16.85523 4.00730 1.000 19.63127 76 LYS C N 1
ATOM 2695 C CA . LYS C 1 76 ? 59.72986 -17.83130 4.86383 1.000 19.17313 76 LYS C CA 1
ATOM 2696 C C . LYS C 1 76 ? 60.71374 -18.87689 5.38781 1.000 22.38096 76 LYS C C 1
ATOM 2697 O O . LYS C 1 76 ? 60.68091 -19.23449 6.57575 1.000 19.22312 76 LYS C O 1
ATOM 2703 N N . LYS C 1 77 ? 61.59463 -19.38478 4.51102 1.000 17.51297 77 LYS C N 1
ATOM 2704 C CA . LYS C 1 77 ? 62.60374 -20.34046 4.94414 1.000 19.47197 77 LYS C CA 1
ATOM 2705 C C . LYS C 1 77 ? 63.56770 -19.70240 5.93156 1.000 17.88863 77 LYS C C 1
ATOM 2706 O O . LYS C 1 77 ? 64.03570 -20.37091 6.86166 1.000 16.19102 77 LYS C O 1
ATOM 2712 N N . GLN C 1 78 ? 63.87501 -18.41649 5.74632 1.000 19.18902 78 GLN C N 1
ATOM 2713 C CA . GLN C 1 78 ? 64.73921 -17.71782 6.69590 1.000 21.90584 78 GLN C CA 1
ATOM 2714 C C . GLN C 1 78 ? 64.07339 -17.61255 8.05870 1.000 18.50904 78 GLN C C 1
ATOM 2715 O O . GLN C 1 78 ? 64.73760 -17.72793 9.10066 1.000 16.34174 78 GLN C O 1
ATOM 2721 N N . LEU C 1 79 ? 62.76087 -17.38985 8.06336 1.000 15.23633 79 LEU C N 1
ATOM 2722 C CA . LEU C 1 79 ? 62.01947 -17.33061 9.31384 1.000 19.87185 79 LEU C CA 1
ATOM 2723 C C . LEU C 1 79 ? 62.08728 -18.65887 10.05843 1.000 16.51850 79 LEU C C 1
ATOM 2724 O O . LEU C 1 79 ? 62.39461 -18.69166 11.25664 1.000 15.06998 79 LEU C O 1
ATOM 2729 N N . LEU C 1 80 ? 61.78220 -19.76477 9.36487 1.000 13.42893 80 LEU C N 1
ATOM 2730 C CA . LEU C 1 80 ? 61.87857 -21.08573 9.98167 1.000 17.23608 80 LEU C CA 1
ATOM 2731 C C . LEU C 1 80 ? 63.27074 -21.31614 10.55229 1.000 14.84893 80 LEU C C 1
ATOM 2732 O O . LEU C 1 80 ? 63.42843 -21.79212 11.68042 1.000 16.34030 80 LEU C O 1
ATOM 2737 N N . ARG C 1 81 ? 64.29278 -20.97826 9.77370 1.000 14.62123 81 ARG C N 1
ATOM 2738 C CA . ARG C 1 81 ? 65.66983 -21.18933 10.19261 1.000 15.80127 81 ARG C CA 1
ATOM 2739 C C . ARG C 1 81 ? 66.01107 -20.35345 11.41892 1.000 18.37948 81 ARG C C 1
ATOM 2740 O O . ARG C 1 81 ? 66.67094 -20.83271 12.35170 1.000 14.56412 81 ARG C O 1
ATOM 2748 N N . ASP C 1 82 ? 65.57134 -19.08967 11.42610 1.000 15.64478 82 ASP C N 1
ATOM 2749 C CA . ASP C 1 82 ? 65.87371 -18.19515 12.53548 1.000 16.74581 82 ASP C CA 1
ATOM 2750 C C . ASP C 1 82 ? 65.19728 -18.65271 13.82266 1.000 17.60290 82 ASP C C 1
ATOM 2751 O O . ASP C 1 82 ? 65.77514 -18.52512 14.90713 1.000 18.20349 82 ASP C O 1
ATOM 2756 N N . ILE C 1 83 ? 63.97668 -19.19412 13.73075 1.000 17.99931 83 ILE C N 1
ATOM 2757 C CA . ILE C 1 83 ? 63.30326 -19.68754 14.92908 1.000 15.01973 83 ILE C CA 1
ATOM 2758 C C . ILE C 1 83 ? 64.01624 -20.92209 15.46361 1.000 14.25517 83 ILE C C 1
ATOM 2759 O O . ILE C 1 83 ? 64.30793 -21.01569 16.66061 1.000 16.37236 83 ILE C O 1
ATOM 2764 N N . PHE C 1 84 ? 64.29886 -21.89162 14.58713 1.000 11.84250 84 PHE C N 1
ATOM 2765 C CA . PHE C 1 84 ? 65.11348 -23.04050 14.98367 1.000 18.78796 84 PHE C CA 1
ATOM 2766 C C . PHE C 1 84 ? 66.39081 -22.59865 15.70840 1.000 15.96039 84 PHE C C 1
ATOM 2767 O O . PHE C 1 84 ? 66.66965 -23.03194 16.83490 1.000 13.87988 84 PHE C O 1
ATOM 2775 N N . LYS C 1 85 ? 67.16318 -21.70637 15.08302 1.000 13.50786 85 LYS C N 1
ATOM 2776 C CA . LYS C 1 85 ? 68.44822 -21.31541 15.66197 1.000 14.24213 85 LYS C CA 1
ATOM 2777 C C . LYS C 1 85 ? 68.27872 -20.64218 17.02191 1.000 16.95590 85 LYS C C 1
ATOM 2778 O O . LYS C 1 85 ? 69.01214 -20.95310 17.96629 1.000 14.59791 85 LYS C O 1
ATOM 2784 N N . LYS C 1 86 ? 67.30239 -19.73309 17.15735 1.000 16.93918 86 LYS C N 1
ATOM 2785 C CA . LYS C 1 86 ? 67.19703 -18.96719 18.40186 1.000 15.13227 86 LYS C CA 1
ATOM 2786 C C . LYS C 1 86 ? 66.61736 -19.79371 19.54826 1.000 17.62760 86 LYS C C 1
ATOM 2787 O O . LYS C 1 86 ? 67.02969 -19.63119 20.70448 1.000 15.26751 86 LYS C O 1
ATOM 2793 N N . VAL C 1 87 ? 65.64244 -20.66292 19.27238 1.000 16.44424 87 VAL C N 1
ATOM 2794 C CA . VAL C 1 87 ? 65.09734 -21.49455 20.34732 1.000 18.31064 87 VAL C CA 1
ATOM 2795 C C . VAL C 1 87 ? 66.14673 -22.49564 20.82719 1.000 19.34283 87 VAL C C 1
ATOM 2796 O O . VAL C 1 87 ? 66.34103 -22.70306 22.03512 1.000 14.62866 87 VAL C O 1
ATOM 2800 N N . ASP C 1 88 ? 66.82447 -23.14743 19.88239 1.000 17.89761 88 ASP C N 1
ATOM 2801 C CA . ASP C 1 88 ? 67.90711 -24.05707 20.24698 1.000 18.27070 88 ASP C CA 1
ATOM 2802 C C . ASP C 1 88 ? 68.96181 -23.33064 21.07682 1.000 19.71224 88 ASP C C 1
ATOM 2803 O O . ASP C 1 88 ? 69.34425 -23.77824 22.16182 1.000 18.22534 88 ASP C O 1
ATOM 2808 N N . GLU C 1 89 ? 69.41016 -22.17184 20.60524 1.000 18.01404 89 GLU C N 1
ATOM 2809 C CA . GLU C 1 89 ? 70.47056 -21.49049 21.32197 1.000 19.90244 89 GLU C CA 1
ATOM 2810 C C . GLU C 1 89 ? 69.99558 -20.94782 22.66920 1.000 20.98303 89 GLU C C 1
ATOM 2811 O O . GLU C 1 89 ? 70.77449 -20.92539 23.62569 1.000 16.27650 89 GLU C O 1
ATOM 2817 N N . LYS C 1 90 ? 68.71880 -20.56272 22.79859 1.000 18.17662 90 LYS C N 1
ATOM 2818 C CA . LYS C 1 90 ? 68.29541 -19.97242 24.06586 1.000 17.74665 90 LYS C CA 1
ATOM 2819 C C . LYS C 1 90 ? 67.94999 -21.02696 25.10912 1.000 16.42257 90 LYS C C 1
ATOM 2820 O O . LYS C 1 90 ? 68.25301 -20.84931 26.29110 1.000 19.18441 90 LYS C O 1
ATOM 2826 N N . PHE C 1 91 ? 67.29868 -22.12057 24.71522 1.000 20.33768 91 PHE C N 1
ATOM 2827 C CA . PHE C 1 91 ? 66.82596 -23.10000 25.68288 1.000 16.74742 91 PHE C CA 1
ATOM 2828 C C . PHE C 1 91 ? 67.50158 -24.45092 25.54883 1.000 21.10818 91 PHE C C 1
ATOM 2829 O O . PHE C 1 91 ? 67.19883 -25.35680 26.33961 1.000 18.71655 91 PHE C O 1
ATOM 2837 N N . GLY C 1 92 ? 68.38572 -24.61977 24.56744 1.000 17.05246 92 GLY C N 1
ATOM 2838 C CA . GLY C 1 92 ? 68.96861 -25.92478 24.32656 1.000 23.10554 92 GLY C CA 1
ATOM 2839 C C . GLY C 1 92 ? 67.97989 -26.97179 23.86069 1.000 25.04642 92 GLY C C 1
ATOM 2840 O O . GLY C 1 92 ? 68.25892 -28.16504 23.97428 1.000 25.86219 92 GLY C O 1
ATOM 2841 N N . ILE C 1 93 ? 66.81680 -26.56660 23.36235 1.000 23.64676 93 ILE C N 1
ATOM 2842 C CA . ILE C 1 93 ? 65.87354 -27.52525 22.79355 1.000 21.11558 93 ILE C CA 1
ATOM 2843 C C . ILE C 1 93 ? 66.35559 -27.90828 21.40154 1.000 20.26885 93 ILE C C 1
ATOM 2844 O O . ILE C 1 93 ? 66.60653 -27.04012 20.56181 1.000 21.62538 93 ILE C O 1
ATOM 2849 N N . SER C 1 94 ? 66.50703 -29.20605 21.15565 1.000 23.59487 94 SER C N 1
ATOM 2850 C CA . SER C 1 94 ? 67.05018 -29.65380 19.88045 1.000 22.58036 94 SER C CA 1
ATOM 2851 C C . SER C 1 94 ? 66.09301 -29.31518 18.73990 1.000 23.58638 94 SER C C 1
ATOM 2852 O O . SER C 1 94 ? 64.87324 -29.25559 18.92551 1.000 22.02742 94 SER C O 1
ATOM 2855 N N . VAL C 1 95 ? 66.65043 -29.09492 17.54146 1.000 20.81327 95 VAL C N 1
ATOM 2856 C CA . VAL C 1 95 ? 65.78290 -28.79038 16.40024 1.000 21.11708 95 VAL C CA 1
ATOM 2857 C C . VAL C 1 95 ? 64.85674 -29.95470 16.08756 1.000 21.88561 95 VAL C C 1
ATOM 2858 O O . VAL C 1 95 ? 63.81392 -29.75565 15.45884 1.000 18.36368 95 VAL C O 1
ATOM 2862 N N . TYR C 1 96 ? 65.22215 -31.17394 16.51291 1.000 18.89014 96 TYR C N 1
ATOM 2863 C CA . TYR C 1 96 ? 64.38423 -32.35120 16.33586 1.000 21.72952 96 TYR C CA 1
ATOM 2864 C C . TYR C 1 96 ? 63.14406 -32.31447 17.21934 1.000 21.04474 96 TYR C C 1
ATOM 2865 O O . TYR C 1 96 ? 62.17375 -33.02419 16.93116 1.000 20.57535 96 TYR C O 1
ATOM 2874 N N . ASP C 1 97 ? 63.16786 -31.51655 18.29024 1.000 19.08839 97 ASP C N 1
ATOM 2875 C CA . ASP C 1 97 ? 62.04745 -31.33831 19.20420 1.000 17.39378 97 ASP C CA 1
ATOM 2876 C C . ASP C 1 97 ? 61.25318 -30.06082 18.91906 1.000 20.80566 97 ASP C C 1
ATOM 2877 O O . ASP C 1 97 ? 60.48601 -29.61777 19.77413 1.000 21.15551 97 ASP C O 1
ATOM 2882 N N . ILE C 1 98 ? 61.44878 -29.44610 17.75387 1.000 19.39062 98 ILE C N 1
ATOM 2883 C CA . ILE C 1 98 ? 60.76120 -28.22371 17.35609 1.000 16.42969 98 ILE C CA 1
ATOM 2884 C C . ILE C 1 98 ? 60.11323 -28.47235 16.00465 1.000 18.60263 98 ILE C C 1
ATOM 2885 O O . ILE C 1 98 ? 60.75237 -29.01831 15.10007 1.000 16.93130 98 ILE C O 1
ATOM 2890 N N . GLU C 1 99 ? 58.84923 -28.07240 15.86605 1.000 17.83339 99 GLU C N 1
ATOM 2891 C CA . GLU C 1 99 ? 58.13910 -28.11623 14.59472 1.000 18.01107 99 GLU C CA 1
ATOM 2892 C C . GLU C 1 99 ? 57.42105 -26.79101 14.39624 1.000 17.14473 99 GLU C C 1
ATOM 2893 O O . GLU C 1 99 ? 56.90453 -26.21058 15.35566 1.000 14.95588 99 GLU C O 1
ATOM 2899 N N . ILE C 1 100 ? 57.42299 -26.30293 13.15627 1.000 12.42219 100 ILE C N 1
ATOM 2900 C CA . ILE C 1 100 ? 56.87011 -24.99869 12.81783 1.000 18.38361 100 ILE C CA 1
ATOM 2901 C C . ILE C 1 100 ? 56.02547 -25.14287 11.56504 1.000 19.30072 100 ILE C C 1
ATOM 2902 O O . ILE C 1 100 ? 56.43092 -25.81645 10.61186 1.000 18.84003 100 ILE C O 1
ATOM 2907 N N . THR C 1 101 ? 54.85393 -24.50664 11.56294 1.000 14.06962 101 THR C N 1
ATOM 2908 C CA . THR C 1 101 ? 53.94882 -24.54810 10.41913 1.000 14.18233 101 THR C CA 1
ATOM 2909 C C . THR C 1 101 ? 53.43644 -23.14077 10.14715 1.000 16.65505 101 THR C C 1
ATOM 2910 O O . THR C 1 101 ? 52.90845 -22.48334 11.05010 1.000 15.26243 101 THR C O 1
ATOM 2914 N N . LEU C 1 102 ? 53.62125 -22.66587 8.92298 1.000 14.93919 102 LEU C N 1
ATOM 2915 C CA . LEU C 1 102 ? 53.18423 -21.33361 8.52805 1.000 16.11595 102 LEU C CA 1
ATOM 2916 C C . LEU C 1 102 ? 51.84296 -21.47883 7.83321 1.000 15.45077 102 LEU C C 1
ATOM 2917 O O . LEU C 1 102 ? 51.73201 -22.23473 6.86343 1.000 19.83962 102 LEU C O 1
ATOM 2922 N N . PHE C 1 103 ? 50.82257 -20.79193 8.35085 1.000 14.57595 103 PHE C N 1
ATOM 2923 C CA . PHE C 1 103 ? 49.50305 -20.73934 7.72189 1.000 15.72182 103 PHE C CA 1
ATOM 2924 C C . PHE C 1 103 ? 49.38423 -19.39677 7.00154 1.000 22.22683 103 PHE C C 1
ATOM 2925 O O . PHE C 1 103 ? 49.28234 -18.34243 7.64551 1.000 16.46675 103 PHE C O 1
ATOM 2933 N N . GLU C 1 104 ? 49.39149 -19.43094 5.67463 1.000 22.02680 104 GLU C N 1
ATOM 2934 C CA . GLU C 1 104 ? 49.26883 -18.21174 4.88824 1.000 24.80378 104 GLU C CA 1
ATOM 2935 C C . GLU C 1 104 ? 47.79794 -17.92670 4.61943 1.000 21.15378 104 GLU C C 1
ATOM 2936 O O . GLU C 1 104 ? 47.03424 -18.83559 4.28185 1.000 16.52276 104 GLU C O 1
ATOM 2942 N N . ILE C 1 105 ? 47.40678 -16.66889 4.80757 1.000 20.14744 105 ILE C N 1
ATOM 2943 C CA . ILE C 1 105 ? 46.03274 -16.19359 4.64715 1.000 19.23616 105 ILE C CA 1
ATOM 2944 C C . ILE C 1 105 ? 46.04527 -14.98980 3.71003 1.000 22.36486 105 ILE C C 1
ATOM 2945 O O . ILE C 1 105 ? 46.79854 -14.03441 3.95193 1.000 21.81829 105 ILE C O 1
ATOM 2950 N N . PRO C 1 106 ? 45.25523 -14.99990 2.63491 1.000 22.80023 106 PRO C N 1
ATOM 2951 C CA . PRO C 1 106 ? 45.07031 -13.78329 1.83126 1.000 24.10582 106 PRO C CA 1
ATOM 2952 C C . PRO C 1 106 ? 44.68022 -12.59848 2.70142 1.000 24.19219 106 PRO C C 1
ATOM 2953 O O . PRO C 1 106 ? 43.89422 -12.72634 3.64359 1.000 22.35400 106 PRO C O 1
ATOM 2957 N N . LYS C 1 107 ? 45.24533 -11.43622 2.37127 1.000 22.33494 107 LYS C N 1
ATOM 2958 C CA . LYS C 1 107 ? 44.96884 -10.21885 3.12120 1.000 22.88122 107 LYS C CA 1
ATOM 2959 C C . LYS C 1 107 ? 43.46988 -9.94781 3.22950 1.000 19.61191 107 LYS C C 1
ATOM 2960 O O . LYS C 1 107 ? 42.98623 -9.51778 4.28189 1.000 20.61555 107 LYS C O 1
ATOM 2966 N N . GLN C 1 108 ? 42.71960 -10.19471 2.15372 1.000 16.99975 108 GLN C N 1
ATOM 2967 C CA . GLN C 1 108 ? 41.28552 -9.91197 2.15055 1.000 24.42999 108 GLN C CA 1
ATOM 2968 C C . GLN C 1 108 ? 40.47631 -10.87563 3.01772 1.000 20.67901 108 GLN C C 1
ATOM 2969 O O . GLN C 1 108 ? 39.28341 -10.63478 3.23015 1.000 26.14896 108 GLN C O 1
ATOM 2975 N N . ASN C 1 109 ? 41.08025 -11.94691 3.51887 1.000 20.36761 109 ASN C N 1
ATOM 2976 C CA . ASN C 1 109 ? 40.40684 -12.86756 4.42769 1.000 24.23217 109 ASN C CA 1
ATOM 2977 C C . ASN C 1 109 ? 40.67187 -12.53388 5.88959 1.000 21.84311 109 ASN C C 1
ATOM 2978 O O . ASN C 1 109 ? 40.39224 -13.35015 6.76898 1.000 19.75866 109 ASN C O 1
ATOM 2983 N N . TRP C 1 110 ? 41.22301 -11.36417 6.16865 1.000 21.87775 110 TRP C N 1
ATOM 2984 C CA . TRP C 1 110 ? 41.64715 -11.02131 7.51177 1.000 20.85026 110 TRP C CA 1
ATOM 2985 C C . TRP C 1 110 ? 41.00118 -9.68682 7.88241 1.000 23.60448 110 TRP C C 1
ATOM 2986 O O . TRP C 1 110 ? 41.01340 -8.75094 7.07892 1.000 23.25435 110 TRP C O 1
ATOM 2997 N N . GLY C 1 111 ? 40.41311 -9.59965 9.07178 1.000 19.04534 111 GLY C N 1
ATOM 2998 C CA . GLY C 1 111 ? 39.81394 -8.36404 9.55434 1.000 18.98683 111 GLY C CA 1
ATOM 2999 C C . GLY C 1 111 ? 40.60564 -7.77330 10.70133 1.000 18.55114 111 GLY C C 1
ATOM 3000 O O . GLY C 1 111 ? 40.82032 -8.42493 11.72874 1.000 17.34132 111 GLY C O 1
ATOM 3001 N N . ILE C 1 112 ? 41.01040 -6.51157 10.53332 1.000 19.11192 112 ILE C N 1
ATOM 3002 C CA . ILE C 1 112 ? 41.80447 -5.77337 11.51221 1.000 17.50304 112 ILE C CA 1
ATOM 3003 C C . ILE C 1 112 ? 41.26413 -4.34822 11.58192 1.000 17.31610 112 ILE C C 1
ATOM 3004 O O . ILE C 1 112 ? 41.02858 -3.72352 10.54265 1.000 16.96878 112 ILE C O 1
ATOM 3009 N N . ARG C 1 113 ? 41.02347 -3.85198 12.79943 1.000 15.06035 113 ARG C N 1
ATOM 3010 C CA . ARG C 1 113 ? 40.52058 -2.48884 13.01244 1.000 19.88002 113 ARG C CA 1
ATOM 3011 C C . ARG C 1 113 ? 39.28385 -2.19672 12.15803 1.000 21.34975 113 ARG C C 1
ATOM 3012 O O . ARG C 1 113 ? 39.12284 -1.10238 11.60867 1.000 16.79429 113 ARG C O 1
ATOM 3020 N N . GLY C 1 114 ? 38.41631 -3.19777 12.02141 1.000 18.76955 114 GLY C N 1
ATOM 3021 C CA . GLY C 1 114 ? 37.13721 -3.02597 11.37204 1.000 18.62707 114 GLY C CA 1
ATOM 3022 C C . GLY C 1 114 ? 37.14340 -3.13853 9.86141 1.000 22.80142 114 GLY C C 1
ATOM 3023 O O . GLY C 1 114 ? 36.07074 -3.01495 9.25383 1.000 25.04028 114 GLY C O 1
ATOM 3024 N N . ILE C 1 115 ? 38.29847 -3.35424 9.23307 1.000 19.21781 115 ILE C N 1
ATOM 3025 C CA . ILE C 1 115 ? 38.38403 -3.35965 7.77147 1.000 23.71218 115 ILE C CA 1
ATOM 3026 C C . ILE C 1 115 ? 39.12823 -4.60818 7.30715 1.000 24.86387 115 ILE C C 1
ATOM 3027 O O . ILE C 1 115 ? 39.86984 -5.24224 8.07694 1.000 24.04969 115 ILE C O 1
ATOM 3032 N N . PRO C 1 116 ? 38.93948 -5.00391 6.04827 1.000 24.88704 116 PRO C N 1
ATOM 3033 C CA . PRO C 1 116 ? 39.67657 -6.16644 5.53666 1.000 21.74975 116 PRO C CA 1
ATOM 3034 C C . PRO C 1 116 ? 41.15928 -5.86449 5.34612 1.000 26.98886 116 PRO C C 1
ATOM 3035 O O . PRO C 1 116 ? 41.56302 -4.73155 5.05803 1.000 25.68747 116 PRO C O 1
ATOM 3039 N N . GLY C 1 117 ? 41.97551 -6.91296 5.51949 1.000 24.11575 117 GLY C N 1
ATOM 3040 C CA . GLY C 1 117 ? 43.41991 -6.73292 5.56121 1.000 20.73003 117 GLY C CA 1
ATOM 3041 C C . GLY C 1 117 ? 43.98379 -6.06439 4.32499 1.000 22.33741 117 GLY C C 1
ATOM 3042 O O . GLY C 1 117 ? 44.98044 -5.34862 4.40434 1.000 25.33550 117 GLY C O 1
ATOM 3043 N N . ASP C 1 118 ? 43.34693 -6.25798 3.17489 1.000 24.83487 118 ASP C N 1
ATOM 3044 C CA . ASP C 1 118 ? 43.87463 -5.67974 1.94927 1.000 25.01876 118 ASP C CA 1
ATOM 3045 C C . ASP C 1 118 ? 43.60193 -4.17945 1.82679 1.000 28.35169 118 ASP C C 1
ATOM 3046 O O . ASP C 1 118 ? 44.16123 -3.53860 0.93253 1.000 26.27176 118 ASP C O 1
ATOM 3051 N N . GLU C 1 119 ? 42.78327 -3.59770 2.70283 1.000 23.98140 119 GLU C N 1
ATOM 3052 C CA . GLU C 1 119 ? 42.57273 -2.15588 2.71958 1.000 27.83134 119 GLU C CA 1
ATOM 3053 C C . GLU C 1 119 ? 43.46013 -1.44967 3.73966 1.000 31.88120 119 GLU C C 1
ATOM 3054 O O . GLU C 1 119 ? 43.37103 -0.22395 3.88620 1.000 35.38397 119 GLU C O 1
ATOM 3060 N N . LEU C 1 120 ? 44.31836 -2.18418 4.43962 1.000 26.80604 120 LEU C N 1
ATOM 3061 C CA . LEU C 1 120 ? 45.28064 -1.56585 5.33584 1.000 25.85430 120 LEU C CA 1
ATOM 3062 C C . LEU C 1 120 ? 46.46062 -1.02952 4.53483 1.000 31.77876 120 LEU C C 1
ATOM 3063 O O . LEU C 1 120 ? 46.89144 -1.63649 3.55065 1.000 29.46453 120 LEU C O 1
ATOM 3068 N N . ASN C 1 121 ? 46.98154 0.11095 4.96192 1.000 32.68490 121 ASN C N 1
ATOM 3069 C CA . ASN C 1 121 ? 48.25187 0.64035 4.46782 1.000 36.34495 121 ASN C CA 1
ATOM 3070 C C . ASN C 1 121 ? 49.27731 0.32671 5.54804 1.000 38.16594 121 ASN C C 1
ATOM 3071 O O . ASN C 1 121 ? 49.39222 1.05516 6.53880 1.000 42.02073 121 ASN C O 1
ATOM 3076 N N . LEU C 1 122 ? 49.99023 -0.78337 5.37842 1.000 38.60732 122 LEU C N 1
ATOM 3077 C CA . LEU C 1 122 ? 50.88769 -1.26191 6.41788 1.000 41.40725 122 LEU C CA 1
ATOM 3078 C C . LEU C 1 122 ? 52.17764 -0.45104 6.43530 1.000 38.97462 122 LEU C C 1
ATOM 3079 O O . LEU C 1 122 ? 52.58041 0.13987 5.43052 1.000 40.67027 122 LEU C O 1
ATOM 3084 N N . SER C 1 123 ? 52.82603 -0.42512 7.59929 1.000 42.78229 123 SER C N 1
ATOM 3085 C CA . SER C 1 123 ? 54.08796 0.28891 7.75548 1.000 38.72344 123 SER C CA 1
ATOM 3086 C C . SER C 1 123 ? 55.29848 -0.52280 7.29363 1.000 43.60134 123 SER C C 1
ATOM 3087 O O . SER C 1 123 ? 56.41992 0.00547 7.28262 1.000 42.86749 123 SER C O 1
ATOM 3090 N N . TYR C 1 124 ? 55.10548 -1.78057 6.90716 1.000 39.98386 124 TYR C N 1
ATOM 3091 C CA . TYR C 1 124 ? 56.17915 -2.63321 6.41849 1.000 40.72444 124 TYR C CA 1
ATOM 3092 C C . TYR C 1 124 ? 55.69244 -3.36260 5.17461 1.000 41.79731 124 TYR C C 1
ATOM 3093 O O . TYR C 1 124 ? 54.49831 -3.37652 4.85969 1.000 41.01629 124 TYR C O 1
ATOM 3102 N N . LYS C 1 125 ? 56.63242 -3.99543 4.48120 1.000 43.67672 125 LYS C N 1
ATOM 3103 C CA . LYS C 1 125 ? 56.36686 -4.64589 3.20652 1.000 45.66953 125 LYS C CA 1
ATOM 3104 C C . LYS C 1 125 ? 56.12010 -6.13689 3.42554 1.000 43.42803 125 LYS C C 1
ATOM 3105 O O . LYS C 1 125 ? 56.86233 -6.79104 4.16370 1.000 37.63652 125 LYS C O 1
ATOM 3111 N N . VAL C 1 126 ? 55.05079 -6.65765 2.80744 1.000 45.66106 126 VAL C N 1
ATOM 3112 C CA . VAL C 1 126 ? 54.78549 -8.09715 2.77041 1.000 40.92061 126 VAL C CA 1
ATOM 3113 C C . VAL C 1 126 ? 55.49807 -8.76782 1.59499 1.000 41.18342 126 VAL C C 1
ATOM 3114 O O . VAL C 1 126 ? 55.51275 -10.00017 1.50631 1.000 43.95640 126 VAL C O 1
ATOM 3118 N N . GLU C 1 127 ? 56.17001 -7.99339 0.74313 1.000 52.75358 127 GLU C N 1
ATOM 3119 C CA . GLU C 1 127 ? 56.76448 -8.45981 -0.52050 1.000 48.27288 127 GLU C CA 1
ATOM 3120 C C . GLU C 1 127 ? 55.69221 -9.13149 -1.37033 1.000 47.38158 127 GLU C C 1
ATOM 3121 O O . GLU C 1 127 ? 54.56838 -8.62749 -1.48515 1.000 54.14628 127 GLU C O 1
#